Protein AF-0000000079717683 (afdb_homodimer)

pLDDT: mean 86.37, std 19.03, range [25.09, 98.94]

Foldseek 3Di:
DPPPPPCPPVNVVVVVVVVVVVVVVVVVVVVVVPPPPPFDFDDFDAAFDKDADPPDDPVLVVLVVVVCVVCVVPFQFQWKWKAFQQDTGITGGGWHDDPPPRDQDDDRSVLLCPDPVNVVCLVVVDKDKFLALVPDPCVVSRNGGGPQFGIWIWHDLHNGIIMITTGRTRNGQDPVNRVVVNVSSPVSSVSVVVVVVPPPPPPPD/DPPPVPCDPVNVVVVVVVVVVVVVVVVVVVVVVPPPPPFDFDDFDAAFDKDADPPDDPVLVVLVVVVCVVCVVPFQFQWKWKAFQQDTGITGGGWHDDPPPRDQDDDRSVLLCPDPVNVVCLVVVDKDKFLALVPPPCVVSRNGGGPQFGIWIWHDLHNGIIMITTGRTRNGQDPVNRVVVNVSSPVSSVSVVVVVVPPPPPPPD

InterPro domains:
  IPR021325 Cofactor assembly of complex C subunit B, CCB2/CCB4 [PF11152] (8-188)
  IPR044705 COFACTOR ASSEMBLY OF COMPLEX C SUBUNIT B CCB4 [PTHR34943] (3-204)

Structure (mmCIF, N/CA/C/O backbone):
data_AF-0000000079717683-model_v1
#
loop_
_entity.id
_entity.type
_entity.pdbx_description
1 polymer 'Cofactor assembly of complex C subunit B'
#
loop_
_atom_site.group_PDB
_atom_site.id
_atom_site.type_symbol
_atom_site.label_atom_id
_atom_site.label_alt_id
_atom_site.label_comp_id
_atom_site.label_asym_id
_atom_site.label_entity_id
_atom_site.label_seq_id
_atom_site.pdbx_PDB_ins_code
_atom_site.Cartn_x
_atom_site.Cartn_y
_atom_site.Cartn_z
_atom_site.occupancy
_atom_site.B_iso_or_equiv
_atom_site.auth_seq_id
_atom_site.auth_comp_id
_atom_site.auth_asym_id
_atom_site.auth_atom_id
_atom_site.pdbx_PDB_model_num
ATOM 1 N N . MET A 1 1 ? -74.312 -5.559 -16.391 1 25.58 1 MET A N 1
ATOM 2 C CA . MET A 1 1 ? -74.375 -5.621 -14.922 1 25.58 1 MET A CA 1
ATOM 3 C C . MET A 1 1 ? -72.938 -5.637 -14.352 1 25.58 1 MET A C 1
ATOM 5 O O . MET A 1 1 ? -72.25 -6.617 -14.516 1 25.58 1 MET A O 1
ATOM 9 N N . ILE A 1 2 ? -72.25 -4.547 -14.484 1 30.44 2 ILE A N 1
ATOM 10 C CA . ILE A 1 2 ? -70.875 -4.277 -14.023 1 30.44 2 ILE A CA 1
ATOM 11 C C . ILE A 1 2 ? -70.812 -4.352 -12.5 1 30.44 2 ILE A C 1
ATOM 13 O O . ILE A 1 2 ? -71.5 -3.602 -11.812 1 30.44 2 ILE A O 1
ATOM 17 N N . VAL A 1 3 ? -70.688 -5.559 -11.906 1 27.12 3 VAL A N 1
ATOM 18 C CA . VAL A 1 3 ? -70.562 -5.793 -10.469 1 27.12 3 VAL A CA 1
ATOM 19 C C . VAL A 1 3 ? -69.438 -4.906 -9.898 1 27.12 3 VAL A C 1
ATOM 21 O O . VAL A 1 3 ? -68.312 -5.043 -10.266 1 27.12 3 VAL A O 1
ATOM 24 N N . VAL A 1 4 ? -69.688 -3.625 -9.734 1 32.44 4 VAL A N 1
ATOM 25 C CA . VAL A 1 4 ? -68.812 -2.748 -8.93 1 32.44 4 VAL A CA 1
ATOM 26 C C . VAL A 1 4 ? -68.688 -3.32 -7.52 1 32.44 4 VAL A C 1
ATOM 28 O O . VAL A 1 4 ? -69.688 -3.527 -6.828 1 32.44 4 VAL A O 1
ATOM 31 N N . PHE A 1 5 ? -67.812 -4.316 -7.312 1 33.53 5 PHE A N 1
ATOM 32 C CA . PHE A 1 5 ? -67.438 -4.746 -5.969 1 33.53 5 PHE A CA 1
ATOM 33 C C . PHE A 1 5 ? -67.188 -3.543 -5.078 1 33.53 5 PHE A C 1
ATOM 35 O O . PHE A 1 5 ? -66.312 -2.73 -5.395 1 33.53 5 PHE A O 1
ATOM 42 N N . SER A 1 6 ? -68.188 -2.869 -4.555 1 35.72 6 SER A N 1
ATOM 43 C CA . SER A 1 6 ? -68.062 -1.89 -3.477 1 35.72 6 SER A CA 1
ATOM 44 C C . SER A 1 6 ? -67.25 -2.434 -2.314 1 35.72 6 SER A C 1
ATOM 46 O O . SER A 1 6 ? -67.688 -3.365 -1.628 1 35.72 6 SE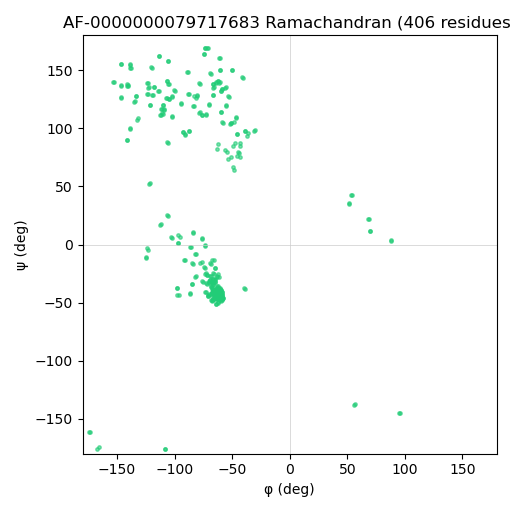R A O 1
ATOM 48 N N . ILE A 1 7 ? -65.938 -2.666 -2.572 1 44.16 7 ILE A N 1
ATOM 49 C CA . ILE A 1 7 ? -65.125 -3.035 -1.441 1 44.16 7 ILE A CA 1
ATOM 50 C C . ILE A 1 7 ? -65.375 -2.064 -0.286 1 44.16 7 ILE A C 1
ATOM 52 O O . ILE A 1 7 ? -65.312 -0.846 -0.475 1 44.16 7 ILE A O 1
ATOM 56 N N . SER A 1 8 ? -66.062 -2.457 0.704 1 50.16 8 SER A N 1
ATOM 57 C CA . SER A 1 8 ? -66.312 -1.689 1.909 1 50.16 8 SER A CA 1
ATOM 58 C C . SER A 1 8 ? -65.125 -0.934 2.398 1 50.16 8 SER A C 1
ATOM 60 O O . SER A 1 8 ? -63.969 -1.282 2.045 1 50.16 8 SER A O 1
ATOM 62 N N . SER A 1 9 ? -65.375 0.323 2.943 1 54.12 9 SER A N 1
ATOM 63 C CA . SER A 1 9 ? -64.375 1.19 3.525 1 54.12 9 SER A CA 1
ATOM 64 C C . SER A 1 9 ? -63.344 0.389 4.348 1 54.12 9 SER A C 1
ATOM 66 O O . SER A 1 9 ? -62.156 0.699 4.352 1 54.12 9 SER A O 1
ATOM 68 N N . GLN A 1 10 ? -63.875 -0.634 5.047 1 58.06 10 GLN A N 1
ATOM 69 C CA . GLN A 1 10 ? -63.031 -1.503 5.84 1 58.06 10 GLN A CA 1
ATOM 70 C C . GLN A 1 10 ? -62.094 -2.326 4.949 1 58.06 10 GLN A C 1
ATOM 72 O O . GLN A 1 10 ? -60.938 -2.543 5.285 1 58.06 10 GLN A O 1
ATOM 77 N N . SER A 1 11 ? -62.688 -2.746 3.824 1 59.88 11 SER A N 1
ATOM 78 C CA . SER A 1 11 ? -61.906 -3.57 2.906 1 59.88 11 SER A CA 1
ATOM 79 C C . SER A 1 11 ? -60.781 -2.77 2.266 1 59.88 11 SER A C 1
ATOM 81 O O . SER A 1 11 ? -59.656 -3.287 2.066 1 59.88 11 SER A O 1
ATOM 83 N N . ARG A 1 12 ? -61 -1.533 2.066 1 60.41 12 ARG A N 1
ATOM 84 C CA . ARG A 1 12 ? -59.969 -0.696 1.497 1 60.41 12 ARG A CA 1
ATOM 85 C C . ARG A 1 12 ? -58.844 -0.474 2.5 1 60.41 12 ARG A C 1
ATOM 87 O O . ARG A 1 12 ? -57.656 -0.495 2.133 1 60.41 12 ARG A O 1
ATOM 94 N N . ALA A 1 13 ? -59.25 -0.191 3.729 1 59.91 13 ALA A N 1
ATOM 95 C CA . ALA A 1 13 ? -58.25 -0.01 4.773 1 59.91 13 ALA A CA 1
ATOM 96 C C . ALA A 1 13 ? -57.438 -1.283 4.977 1 59.91 13 ALA A C 1
ATOM 98 O O . ALA A 1 13 ? -56.219 -1.223 5.184 1 59.91 13 ALA A O 1
ATOM 99 N N . ASP A 1 14 ? -58.062 -2.424 4.945 1 64.25 14 ASP A N 1
ATOM 100 C CA . ASP A 1 14 ? -57.406 -3.713 5.078 1 64.25 14 ASP A CA 1
ATOM 101 C C . ASP A 1 14 ? -56.406 -3.949 3.924 1 64.25 14 ASP A C 1
ATOM 103 O O . ASP A 1 14 ? -55.312 -4.445 4.129 1 64.25 14 ASP A O 1
ATOM 107 N N . LEU A 1 15 ? -56.844 -3.641 2.789 1 63.84 15 LEU A N 1
ATOM 108 C CA . LEU A 1 15 ? -56 -3.818 1.628 1 63.84 15 LEU A CA 1
ATOM 109 C C . LEU A 1 15 ? -54.812 -2.867 1.687 1 63.84 15 LEU A C 1
ATOM 111 O O . LEU A 1 15 ? -53.688 -3.254 1.357 1 63.84 15 LEU A O 1
ATOM 115 N N . LEU A 1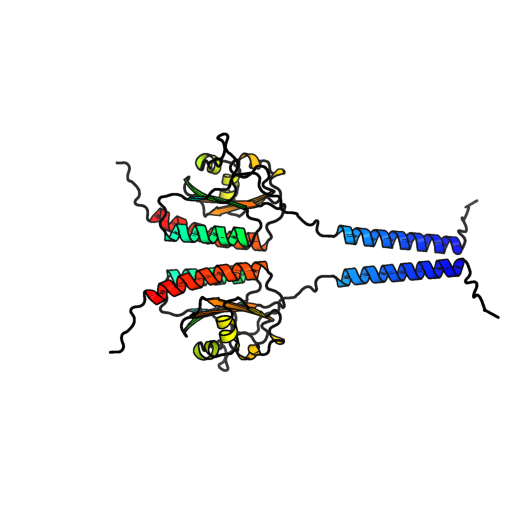 16 ? -55.094 -1.616 2.158 1 64.62 16 LEU A N 1
ATOM 116 C CA . LEU A 1 16 ? -54.031 -0.654 2.291 1 64.62 16 LEU A CA 1
ATOM 117 C C . LEU A 1 16 ? -53.031 -1.089 3.375 1 64.62 16 LEU A C 1
ATOM 119 O O . LEU A 1 16 ? -51.812 -0.95 3.211 1 64.62 16 LEU A O 1
ATOM 123 N N . THR A 1 17 ? -53.562 -1.602 4.453 1 63.84 17 THR A N 1
ATOM 124 C CA . THR A 1 17 ? -52.719 -2.088 5.543 1 63.84 17 THR A CA 1
ATOM 125 C C . THR A 1 17 ? -51.906 -3.305 5.098 1 63.84 17 THR A C 1
ATOM 127 O O . THR A 1 17 ? -50.719 -3.424 5.426 1 63.84 17 THR A O 1
ATOM 130 N N . LEU A 1 18 ? -52.594 -4.176 4.402 1 64.12 18 LEU A N 1
ATOM 131 C CA . LEU A 1 18 ? -51.875 -5.336 3.879 1 64.12 18 LEU A CA 1
ATOM 132 C C . LEU A 1 18 ? -50.812 -4.914 2.877 1 64.12 18 LEU A C 1
ATOM 134 O O . LEU A 1 18 ? -49.688 -5.438 2.895 1 64.12 18 LEU A O 1
ATOM 138 N N . GLY A 1 19 ? -51.219 -3.979 2.045 1 63.22 19 GLY A N 1
ATOM 139 C CA . GLY A 1 19 ? -50.25 -3.465 1.102 1 63.22 19 GLY A CA 1
ATOM 140 C C . GLY A 1 19 ? -49.062 -2.799 1.774 1 63.22 19 GLY A C 1
ATOM 141 O O . GLY A 1 19 ? -47.906 -3.016 1.38 1 63.22 19 GLY A O 1
ATOM 142 N N . LEU A 1 20 ? -49.5 -2.059 2.818 1 68.94 20 LEU A N 1
ATOM 143 C CA . LEU A 1 20 ? -48.438 -1.37 3.553 1 68.94 20 LEU A CA 1
ATOM 144 C C . LEU A 1 20 ? -47.594 -2.363 4.32 1 68.94 20 LEU A C 1
ATOM 146 O O . LEU A 1 20 ? -46.375 -2.186 4.426 1 68.94 20 LEU A O 1
ATOM 150 N N . ALA A 1 21 ? -48.156 -3.422 4.801 1 62.91 21 ALA A N 1
ATOM 151 C CA . ALA A 1 21 ? -47.406 -4.465 5.496 1 62.91 21 ALA A CA 1
ATOM 152 C C . ALA A 1 21 ? -46.469 -5.203 4.539 1 62.91 21 ALA A C 1
ATOM 154 O O . ALA A 1 21 ? -45.312 -5.465 4.871 1 62.91 21 ALA A O 1
ATOM 155 N N . VAL A 1 22 ? -47.031 -5.43 3.398 1 65.94 22 VAL A N 1
ATOM 156 C CA . VAL A 1 22 ? -46.25 -6.121 2.389 1 65.94 22 VAL A CA 1
ATOM 157 C C . VAL A 1 22 ? -45.062 -5.227 1.951 1 65.94 22 VAL A C 1
ATOM 159 O O . VAL A 1 22 ? -43.938 -5.695 1.819 1 65.94 22 VAL A O 1
ATOM 162 N N . THR A 1 23 ? -45.375 -3.998 1.812 1 65.56 23 THR A N 1
ATOM 163 C CA . THR A 1 23 ? -44.344 -3.061 1.399 1 65.56 23 THR A CA 1
ATOM 164 C C . THR A 1 23 ? -43.281 -2.922 2.484 1 65.56 23 THR A C 1
ATOM 166 O O . THR A 1 23 ? -42.094 -2.85 2.186 1 65.56 23 THR A O 1
ATOM 169 N N . ASN A 1 24 ? -43.781 -3.018 3.703 1 71.5 24 ASN A N 1
ATOM 170 C CA . ASN A 1 24 ? -42.844 -2.936 4.82 1 71.5 24 ASN A CA 1
ATOM 171 C C . ASN A 1 24 ? -41.969 -4.184 4.91 1 71.5 24 ASN A C 1
ATOM 173 O O . ASN A 1 24 ? -40.781 -4.086 5.16 1 71.5 24 ASN A O 1
ATOM 177 N N . VAL A 1 25 ? -42.531 -5.301 4.75 1 63.47 25 VAL A N 1
ATOM 178 C CA . VAL A 1 25 ? -41.781 -6.551 4.781 1 63.47 25 VAL A CA 1
ATOM 179 C C . VAL A 1 25 ? -40.812 -6.594 3.619 1 63.47 25 VAL A C 1
ATOM 181 O O . VAL A 1 25 ? -39.656 -6.992 3.789 1 63.47 25 VAL A O 1
ATOM 184 N N . LEU A 1 26 ? -41.25 -6.09 2.492 1 62.16 26 LEU A N 1
ATOM 185 C CA . LEU A 1 26 ? -40.406 -6.09 1.312 1 62.16 26 LEU A CA 1
ATOM 186 C C . LEU A 1 26 ? -39.219 -5.129 1.491 1 62.16 26 LEU A C 1
ATOM 188 O O . LEU A 1 26 ? -38.094 -5.453 1.125 1 62.16 26 LEU A O 1
ATOM 192 N N . THR A 1 27 ? -39.531 -4.043 2.008 1 63.47 27 THR A N 1
ATOM 193 C CA . THR A 1 27 ? -38.469 -3.078 2.27 1 63.47 27 THR A CA 1
ATOM 194 C C . THR A 1 27 ? -37.469 -3.635 3.283 1 63.47 27 THR A C 1
ATOM 196 O O . THR A 1 27 ? -36.25 -3.459 3.133 1 63.47 27 THR A O 1
ATOM 199 N N . GLY A 1 28 ? -38.031 -4.301 4.254 1 58.59 28 GLY A N 1
ATOM 200 C CA . GLY A 1 28 ? -37.156 -4.953 5.223 1 58.59 28 GLY A CA 1
ATOM 201 C C . GLY A 1 28 ? -36.281 -6.016 4.609 1 58.59 28 GLY A C 1
ATOM 202 O O . GLY A 1 28 ? -35.062 -6.086 4.918 1 58.59 28 GLY A O 1
ATOM 203 N N . LEU A 1 29 ? -36.875 -6.723 3.807 1 57.84 29 LEU A N 1
ATOM 204 C CA . LEU A 1 29 ? -36.125 -7.797 3.152 1 57.84 29 LEU A CA 1
ATOM 205 C C . LEU A 1 29 ? -35.062 -7.234 2.227 1 57.84 29 LEU A C 1
ATOM 207 O O . LEU A 1 29 ? -33.969 -7.785 2.137 1 57.84 29 LEU A O 1
ATOM 211 N N . VAL A 1 30 ? -35.344 -6.27 1.545 1 55.72 30 VAL A N 1
ATOM 212 C CA . VAL A 1 30 ? -34.344 -5.648 0.655 1 55.72 30 VAL A CA 1
ATOM 213 C C . VAL A 1 30 ? -33.188 -5.105 1.472 1 55.72 30 VAL A C 1
ATOM 215 O O . VAL A 1 30 ? -32.031 -5.23 1.069 1 55.72 30 VAL A O 1
ATOM 218 N N . TRP A 1 31 ? -33.562 -4.629 2.588 1 51.88 31 TRP A N 1
ATOM 219 C CA . TRP A 1 31 ? -32.531 -4.117 3.49 1 51.88 31 TRP A CA 1
ATOM 220 C C . TRP A 1 31 ? -31.594 -5.234 3.951 1 51.88 31 TRP A C 1
ATOM 222 O O . TRP A 1 31 ? -30.375 -5.059 3.99 1 51.88 31 TRP A O 1
ATOM 232 N N . ILE A 1 32 ? -32.281 -6.219 4.402 1 49.62 32 ILE A N 1
ATOM 233 C CA . ILE A 1 32 ? -31.484 -7.367 4.805 1 49.62 32 ILE A CA 1
ATOM 234 C C . ILE A 1 32 ? -30.703 -7.906 3.604 1 49.62 32 ILE A C 1
ATOM 236 O O . ILE A 1 32 ? -29.562 -8.359 3.746 1 49.62 32 ILE A O 1
ATOM 240 N N . SER A 1 33 ? -31.422 -7.844 2.516 1 47.56 33 SER A N 1
ATOM 241 C CA . SER A 1 33 ? -30.781 -8.406 1.335 1 47.56 33 SER A CA 1
ATOM 242 C C . SER A 1 33 ? -29.609 -7.535 0.867 1 47.56 33 SER A C 1
ATOM 244 O O . SER A 1 33 ? -28.703 -8.016 0.203 1 47.56 33 SER A O 1
ATOM 246 N N . ILE A 1 34 ? -29.75 -6.215 1.086 1 48 34 ILE A N 1
ATOM 247 C CA . ILE A 1 34 ? -28.609 -5.418 0.67 1 48 34 ILE A CA 1
ATOM 248 C C . ILE A 1 34 ? -27.453 -5.625 1.65 1 48 34 ILE A C 1
ATOM 250 O O . ILE A 1 34 ? -26.734 -4.68 1.974 1 48 34 ILE A O 1
ATOM 254 N N . ARG A 1 35 ? -27.688 -6.418 2.604 1 45.72 35 ARG A N 1
ATOM 255 C CA . ARG A 1 35 ? -26.516 -6.766 3.398 1 45.72 35 ARG A CA 1
ATOM 256 C C . ARG A 1 35 ? -25.375 -7.246 2.508 1 45.72 35 ARG A C 1
ATOM 258 O O . ARG A 1 35 ? -25.547 -8.148 1.684 1 45.72 35 ARG A O 1
ATOM 265 N N . PRO A 1 36 ? -24.406 -6.355 2.34 1 51.03 36 PRO A N 1
ATOM 266 C CA . PRO A 1 36 ? -23.266 -6.832 1.551 1 51.03 36 PRO A CA 1
ATOM 267 C C . PRO A 1 36 ? -22.906 -8.289 1.847 1 51.03 36 PRO A C 1
ATOM 269 O O . PRO A 1 36 ? -22.906 -8.703 3.008 1 51.03 36 PRO A O 1
ATOM 272 N N . LYS A 1 37 ? -23.391 -9.234 0.995 1 50.97 37 LYS A N 1
ATOM 273 C CA . LYS A 1 37 ? -22.953 -10.609 1.216 1 50.97 37 LYS A CA 1
ATOM 274 C C . LYS A 1 37 ? -21.547 -10.648 1.806 1 50.97 37 LYS A C 1
ATOM 276 O O . LYS A 1 37 ? -20.625 -10.016 1.282 1 50.97 37 LYS A O 1
ATOM 281 N N . SER A 1 38 ? -21.578 -10.805 3.158 1 57.78 38 SER A N 1
ATOM 282 C CA . SER A 1 38 ? -20.312 -10.977 3.852 1 57.78 38 SER A CA 1
ATOM 283 C C . SER A 1 38 ? -19.391 -11.945 3.109 1 57.78 38 SER A C 1
ATOM 285 O O . SER A 1 38 ? -19.75 -13.117 2.926 1 57.78 38 SER A O 1
ATOM 287 N N . ILE A 1 39 ? -18.641 -11.461 2.141 1 71.31 39 ILE A N 1
ATOM 288 C CA . ILE A 1 39 ? -17.688 -12.328 1.463 1 71.31 39 ILE A CA 1
ATOM 289 C C . ILE A 1 39 ? -16.703 -12.906 2.479 1 71.31 39 ILE A C 1
ATOM 291 O O . ILE A 1 39 ? -16.078 -12.156 3.232 1 71.31 39 ILE A O 1
ATOM 295 N N . THR A 1 40 ? -16.906 -14.227 2.822 1 86.81 40 THR A N 1
ATOM 296 C CA . THR A 1 40 ? -16.156 -14.914 3.869 1 86.81 40 THR A CA 1
ATOM 297 C C . THR A 1 40 ? -14.867 -15.516 3.309 1 86.81 40 THR A C 1
ATOM 299 O O . THR A 1 40 ? -14.883 -16.156 2.26 1 86.81 40 THR A O 1
ATOM 302 N N . PRO A 1 41 ? -13.805 -15.25 3.953 1 94.5 41 PRO A N 1
ATOM 303 C CA . PRO A 1 41 ? -12.539 -15.859 3.555 1 94.5 41 PRO A CA 1
ATOM 304 C C . PRO A 1 41 ? -12.555 -17.391 3.666 1 94.5 41 PRO A C 1
ATOM 306 O O . PRO A 1 41 ? -13.227 -17.938 4.543 1 94.5 41 PRO A O 1
ATOM 309 N N . VAL A 1 42 ? -11.977 -18.078 2.766 1 96.75 42 VAL A N 1
ATOM 310 C CA . VAL A 1 42 ? -11.766 -19.516 2.826 1 96.75 42 VAL A CA 1
ATOM 311 C C . VAL A 1 42 ? -10.305 -19.812 3.139 1 96.75 42 VAL A C 1
ATOM 313 O O . VAL A 1 42 ? -9.406 -19.156 2.607 1 96.75 42 VAL A O 1
ATOM 316 N N . GLU A 1 43 ? -10.039 -20.797 4.016 1 96.5 43 GLU A N 1
ATOM 317 C CA . GLU A 1 43 ? -8.664 -21.203 4.301 1 96.5 43 GLU A CA 1
ATOM 318 C C . GLU A 1 43 ? -8.047 -21.922 3.105 1 96.5 43 GLU A C 1
ATOM 320 O O . GLU A 1 43 ? -8.586 -22.922 2.617 1 96.5 43 GLU A O 1
ATOM 325 N N . PRO A 1 44 ? -6.988 -21.406 2.611 1 97.12 44 PRO A N 1
ATOM 326 C CA . PRO A 1 44 ? -6.375 -22.047 1.45 1 97.12 44 PRO A CA 1
ATOM 327 C C . PRO A 1 44 ? -5.973 -23.5 1.729 1 97.12 44 PRO A C 1
ATOM 329 O O . PRO A 1 44 ? -5.426 -23.797 2.797 1 97.12 44 PRO A O 1
ATOM 332 N N . GLN A 1 45 ? -6.301 -24.359 0.834 1 95.69 45 GLN A N 1
ATOM 333 C CA . GLN A 1 45 ? -5.906 -25.75 0.924 1 95.69 45 GLN A CA 1
ATOM 334 C C . GLN A 1 45 ? -4.578 -26 0.218 1 95.69 45 GLN A C 1
ATOM 336 O O . GLN A 1 45 ? -4.539 -26.188 -1.001 1 95.69 45 GLN A O 1
ATOM 341 N N . GLY A 1 46 ? -3.518 -25.969 0.981 1 96.88 46 GLY A N 1
ATOM 342 C CA . GLY A 1 46 ? -2.191 -26.172 0.42 1 96.88 46 GLY A CA 1
ATOM 343 C C . GLY A 1 46 ? -1.101 -26.234 1.474 1 96.88 46 GLY A C 1
ATOM 344 O O . GLY A 1 46 ? -1.339 -26.688 2.594 1 96.88 46 GLY A O 1
ATOM 345 N N . VAL A 1 47 ? 0.033 -26.031 1.021 1 96.88 47 VAL A N 1
ATOM 346 C CA . VAL A 1 47 ? 1.191 -26.094 1.905 1 96.88 47 VAL A CA 1
ATOM 347 C C . VAL A 1 47 ? 1.888 -24.734 1.948 1 96.88 47 VAL A C 1
ATOM 349 O O . VAL A 1 47 ? 2.016 -24.062 0.923 1 96.88 47 VAL A O 1
ATOM 352 N N . GLU A 1 48 ? 2.236 -24.344 3.145 1 96.56 48 GLU A N 1
ATOM 353 C CA . GLU A 1 48 ? 2.992 -23.109 3.295 1 96.56 48 GLU A CA 1
ATOM 354 C C . GLU A 1 48 ? 4.387 -23.234 2.686 1 96.56 48 GLU A C 1
ATOM 356 O O . GLU A 1 48 ? 5.031 -24.266 2.816 1 96.56 48 GLU A O 1
ATOM 361 N N . CYS A 1 49 ? 4.797 -22.234 1.942 1 96.69 49 CYS A N 1
ATOM 362 C CA . CYS A 1 49 ? 6.125 -22.312 1.345 1 96.69 49 CYS A CA 1
ATOM 363 C C . CYS A 1 49 ? 6.758 -20.922 1.254 1 96.69 49 CYS A C 1
ATOM 365 O O . CYS A 1 49 ? 6.062 -19.906 1.34 1 96.69 49 CYS A O 1
ATOM 367 N N . GLN A 1 50 ? 8.031 -20.828 1.22 1 97.56 50 GLN A N 1
ATOM 368 C CA . GLN A 1 50 ? 8.859 -19.641 0.97 1 97.56 50 GLN A CA 1
ATOM 369 C C . GLN A 1 50 ? 10.078 -20 0.123 1 97.56 50 GLN A C 1
ATOM 371 O O . GLN A 1 50 ? 11.125 -20.375 0.657 1 97.56 50 GLN A O 1
ATOM 376 N N . VAL A 1 51 ? 9.891 -19.906 -1.107 1 97.06 51 VAL A N 1
ATOM 377 C CA . VAL A 1 51 ? 10.961 -20.188 -2.062 1 97.06 51 VAL A CA 1
ATOM 378 C C . VAL A 1 51 ? 11.383 -18.891 -2.756 1 97.06 51 VAL A C 1
ATOM 380 O O . VAL A 1 51 ? 10.578 -18.25 -3.422 1 97.06 51 VAL A O 1
ATOM 383 N N . ILE A 1 52 ? 12.602 -18.516 -2.551 1 97.56 52 ILE A N 1
ATOM 384 C CA . ILE A 1 52 ? 13.164 -17.328 -3.166 1 97.56 52 ILE A CA 1
ATOM 385 C C . ILE A 1 52 ? 14.406 -17.688 -3.977 1 97.56 52 ILE A C 1
ATOM 387 O O . ILE A 1 52 ? 15.25 -18.469 -3.516 1 97.56 52 ILE A O 1
ATOM 391 N N . TYR A 1 53 ? 14.531 -17.203 -5.141 1 96.19 53 TYR A N 1
ATOM 392 C CA . TYR A 1 53 ? 15.68 -17.453 -6.004 1 96.19 53 TYR A CA 1
ATOM 393 C C . TYR A 1 53 ? 16.984 -17.141 -5.281 1 96.19 53 TYR A C 1
ATOM 395 O O . TYR A 1 53 ? 17.172 -16.047 -4.754 1 96.19 53 TYR A O 1
ATOM 403 N N . SER A 1 54 ? 17.891 -18.031 -5.25 1 93.94 54 SER A N 1
ATOM 404 C CA . SER A 1 54 ? 19.047 -18.031 -4.363 1 93.94 54 SER A CA 1
ATOM 405 C C . SER A 1 54 ? 20.078 -16.984 -4.805 1 93.94 54 SER A C 1
ATOM 407 O O . SER A 1 54 ? 20.891 -16.547 -4.004 1 93.94 54 SER A O 1
ATOM 409 N N . HIS A 1 55 ? 20.094 -16.516 -5.977 1 92.75 55 HIS A N 1
ATOM 410 C CA . HIS A 1 55 ? 21.156 -15.664 -6.488 1 92.75 55 HIS A CA 1
ATOM 411 C C . HIS A 1 55 ? 20.797 -14.188 -6.352 1 92.75 55 HIS A C 1
ATOM 413 O O . HIS A 1 55 ? 21.547 -13.312 -6.785 1 92.75 55 HIS A O 1
ATOM 419 N N . LEU A 1 56 ? 19.688 -13.891 -5.691 1 95.25 56 LEU A N 1
ATOM 420 C CA . LEU A 1 56 ? 19.266 -12.5 -5.551 1 95.25 56 LEU A CA 1
ATOM 421 C C . LEU A 1 56 ? 20.078 -11.789 -4.469 1 95.25 56 LEU A C 1
ATOM 423 O O . LEU A 1 56 ? 20.375 -12.375 -3.422 1 95.25 56 LEU A O 1
ATOM 427 N N . PRO A 1 57 ? 20.469 -10.562 -4.758 1 95.25 57 PRO A N 1
ATOM 428 C CA . PRO A 1 57 ? 21.094 -9.773 -3.703 1 95.25 57 PRO A CA 1
ATOM 429 C C . PRO A 1 57 ? 20.188 -9.555 -2.502 1 95.25 57 PRO A C 1
ATOM 431 O O . PRO A 1 57 ? 18.953 -9.57 -2.643 1 95.25 57 PRO A O 1
ATOM 434 N N . GLU A 1 58 ? 20.734 -9.219 -1.374 1 94.81 58 GLU A N 1
ATOM 435 C CA . GLU A 1 58 ? 20.016 -9.039 -0.12 1 94.81 58 GLU A CA 1
ATOM 436 C C . GLU A 1 58 ? 19 -7.898 -0.231 1 94.81 58 GLU A C 1
ATOM 438 O O . GLU A 1 58 ? 17.906 -7.977 0.334 1 94.81 58 GLU A O 1
ATOM 443 N N . SER A 1 59 ? 19.359 -6.895 -0.892 1 93.62 59 SER A N 1
ATOM 444 C CA . SER A 1 59 ? 18.484 -5.738 -1.027 1 93.62 59 SER A CA 1
ATOM 445 C C . SER A 1 59 ? 17.203 -6.102 -1.763 1 93.62 59 SER A C 1
ATOM 447 O O . SER A 1 59 ? 16.109 -5.629 -1.404 1 93.62 59 SER A O 1
ATOM 449 N N . VAL A 1 60 ? 17.344 -6.984 -2.768 1 96.56 60 VAL A N 1
ATOM 450 C CA . VAL A 1 60 ? 16.188 -7.402 -3.553 1 96.56 60 VAL A CA 1
ATOM 451 C C . VAL A 1 60 ? 15.312 -8.344 -2.725 1 96.56 60 VAL A C 1
ATOM 453 O O . VAL A 1 60 ? 14.086 -8.219 -2.719 1 96.56 60 VAL A O 1
ATOM 456 N N . VAL A 1 61 ? 15.969 -9.227 -1.995 1 97.62 61 VAL A N 1
ATOM 457 C CA . VAL A 1 61 ? 15.25 -10.164 -1.144 1 97.62 61 VAL A CA 1
ATOM 458 C C . VAL A 1 61 ? 14.453 -9.406 -0.086 1 97.62 61 VAL A C 1
ATOM 460 O O . VAL A 1 61 ? 13.289 -9.711 0.168 1 97.62 61 VAL A O 1
ATOM 463 N N . SER A 1 62 ? 15.055 -8.359 0.499 1 96.44 62 SER A N 1
ATOM 464 C CA . SER A 1 62 ? 14.391 -7.551 1.521 1 96.44 62 SER A CA 1
ATOM 465 C C . SER A 1 62 ? 13.164 -6.844 0.959 1 96.44 62 SER A C 1
ATOM 467 O O . SER A 1 62 ? 12.141 -6.742 1.637 1 96.44 62 SER A O 1
ATOM 469 N N . GLU A 1 63 ? 13.32 -6.398 -0.269 1 96.94 63 GLU A N 1
ATOM 470 C CA . GLU A 1 63 ? 12.188 -5.754 -0.925 1 96.94 63 GLU A CA 1
ATOM 471 C C . GLU A 1 63 ? 11.039 -6.738 -1.143 1 96.94 63 GLU A C 1
ATOM 473 O O . GLU A 1 63 ? 9.883 -6.422 -0.861 1 96.94 63 GLU A O 1
ATOM 478 N N . ILE A 1 64 ? 11.352 -7.891 -1.582 1 98.12 64 ILE A N 1
ATOM 479 C CA . ILE A 1 64 ? 10.367 -8.922 -1.878 1 98.12 64 ILE A CA 1
ATOM 480 C C . ILE A 1 64 ? 9.664 -9.344 -0.592 1 98.12 64 ILE A C 1
ATOM 482 O O . ILE A 1 64 ? 8.438 -9.477 -0.563 1 98.12 64 ILE A O 1
ATOM 486 N N . LEU A 1 65 ? 10.422 -9.508 0.41 1 98.25 65 LEU A N 1
ATOM 487 C CA . LEU A 1 65 ? 9.852 -9.93 1.687 1 98.25 65 LEU A CA 1
ATOM 488 C C . LEU A 1 65 ? 8.953 -8.844 2.26 1 98.25 65 LEU A C 1
ATOM 490 O O . LEU A 1 65 ? 7.91 -9.141 2.848 1 98.25 65 LEU A O 1
ATOM 494 N N . TRP A 1 66 ? 9.328 -7.613 2.137 1 98 66 TRP A N 1
ATOM 495 C CA . TRP A 1 66 ? 8.477 -6.508 2.564 1 98 66 TRP A CA 1
ATOM 496 C C . TRP A 1 66 ? 7.156 -6.508 1.795 1 98 66 TRP A C 1
ATOM 498 O O . TRP A 1 66 ? 6.094 -6.262 2.373 1 98 66 TRP A O 1
ATOM 508 N N . VAL A 1 67 ? 7.266 -6.758 0.494 1 98.5 67 VAL A N 1
ATOM 509 C CA . VAL A 1 67 ? 6.066 -6.812 -0.34 1 98.5 67 VAL A CA 1
ATOM 510 C C . VAL A 1 67 ? 5.129 -7.898 0.175 1 98.5 67 VAL A C 1
ATOM 512 O O . VAL A 1 67 ? 3.938 -7.652 0.379 1 98.5 67 VAL A O 1
ATOM 515 N N . TRP A 1 68 ? 5.652 -9.047 0.449 1 98.69 68 TRP A N 1
ATOM 516 C CA . TRP A 1 68 ? 4.84 -10.164 0.919 1 98.69 68 TRP A CA 1
ATOM 517 C C . TRP A 1 68 ? 4.219 -9.852 2.279 1 98.69 68 TRP A C 1
ATOM 519 O O . TRP A 1 68 ? 3.018 -10.031 2.477 1 98.69 68 TRP A O 1
ATOM 529 N N . GLU A 1 69 ? 4.992 -9.328 3.172 1 98.06 69 GLU A N 1
ATOM 530 C CA . GLU A 1 69 ? 4.504 -9.031 4.516 1 98.06 69 GLU A CA 1
ATOM 531 C C . GLU A 1 69 ? 3.396 -7.988 4.484 1 98.06 69 GLU A C 1
ATOM 533 O O . GLU A 1 69 ? 2.387 -8.117 5.18 1 98.06 69 GLU A O 1
ATOM 538 N N . SER A 1 70 ? 3.596 -6.988 3.672 1 97.88 70 SER A N 1
ATOM 539 C CA . SER A 1 70 ? 2.598 -5.926 3.574 1 97.88 70 SER A CA 1
ATOM 540 C C . SER A 1 70 ? 1.311 -6.438 2.934 1 97.88 70 SER A C 1
ATOM 542 O O . SER A 1 70 ? 0.222 -6.242 3.479 1 97.88 70 SER A O 1
ATOM 544 N N . LEU A 1 71 ? 1.438 -7.145 1.807 1 98.5 71 LEU A N 1
ATOM 545 C CA . LEU A 1 71 ? 0.266 -7.621 1.08 1 98.5 71 LEU A CA 1
ATOM 546 C C . LEU A 1 71 ? -0.512 -8.641 1.908 1 98.5 71 LEU A C 1
ATOM 548 O O . LEU A 1 71 ? -1.743 -8.594 1.961 1 98.5 71 LEU A O 1
ATOM 552 N N . SER A 1 72 ? 0.219 -9.539 2.557 1 98.19 72 SER A N 1
ATOM 553 C CA . SER A 1 72 ? -0.438 -10.594 3.32 1 98.19 72 SER A CA 1
ATOM 554 C C . SER A 1 72 ? -1.145 -10.031 4.551 1 98.19 72 SER A C 1
ATOM 556 O O . SER A 1 72 ? -2.145 -10.594 5.008 1 98.19 72 SER A O 1
ATOM 558 N N . ALA A 1 73 ? -0.656 -8.891 5.074 1 97.19 73 ALA A N 1
ATOM 559 C CA . ALA A 1 73 ? -1.24 -8.289 6.27 1 97.19 73 ALA A CA 1
ATOM 560 C C . ALA A 1 73 ? -2.434 -7.402 5.914 1 97.19 73 ALA A C 1
ATOM 562 O O . ALA A 1 73 ? -3.402 -7.324 6.672 1 97.19 73 ALA A O 1
ATOM 563 N N . VAL A 1 74 ? -2.367 -6.777 4.789 1 97.12 74 VAL A N 1
ATOM 564 C CA . VAL A 1 74 ? -3.33 -5.715 4.512 1 97.12 74 VAL A CA 1
ATOM 565 C C . VAL A 1 74 ? -4.465 -6.262 3.646 1 97.12 74 VAL A C 1
ATOM 567 O O . VAL A 1 74 ? -5.617 -5.848 3.791 1 97.12 74 VAL A O 1
ATOM 570 N N . THR A 1 75 ? -4.203 -7.141 2.703 1 97.75 75 THR A N 1
ATOM 571 C CA . THR A 1 75 ? -5.191 -7.621 1.743 1 97.75 75 THR A CA 1
ATOM 572 C C . THR A 1 75 ? -5.574 -9.07 2.039 1 97.75 75 THR A C 1
ATOM 574 O O . THR A 1 75 ? -5.172 -9.625 3.062 1 97.75 75 THR A O 1
ATOM 577 N N . CYS A 1 76 ? -6.395 -9.641 1.178 1 97.94 76 CYS A N 1
ATOM 578 C CA . CYS A 1 76 ? -6.789 -11.039 1.306 1 97.94 76 CYS A CA 1
ATOM 579 C C . CYS A 1 76 ? -5.742 -11.961 0.683 1 97.94 76 CYS A C 1
ATOM 581 O O . CYS A 1 76 ? -5.977 -13.164 0.539 1 97.94 76 CYS A O 1
ATOM 583 N N . CYS A 1 77 ? -4.617 -11.492 0.327 1 98.69 77 CYS A N 1
ATOM 584 C CA . CYS A 1 77 ? -3.576 -12.242 -0.368 1 98.69 77 CYS A CA 1
ATOM 585 C C . CYS A 1 77 ? -3.008 -13.336 0.521 1 98.69 77 CYS A C 1
ATOM 587 O O . CYS A 1 77 ? -2.582 -13.07 1.647 1 98.69 77 CYS A O 1
ATOM 589 N N . LYS A 1 78 ? -2.98 -14.562 -0.035 1 98.75 78 LYS A N 1
ATOM 590 C CA . LYS A 1 78 ? -2.455 -15.703 0.708 1 98.75 78 LYS A CA 1
ATOM 591 C C . LYS A 1 78 ? -1.344 -16.406 -0.071 1 98.75 78 LYS A C 1
ATOM 593 O O . LYS A 1 78 ? -0.652 -17.266 0.466 1 98.75 78 LYS A O 1
ATOM 598 N N . SER A 1 79 ? -1.205 -16.031 -1.324 1 98.81 79 SER A N 1
ATOM 599 C CA . SER A 1 79 ? -0.165 -16.609 -2.178 1 98.81 79 SER A CA 1
ATOM 600 C C . SER A 1 79 ? 0.438 -15.539 -3.092 1 98.81 79 SER A C 1
ATOM 602 O O . SER A 1 79 ? -0.281 -14.695 -3.629 1 98.81 79 SER A O 1
ATOM 604 N N . LEU A 1 80 ? 1.738 -15.562 -3.238 1 98.88 80 LEU A N 1
ATOM 605 C CA . LEU A 1 80 ? 2.441 -14.664 -4.145 1 98.88 80 LEU A CA 1
ATOM 606 C C . LEU A 1 80 ? 3.484 -15.414 -4.961 1 98.88 80 LEU A C 1
ATOM 608 O O . LEU A 1 80 ? 4.32 -16.125 -4.402 1 98.88 80 LEU A O 1
ATOM 612 N N . VAL A 1 81 ? 3.359 -15.328 -6.234 1 98.88 81 VAL A N 1
ATOM 613 C CA . VAL A 1 81 ? 4.332 -15.891 -7.164 1 98.88 81 VAL A CA 1
ATOM 614 C C . VAL A 1 81 ? 4.863 -14.797 -8.086 1 98.88 81 VAL A C 1
ATOM 616 O O . VAL A 1 81 ? 4.086 -14.031 -8.664 1 98.88 81 VAL A O 1
ATOM 619 N N . ILE A 1 82 ? 6.133 -14.719 -8.18 1 98.81 82 ILE A N 1
ATOM 620 C CA . ILE A 1 82 ? 6.766 -13.758 -9.086 1 98.81 82 ILE A CA 1
ATOM 621 C C . ILE A 1 82 ? 7.652 -14.5 -10.078 1 98.81 82 ILE A C 1
ATOM 623 O O . ILE A 1 82 ? 8.562 -15.234 -9.688 1 98.81 82 ILE A O 1
ATOM 627 N N . VAL A 1 83 ? 7.375 -14.375 -11.297 1 98.44 83 VAL A N 1
ATOM 628 C CA . VAL A 1 83 ? 8.195 -14.906 -12.383 1 98.44 83 VAL A CA 1
ATOM 629 C C . VAL A 1 83 ? 8.781 -13.75 -13.195 1 98.44 83 VAL A C 1
ATOM 631 O O . VAL A 1 83 ? 8.062 -12.805 -13.547 1 98.44 83 VAL A O 1
ATOM 634 N N . TYR A 1 84 ? 10.023 -13.812 -13.453 1 97.69 84 TYR A N 1
ATOM 635 C CA . TYR A 1 84 ? 10.734 -12.758 -14.164 1 97.69 84 TYR A CA 1
ATOM 636 C C . TYR A 1 84 ? 11.852 -13.328 -15.031 1 97.69 84 TYR A C 1
ATOM 638 O O . TYR A 1 84 ? 12.664 -14.117 -14.555 1 97.69 84 TYR A O 1
ATOM 646 N N . ASP A 1 85 ? 11.922 -13.023 -16.359 1 95 85 ASP A N 1
ATOM 647 C CA . ASP A 1 85 ? 12.914 -13.516 -17.312 1 95 85 ASP A CA 1
ATOM 648 C C . ASP A 1 85 ? 12.969 -15.047 -17.297 1 95 85 ASP A C 1
ATOM 650 O O . ASP A 1 85 ? 14.047 -15.633 -17.188 1 95 85 ASP A O 1
ATOM 654 N N . CYS A 1 86 ? 11.789 -15.672 -17.25 1 94.75 86 CYS A N 1
ATOM 655 C CA . CYS A 1 86 ? 11.609 -17.109 -17.375 1 94.75 86 CYS A CA 1
ATOM 656 C C . CYS A 1 86 ? 12.18 -17.844 -16.156 1 94.75 86 CYS A C 1
ATOM 658 O O . CYS A 1 86 ? 12.594 -19 -16.266 1 94.75 86 CYS A O 1
ATOM 660 N N . GLN A 1 87 ? 12.281 -17.094 -15.109 1 96 87 GLN A N 1
ATOM 661 C CA . GLN A 1 87 ? 12.719 -17.672 -13.844 1 96 87 GLN A CA 1
ATOM 662 C C . GLN A 1 87 ? 11.688 -17.422 -12.742 1 96 87 GLN A C 1
ATOM 664 O O . GLN A 1 87 ? 11.109 -16.328 -12.656 1 96 87 GLN A O 1
ATOM 669 N N . CYS A 1 88 ? 11.492 -18.453 -11.961 1 98 88 CYS A N 1
ATOM 670 C CA . CYS A 1 88 ? 10.688 -18.25 -10.758 1 98 88 CYS A CA 1
ATOM 671 C C . CYS A 1 88 ? 11.492 -17.531 -9.68 1 98 88 CYS A C 1
ATOM 673 O O . CYS A 1 88 ? 12.398 -18.109 -9.086 1 98 88 CYS A O 1
ATOM 675 N N . ILE A 1 89 ? 11.125 -16.344 -9.398 1 98.06 89 ILE A N 1
ATOM 676 C CA . ILE A 1 89 ? 11.875 -15.516 -8.461 1 98.06 89 ILE A CA 1
ATOM 677 C C . ILE A 1 89 ? 11.398 -15.789 -7.031 1 98.06 89 ILE A C 1
ATOM 679 O O . ILE A 1 89 ? 12.203 -15.844 -6.102 1 98.06 89 ILE A O 1
ATOM 683 N N . VAL A 1 90 ? 10.109 -15.898 -6.941 1 98.5 90 VAL A N 1
ATOM 684 C CA . VAL A 1 90 ? 9.531 -16.047 -5.605 1 98.5 90 VAL A CA 1
ATOM 685 C C . VAL A 1 90 ? 8.289 -16.938 -5.672 1 98.5 90 VAL A C 1
ATOM 687 O O . VAL A 1 90 ? 7.504 -16.844 -6.617 1 98.5 90 VAL A O 1
ATOM 690 N N . GLN A 1 91 ? 8.109 -17.797 -4.809 1 98.75 91 GLN A N 1
ATOM 691 C CA . GLN A 1 91 ? 6.891 -18.5 -4.422 1 98.75 91 GLN A CA 1
ATOM 692 C C . GLN A 1 91 ? 6.719 -18.516 -2.906 1 98.75 91 GLN A C 1
ATOM 694 O O . GLN A 1 91 ? 7.449 -19.219 -2.197 1 98.75 91 GLN A O 1
ATOM 699 N N . ILE A 1 92 ? 5.773 -17.734 -2.447 1 98.75 92 ILE A N 1
ATOM 700 C CA . ILE A 1 92 ? 5.648 -17.562 -1.004 1 98.75 92 ILE A CA 1
ATOM 701 C C . ILE A 1 92 ? 4.172 -17.594 -0.607 1 98.75 92 ILE A C 1
ATOM 703 O O . ILE A 1 92 ? 3.311 -17.141 -1.37 1 98.75 92 ILE A O 1
ATOM 707 N N . GLY A 1 93 ? 3.867 -18.016 0.612 1 98.69 93 GLY A N 1
ATOM 708 C CA . GLY A 1 93 ? 2.506 -18.219 1.079 1 98.69 93 GLY A CA 1
ATOM 709 C C . GLY A 1 93 ? 2.035 -19.656 0.943 1 98.69 93 GLY A C 1
ATOM 710 O O . GLY A 1 93 ? 2.803 -20.594 1.176 1 98.69 93 GLY A O 1
ATOM 711 N N . VAL A 1 94 ? 0.761 -19.797 0.638 1 98.56 94 VAL A N 1
ATOM 712 C CA . VAL A 1 94 ? 0.223 -21.156 0.515 1 98.56 94 VAL A CA 1
ATOM 713 C C . VAL A 1 94 ? 0.26 -21.594 -0.947 1 98.56 94 VAL A C 1
ATOM 715 O O . VAL A 1 94 ? -0.291 -20.906 -1.819 1 98.56 94 VAL A O 1
ATOM 718 N N . ALA A 1 95 ? 0.944 -22.672 -1.227 1 98.25 95 ALA A N 1
ATOM 719 C CA . ALA A 1 95 ? 1.032 -23.266 -2.562 1 98.25 95 ALA A CA 1
ATOM 720 C C . ALA A 1 95 ? 0.191 -24.531 -2.662 1 98.25 95 ALA A C 1
ATOM 722 O O . ALA A 1 95 ? -0.173 -25.125 -1.643 1 98.25 95 ALA A O 1
ATOM 723 N N . ALA A 1 96 ? -0.158 -24.859 -3.859 1 97.06 96 ALA A N 1
ATOM 724 C CA . ALA A 1 96 ? -0.791 -26.156 -4.086 1 97.06 96 ALA A CA 1
ATOM 725 C C . ALA A 1 96 ? 0.134 -27.297 -3.672 1 97.06 96 ALA A C 1
ATOM 727 O O . ALA A 1 96 ? 1.358 -27.141 -3.689 1 97.06 96 ALA A O 1
ATOM 728 N N . LYS A 1 97 ? -0.49 -28.375 -3.258 1 93.62 97 LYS A N 1
ATOM 729 C CA . LYS A 1 97 ? 0.273 -29.562 -2.889 1 93.62 97 LYS A CA 1
ATOM 730 C C . LYS A 1 97 ? 0.684 -30.359 -4.125 1 93.62 97 LYS A C 1
ATOM 732 O O . LYS A 1 97 ? -0.116 -30.531 -5.047 1 93.62 97 LYS A O 1
ATOM 737 N N . SER A 1 98 ? 1.963 -30.625 -4.191 1 89.12 98 SER A N 1
ATOM 738 C CA . SER A 1 98 ? 2.443 -31.5 -5.258 1 89.12 98 SER A CA 1
ATOM 739 C C . SER A 1 98 ? 2.059 -32.969 -5.004 1 89.12 98 SER A C 1
ATOM 741 O O . SER A 1 98 ? 1.525 -33.281 -3.943 1 89.12 98 SER A O 1
ATOM 743 N N . LEU A 1 99 ? 2.252 -33.781 -6.035 1 83.44 99 LEU A N 1
ATOM 744 C CA . LEU A 1 99 ? 1.962 -35.219 -5.902 1 83.44 99 LEU A CA 1
ATOM 745 C C . LEU A 1 99 ? 2.834 -35.844 -4.824 1 83.44 99 LEU A C 1
ATOM 747 O O . LEU A 1 99 ? 2.434 -36.844 -4.195 1 83.44 99 LEU A O 1
ATOM 751 N N . ASN A 1 100 ? 3.992 -35.188 -4.68 1 76.81 100 ASN A N 1
ATOM 752 C CA . ASN A 1 100 ? 4.855 -35.625 -3.592 1 76.81 100 ASN A CA 1
ATOM 753 C C . ASN A 1 100 ? 4.418 -35.031 -2.25 1 76.81 100 ASN A C 1
ATOM 755 O O . ASN A 1 100 ? 4.07 -33.875 -2.162 1 76.81 100 ASN A O 1
ATOM 759 N N . ILE A 1 101 ? 4.242 -35.844 -1.398 1 73.75 101 ILE A N 1
ATOM 760 C CA . ILE A 1 101 ? 3.631 -35.531 -0.112 1 73.75 101 ILE A CA 1
ATOM 761 C C . ILE A 1 101 ? 4.395 -34.406 0.559 1 73.75 101 ILE A C 1
ATOM 763 O O . ILE A 1 101 ? 5.609 -34.5 0.757 1 73.75 101 ILE A O 1
ATOM 767 N N . GLY A 1 102 ? 3.672 -33.25 0.822 1 79.12 102 GLY A N 1
ATOM 768 C CA . GLY A 1 102 ? 4.117 -32.188 1.708 1 79.12 102 GLY A CA 1
ATOM 769 C C . GLY A 1 102 ? 4.957 -31.141 1.004 1 79.12 102 GLY A C 1
ATOM 770 O O . GLY A 1 102 ? 5.523 -30.266 1.649 1 79.12 102 GLY A O 1
ATOM 771 N N . GLU A 1 103 ? 5.07 -31.344 -0.311 1 90.75 103 GLU A N 1
ATOM 772 C CA . GLU A 1 103 ? 5.902 -30.375 -1.031 1 90.75 103 GLU A CA 1
ATOM 773 C C . GLU A 1 103 ? 5.047 -29.422 -1.862 1 90.75 103 GLU A C 1
ATOM 775 O O . GLU A 1 103 ? 4.008 -29.828 -2.398 1 90.75 103 GLU A O 1
ATOM 780 N N . PRO A 1 104 ? 5.406 -28.219 -1.898 1 95.25 104 PRO A N 1
ATOM 781 C CA . PRO A 1 104 ? 4.656 -27.281 -2.734 1 95.25 104 PRO A CA 1
ATOM 782 C C . PRO A 1 104 ? 4.789 -27.578 -4.227 1 95.25 104 PRO A C 1
ATOM 784 O O . PRO A 1 104 ? 5.852 -28 -4.68 1 95.25 104 PRO A O 1
ATOM 787 N N . PHE A 1 105 ? 3.689 -27.484 -4.922 1 95.88 105 PHE A N 1
ATOM 788 C CA . PHE A 1 105 ? 3.734 -27.562 -6.379 1 95.88 105 PHE A CA 1
ATOM 789 C C . PHE A 1 105 ? 4.613 -26.453 -6.957 1 95.88 105 PHE A C 1
ATOM 791 O O . PHE A 1 105 ? 4.289 -25.281 -6.844 1 95.88 105 PHE A O 1
ATOM 798 N N . ALA A 1 106 ? 5.699 -26.859 -7.543 1 95.06 106 ALA A N 1
ATOM 799 C CA . ALA A 1 106 ? 6.688 -25.906 -8.039 1 95.06 106 ALA A CA 1
ATOM 800 C C . ALA A 1 106 ? 6.148 -25.125 -9.234 1 95.06 106 ALA A C 1
ATOM 802 O O . ALA A 1 106 ? 5.418 -25.672 -10.062 1 95.06 106 ALA A O 1
ATOM 803 N N . VAL A 1 107 ? 6.594 -23.891 -9.312 1 97.38 107 VAL A N 1
ATOM 804 C CA . VAL A 1 107 ? 6.172 -23.016 -10.414 1 97.38 107 VAL A CA 1
ATOM 805 C C . VAL A 1 107 ? 7.039 -23.297 -11.641 1 97.38 107 VAL A C 1
ATOM 807 O O . VAL A 1 107 ? 8.266 -23.188 -11.57 1 97.38 107 VAL A O 1
ATOM 810 N N . ASP A 1 108 ? 6.445 -23.703 -12.68 1 97 108 ASP A N 1
ATOM 811 C CA . ASP A 1 108 ? 7.109 -23.797 -13.977 1 97 108 ASP A CA 1
ATOM 812 C C . ASP A 1 108 ? 7.012 -22.484 -14.742 1 97 108 ASP A C 1
ATOM 814 O O . ASP A 1 108 ? 6.012 -22.219 -15.414 1 97 108 ASP A O 1
ATOM 818 N N . ALA A 1 109 ? 8.047 -21.703 -14.656 1 97.44 109 ALA A N 1
ATOM 819 C CA . ALA A 1 109 ? 8.055 -20.344 -15.203 1 97.44 109 ALA A CA 1
ATOM 820 C C . ALA A 1 109 ? 7.828 -20.359 -16.719 1 97.44 109 ALA A C 1
ATOM 822 O O . ALA A 1 109 ? 7.07 -19.547 -17.25 1 97.44 109 ALA A O 1
ATOM 823 N N . ALA A 1 110 ? 8.531 -21.266 -17.375 1 96.88 110 ALA A N 1
ATOM 824 C CA . ALA A 1 110 ? 8.406 -21.359 -18.828 1 96.88 110 ALA A CA 1
ATOM 825 C C . ALA A 1 110 ? 6.973 -21.672 -19.234 1 96.88 110 ALA A C 1
ATOM 827 O O . ALA A 1 110 ? 6.426 -21.062 -20.156 1 96.88 110 ALA A O 1
ATOM 828 N N . LYS A 1 111 ? 6.422 -22.625 -18.594 1 97 111 LYS A N 1
ATOM 829 C CA . LYS A 1 111 ? 5.047 -23.016 -18.891 1 97 111 LYS A CA 1
ATOM 830 C C . LYS A 1 111 ? 4.078 -21.875 -18.641 1 97 111 LYS A C 1
ATOM 832 O O . LYS A 1 111 ? 3.191 -21.609 -19.453 1 97 111 LYS A O 1
ATOM 837 N N . LEU A 1 112 ? 4.238 -21.203 -17.469 1 97.5 112 LEU A N 1
ATOM 838 C CA . LEU A 1 112 ? 3.387 -20.062 -17.141 1 97.5 112 LEU A CA 1
ATOM 839 C C . LEU A 1 112 ? 3.506 -18.969 -18.188 1 97.5 112 LEU A C 1
ATOM 841 O O . LEU A 1 112 ? 2.496 -18.422 -18.641 1 97.5 112 LEU A O 1
ATOM 845 N N . MET A 1 113 ? 4.707 -18.672 -18.641 1 96.81 113 MET A N 1
ATOM 846 C CA . MET A 1 113 ? 4.945 -17.531 -19.531 1 96.81 113 MET A CA 1
ATOM 847 C C . MET A 1 113 ? 4.52 -17.859 -20.953 1 96.81 113 MET A C 1
ATOM 849 O O . MET A 1 113 ? 4.379 -16.953 -21.781 1 96.81 113 MET A O 1
ATOM 853 N N . GLN A 1 114 ? 4.332 -19.109 -21.266 1 95.81 114 GLN A N 1
ATOM 854 C CA . GLN A 1 114 ? 3.85 -19.516 -22.578 1 95.81 114 GLN A CA 1
ATOM 855 C C . GLN A 1 114 ? 2.326 -19.609 -22.609 1 95.81 114 GLN A C 1
ATOM 857 O O . GLN A 1 114 ? 1.721 -19.688 -23.672 1 95.81 114 GLN A O 1
ATOM 862 N N . GLY A 1 115 ? 1.752 -19.578 -21.406 1 96.25 115 GLY A N 1
ATOM 863 C CA . GLY A 1 115 ? 0.311 -19.75 -21.297 1 96.25 115 GLY A CA 1
ATOM 864 C C . GLY A 1 115 ? -0.458 -18.516 -21.734 1 96.25 115 GLY A C 1
ATOM 865 O O . GLY A 1 115 ? 0.117 -17.422 -21.859 1 96.25 115 GLY A O 1
ATOM 866 N N . SER A 1 116 ? -1.733 -18.656 -21.984 1 95.81 116 SER A N 1
ATOM 867 C CA . SER A 1 116 ? -2.588 -17.578 -22.469 1 95.81 116 SER A CA 1
ATOM 868 C C . SER A 1 116 ? -2.803 -16.516 -21.391 1 95.81 116 SER A C 1
ATOM 870 O O . SER A 1 116 ? -2.957 -15.336 -21.703 1 95.81 116 SER A O 1
ATOM 872 N N . VAL A 1 117 ? -2.783 -16.953 -20.156 1 95.69 117 VAL A N 1
ATOM 873 C CA . VAL A 1 117 ? -2.99 -16.016 -19.047 1 95.69 117 VAL A CA 1
ATOM 874 C C . VAL A 1 117 ? -1.881 -14.977 -19.031 1 95.69 117 VAL A C 1
ATOM 876 O O . VAL A 1 117 ? -2.156 -13.773 -19.047 1 95.69 117 VAL A O 1
ATOM 879 N N . TYR A 1 118 ? -0.699 -15.438 -19.109 1 96.69 118 TYR A N 1
ATOM 880 C CA . TYR A 1 118 ? 0.442 -14.531 -19.109 1 96.69 118 TYR A CA 1
ATOM 881 C C . TYR A 1 118 ? 0.472 -13.695 -20.375 1 96.69 118 TYR A C 1
ATOM 883 O O . TYR A 1 118 ? 0.652 -12.477 -20.328 1 96.69 118 TYR A O 1
ATOM 891 N N . GLN A 1 119 ? 0.309 -14.344 -21.5 1 96.44 119 GLN A N 1
ATOM 892 C CA . GLN A 1 119 ? 0.38 -13.648 -22.781 1 96.44 119 GLN A CA 1
ATOM 893 C C . GLN A 1 119 ? -0.675 -12.555 -22.875 1 96.44 119 GLN A C 1
ATOM 895 O O . GLN A 1 119 ? -0.428 -11.492 -23.453 1 96.44 119 GLN A O 1
ATOM 900 N N . GLY A 1 120 ? -1.848 -12.859 -22.359 1 95.75 120 GLY A N 1
ATOM 901 C CA . GLY A 1 120 ? -2.885 -11.844 -22.328 1 95.75 120 GLY A CA 1
ATOM 902 C C . GLY A 1 120 ? -2.498 -10.617 -21.516 1 95.75 120 GLY A C 1
ATOM 903 O O . GLY A 1 120 ? -2.697 -9.484 -21.953 1 95.75 120 GLY A O 1
ATOM 904 N N . VAL A 1 121 ? -1.947 -10.836 -20.344 1 96.44 121 VAL A N 1
ATOM 905 C CA . VAL A 1 121 ? -1.525 -9.766 -19.438 1 96.44 121 VAL A CA 1
ATOM 906 C C . VAL A 1 121 ? -0.368 -8.992 -20.078 1 96.44 121 VAL A C 1
ATOM 908 O O . VAL A 1 121 ? -0.318 -7.758 -19.984 1 96.44 121 VAL A O 1
ATOM 911 N N . LEU A 1 122 ? 0.547 -9.719 -20.703 1 95.31 122 LEU A N 1
ATOM 912 C CA . LEU A 1 122 ? 1.696 -9.102 -21.359 1 95.31 122 LEU A CA 1
ATOM 913 C C . LEU A 1 122 ? 1.248 -8.195 -22.5 1 95.31 122 LEU A C 1
ATOM 915 O O . LEU A 1 122 ? 1.722 -7.059 -22.609 1 95.31 122 LEU A O 1
ATOM 919 N N . LYS A 1 123 ? 0.365 -8.664 -23.281 1 95.12 123 LYS A N 1
ATOM 920 C CA . LYS A 1 123 ? -0.126 -7.898 -24.422 1 95.12 123 LYS A CA 1
ATOM 921 C C . LYS A 1 123 ? -0.847 -6.633 -23.969 1 95.12 123 LYS A C 1
ATOM 923 O O . LYS A 1 123 ? -0.654 -5.559 -24.547 1 95.12 123 LYS A O 1
ATOM 928 N N . SER A 1 124 ? -1.645 -6.754 -22.953 1 95.12 124 SER A N 1
ATOM 929 C CA . SER A 1 124 ? -2.414 -5.609 -22.469 1 95.12 124 SER A CA 1
ATOM 930 C C . SER A 1 124 ? -1.534 -4.641 -21.688 1 95.12 124 SER A C 1
ATOM 932 O O . SER A 1 124 ? -1.807 -3.438 -21.656 1 95.12 124 SER A O 1
ATOM 934 N N . GLY A 1 125 ? -0.554 -5.145 -21.031 1 94.94 125 GLY A N 1
ATOM 935 C CA . GLY A 1 125 ? 0.297 -4.355 -20.156 1 94.94 125 GLY A CA 1
ATOM 936 C C . GLY A 1 125 ? -0.411 -3.881 -18.906 1 94.94 125 GLY A C 1
ATOM 937 O O . GLY A 1 125 ? 0.085 -3 -18.203 1 94.94 125 GLY A O 1
ATOM 938 N N . ALA A 1 126 ? -1.562 -4.418 -18.672 1 96.5 126 ALA A N 1
ATOM 939 C CA . ALA A 1 126 ? -2.391 -3.953 -17.562 1 96.5 126 ALA A CA 1
ATOM 940 C C . ALA A 1 126 ? -2.67 -5.082 -16.578 1 96.5 126 ALA A C 1
ATOM 942 O O . ALA A 1 126 ? -2.668 -6.258 -16.953 1 96.5 126 ALA A O 1
ATOM 943 N N . GLN A 1 127 ? -2.883 -4.652 -15.344 1 97.94 127 GLN A N 1
ATOM 944 C CA . GLN A 1 127 ? -3.285 -5.59 -14.297 1 97.94 127 GLN A CA 1
ATOM 945 C C . GLN A 1 127 ? -4.617 -6.254 -14.641 1 97.94 127 GLN A C 1
ATOM 947 O O . GLN A 1 127 ? -5.516 -5.609 -15.18 1 97.94 127 GLN A O 1
ATOM 952 N N . SER A 1 128 ? -4.719 -7.562 -14.367 1 97.62 128 SER A N 1
ATOM 953 C CA . SER A 1 128 ? -5.977 -8.289 -14.516 1 97.62 128 SER A CA 1
ATOM 954 C C . SER A 1 128 ? -6.438 -8.867 -13.188 1 97.62 128 SER A C 1
ATOM 956 O O . SER A 1 128 ? -5.645 -9.477 -12.461 1 97.62 128 SER A O 1
ATOM 958 N N . TYR A 1 129 ? -7.641 -8.578 -12.898 1 97.75 129 TYR A N 1
ATOM 959 C CA . TYR A 1 129 ? -8.234 -9.078 -11.664 1 97.75 129 TYR A CA 1
ATOM 960 C C . TYR A 1 129 ? -9.297 -10.125 -11.953 1 97.75 129 TYR A C 1
ATOM 962 O O . TYR A 1 129 ? -10.328 -9.82 -12.547 1 97.75 129 TYR A O 1
ATOM 970 N N . LEU A 1 130 ? -9.008 -11.359 -11.562 1 97.06 130 LEU A N 1
ATOM 971 C CA . LEU A 1 130 ? -9.969 -12.453 -11.602 1 97.06 130 LEU A CA 1
ATOM 972 C C . LEU A 1 130 ? -10.695 -12.586 -10.266 1 97.06 130 LEU A C 1
ATOM 974 O O . LEU A 1 130 ? -10.234 -13.289 -9.367 1 97.06 130 LEU A O 1
ATOM 978 N N . ALA A 1 131 ? -11.891 -12 -10.18 1 95.31 131 ALA A N 1
ATOM 979 C CA . ALA A 1 131 ? -12.602 -11.812 -8.922 1 95.31 131 ALA A CA 1
ATOM 980 C C . ALA A 1 131 ? -13.133 -13.141 -8.391 1 95.31 131 ALA A C 1
ATOM 982 O O . ALA A 1 131 ? -13.43 -13.273 -7.203 1 95.31 131 ALA A O 1
ATOM 983 N N . ASN A 1 132 ? -13.359 -14.062 -9.336 1 96 132 ASN A N 1
ATOM 984 C CA . ASN A 1 132 ? -13.766 -15.438 -9.039 1 96 132 ASN A CA 1
ATOM 985 C C . ASN A 1 132 ? -13.039 -16.438 -9.93 1 96 132 ASN A C 1
ATOM 987 O O . ASN A 1 132 ? -13.469 -16.688 -11.062 1 96 132 ASN A O 1
ATOM 991 N N . LEU A 1 133 ? -11.953 -17.031 -9.266 1 95.94 133 LEU A N 1
ATOM 992 C CA . LEU A 1 133 ? -11.055 -17.844 -10.078 1 95.94 133 LEU A CA 1
ATOM 993 C C . LEU A 1 133 ? -11.773 -19.094 -10.594 1 95.94 133 LEU A C 1
ATOM 995 O O . LEU A 1 133 ? -11.469 -19.578 -11.688 1 95.94 133 LEU A O 1
ATOM 999 N N . SER A 1 134 ? -12.742 -19.609 -9.859 1 93.88 134 SER A N 1
ATOM 1000 C CA . SER A 1 134 ? -13.406 -20.859 -10.227 1 93.88 134 SER A CA 1
ATOM 1001 C C . SER A 1 134 ? -14.18 -20.719 -11.531 1 93.88 134 SER A C 1
ATOM 1003 O O . SER A 1 134 ? -14.438 -21.703 -12.219 1 93.88 134 SER A O 1
ATOM 1005 N N . LEU A 1 135 ? -14.469 -19.484 -11.875 1 92.56 135 LEU A N 1
ATOM 1006 C CA . LEU A 1 135 ? -15.25 -19.234 -13.078 1 92.56 135 LEU A CA 1
ATOM 1007 C C . LEU A 1 135 ? -14.352 -18.906 -14.258 1 92.56 135 LEU A C 1
ATOM 1009 O O . LEU A 1 135 ? -14.828 -18.719 -15.383 1 92.56 135 LEU A O 1
ATOM 1013 N N . TYR A 1 136 ? -13.086 -18.922 -14.039 1 90.88 136 TYR A N 1
ATOM 1014 C CA . TYR A 1 136 ? -12.156 -18.5 -15.078 1 90.88 136 TYR A CA 1
ATOM 1015 C C . TYR A 1 136 ? -11.508 -19.703 -15.75 1 90.88 136 TYR A C 1
ATOM 1017 O O . TYR A 1 136 ? -10.883 -20.531 -15.086 1 90.88 136 TYR A O 1
ATOM 1025 N N . PRO A 1 137 ? -11.555 -19.781 -17.078 1 88.38 137 PRO A N 1
ATOM 1026 C CA . PRO A 1 137 ? -10.984 -20.922 -17.797 1 88.38 137 PRO A CA 1
ATOM 1027 C C . PRO A 1 137 ? -9.469 -21.016 -17.641 1 88.38 137 PRO A C 1
ATOM 1029 O O . PRO A 1 137 ? -8.906 -22.125 -17.672 1 88.38 137 PRO A O 1
ATOM 1032 N N . GLY A 1 138 ? -8.758 -19.969 -17.469 1 87.5 138 GLY A N 1
ATOM 1033 C CA . GLY A 1 138 ? -7.309 -19.938 -17.359 1 87.5 138 GLY A CA 1
ATOM 1034 C C . GLY A 1 138 ? -6.805 -20.406 -16.016 1 87.5 138 GLY A C 1
ATOM 1035 O O . GLY A 1 138 ? -5.598 -20.406 -15.758 1 87.5 138 GLY A O 1
ATOM 1036 N N . ARG A 1 139 ? -7.707 -20.859 -15.188 1 92.44 139 ARG A N 1
ATOM 1037 C CA . ARG A 1 139 ? -7.324 -21.297 -13.859 1 92.44 139 ARG A CA 1
ATOM 1038 C C . ARG A 1 139 ? -6.383 -22.5 -13.938 1 92.44 139 ARG A C 1
ATOM 1040 O O . ARG A 1 139 ? -5.551 -22.703 -13.047 1 92.44 139 ARG A O 1
ATOM 1047 N N . SER A 1 140 ? -6.508 -23.266 -15 1 93.38 140 SER A N 1
ATOM 1048 C CA . SER A 1 140 ? -5.668 -24.453 -15.18 1 93.38 140 SER A CA 1
ATOM 1049 C C . SER A 1 140 ? -4.215 -24.062 -15.422 1 93.38 140 SER A C 1
ATOM 1051 O O . SER A 1 140 ? -3.311 -24.891 -15.266 1 93.38 140 SER A O 1
ATOM 1053 N N . GLU A 1 141 ? -3.982 -22.828 -15.773 1 95.88 141 GLU A N 1
ATOM 1054 C CA . GLU A 1 141 ? -2.631 -22.344 -16.047 1 95.88 141 GLU A CA 1
ATOM 1055 C C . GLU A 1 141 ? -1.935 -21.891 -14.766 1 95.88 141 GLU A C 1
ATOM 1057 O O . GLU A 1 141 ? -0.76 -21.531 -14.789 1 95.88 141 GLU A O 1
ATOM 1062 N N . LEU A 1 142 ? -2.629 -21.953 -13.688 1 97.5 142 LEU A N 1
ATOM 1063 C CA . LEU A 1 142 ? -2.092 -21.547 -12.391 1 97.5 142 LEU A CA 1
ATOM 1064 C C . LEU A 1 142 ? -2.146 -22.688 -11.391 1 97.5 142 LEU A C 1
ATOM 1066 O O . LEU A 1 142 ? -2.678 -22.531 -10.289 1 97.5 142 LEU A O 1
ATOM 1070 N N . PRO A 1 143 ? -1.586 -23.828 -11.789 1 96.12 143 PRO A N 1
ATOM 1071 C CA . PRO A 1 143 ? -1.722 -25.031 -10.953 1 96.12 143 PRO A CA 1
ATOM 1072 C C . PRO A 1 143 ? -0.973 -24.906 -9.633 1 96.12 143 PRO A C 1
ATOM 1074 O O . PRO A 1 143 ? -1.184 -25.719 -8.719 1 96.12 143 PRO A O 1
ATOM 1077 N N . PHE A 1 144 ? -0.119 -23.938 -9.484 1 97.81 144 PHE A N 1
ATOM 1078 C CA . PHE A 1 144 ? 0.707 -23.766 -8.297 1 97.81 144 PHE A CA 1
ATOM 1079 C C . PHE A 1 144 ? -0.077 -23.062 -7.195 1 97.81 144 PHE A C 1
ATOM 1081 O O . PHE A 1 144 ? 0.388 -22.984 -6.055 1 97.81 144 PHE A O 1
ATOM 1088 N N . LEU A 1 145 ? -1.224 -22.578 -7.445 1 98.06 145 LEU A N 1
ATOM 1089 C CA . LEU A 1 145 ? -2.1 -22 -6.43 1 98.06 145 LEU A CA 1
ATOM 1090 C C . LEU A 1 145 ? -2.979 -23.078 -5.801 1 98.06 145 LEU A C 1
ATOM 1092 O O . LEU A 1 145 ? -3.346 -24.062 -6.465 1 98.06 145 LEU A O 1
ATOM 1096 N N . PRO A 1 146 ? -3.301 -22.859 -4.52 1 97.56 146 PRO A N 1
ATOM 1097 C CA . PRO A 1 146 ? -4.25 -23.797 -3.912 1 97.56 146 PRO A CA 1
ATOM 1098 C C . PRO A 1 146 ? -5.508 -24 -4.758 1 97.56 146 PRO A C 1
ATOM 1100 O O . PRO A 1 146 ? -5.965 -23.062 -5.414 1 97.56 146 PRO A O 1
ATOM 1103 N N . SER A 1 147 ? -6.105 -25.172 -4.664 1 95.12 147 SER A N 1
ATOM 1104 C CA . SER A 1 147 ? -7.25 -25.531 -5.504 1 95.12 147 SER A CA 1
ATOM 1105 C C . SER A 1 147 ? -8.461 -24.672 -5.168 1 95.12 147 SER A C 1
ATOM 1107 O O . SER A 1 147 ? -9.336 -24.469 -6.016 1 95.12 147 SER A O 1
ATOM 1109 N N . ASN A 1 148 ? -8.461 -24.172 -3.941 1 97.12 148 ASN A N 1
ATOM 1110 C CA . ASN A 1 148 ? -9.625 -23.375 -3.549 1 97.12 148 ASN A CA 1
ATOM 1111 C C . ASN A 1 148 ? -9.297 -21.891 -3.484 1 97.12 148 ASN A C 1
ATOM 1113 O O . ASN A 1 148 ? -9.914 -21.141 -2.721 1 97.12 148 ASN A O 1
ATOM 1117 N N . THR A 1 149 ? -8.273 -21.453 -4.238 1 98.12 149 THR A N 1
ATOM 1118 C CA . THR A 1 149 ? -8.039 -20.031 -4.383 1 98.12 149 THR A CA 1
ATOM 1119 C C . THR A 1 149 ? -9.289 -19.328 -4.914 1 98.12 149 THR A C 1
ATOM 1121 O O . THR A 1 149 ? -9.914 -19.797 -5.863 1 98.12 149 THR A O 1
ATOM 1124 N N . GLN A 1 150 ? -9.625 -18.203 -4.297 1 97.81 150 GLN A N 1
ATOM 1125 C CA . GLN A 1 150 ? -10.914 -17.578 -4.598 1 97.81 150 GLN A CA 1
ATOM 1126 C C . GLN A 1 150 ? -10.766 -16.484 -5.645 1 97.81 150 GLN A C 1
ATOM 1128 O O . GLN A 1 150 ? -11.594 -16.359 -6.551 1 97.81 150 GLN A O 1
ATOM 1133 N N . ALA A 1 151 ? -9.789 -15.688 -5.539 1 98 151 ALA A N 1
ATOM 1134 C CA . ALA A 1 151 ? -9.547 -14.57 -6.445 1 98 151 ALA A CA 1
ATOM 1135 C C . ALA A 1 151 ? -8.062 -14.453 -6.785 1 98 151 ALA A C 1
ATOM 1137 O O . ALA A 1 151 ? -7.211 -14.938 -6.043 1 98 151 ALA A O 1
ATOM 1138 N N . VAL A 1 152 ? -7.785 -13.859 -7.918 1 98.62 152 VAL A N 1
ATOM 1139 C CA . VAL A 1 152 ? -6.395 -13.75 -8.352 1 98.62 152 VAL A CA 1
ATOM 1140 C C . VAL A 1 152 ? -6.16 -12.383 -9 1 98.62 152 VAL A C 1
ATOM 1142 O O . VAL A 1 152 ? -7.012 -11.891 -9.742 1 98.62 152 VAL A O 1
ATOM 1145 N N . ILE A 1 153 ? -5.023 -11.758 -8.641 1 98.75 153 ILE A N 1
ATOM 1146 C CA . ILE A 1 153 ? -4.531 -10.602 -9.375 1 98.75 153 ILE A CA 1
ATOM 1147 C C . ILE A 1 153 ? -3.309 -11 -10.203 1 98.75 153 ILE A C 1
ATOM 1149 O O . ILE A 1 153 ? -2.396 -11.656 -9.695 1 98.75 153 ILE A O 1
ATOM 1153 N N . LEU A 1 154 ? -3.387 -10.711 -11.477 1 98.69 154 LEU A N 1
ATOM 1154 C CA . LEU A 1 154 ? -2.25 -10.828 -12.383 1 98.69 154 LEU A CA 1
ATOM 1155 C C . LEU A 1 154 ? -1.642 -9.461 -12.672 1 98.69 154 LEU A C 1
ATOM 1157 O O . LEU A 1 154 ? -2.264 -8.625 -13.336 1 98.69 154 LEU A O 1
ATOM 1161 N N . GLN A 1 155 ? -0.431 -9.219 -12.148 1 98.75 155 GLN A N 1
ATOM 1162 C CA . GLN A 1 155 ? 0.246 -7.934 -12.273 1 98.75 155 GLN A CA 1
ATOM 1163 C C . GLN A 1 155 ? 1.484 -8.039 -13.156 1 98.75 155 GLN A C 1
ATOM 1165 O O . GLN A 1 155 ? 2.463 -8.695 -12.781 1 98.75 155 GLN A O 1
ATOM 1170 N N . PRO A 1 156 ? 1.396 -7.414 -14.305 1 98.62 156 PRO A N 1
ATOM 1171 C CA . PRO A 1 156 ? 2.604 -7.441 -15.133 1 98.62 156 PRO A CA 1
ATOM 1172 C C . PRO A 1 156 ? 3.783 -6.723 -14.484 1 98.62 156 PRO A C 1
ATOM 1174 O O . PRO A 1 156 ? 3.596 -5.711 -13.805 1 98.62 156 PRO A O 1
ATOM 1177 N N . LEU A 1 157 ? 4.891 -7.258 -14.594 1 98.31 157 LEU A N 1
ATOM 1178 C CA . LEU A 1 157 ? 6.148 -6.609 -14.234 1 98.31 157 LEU A CA 1
ATOM 1179 C C . LEU A 1 157 ? 6.926 -6.195 -15.477 1 98.31 157 LEU A C 1
ATOM 1181 O O . LEU A 1 157 ? 7.816 -6.918 -15.93 1 98.31 157 LEU A O 1
ATOM 1185 N N . GLY A 1 158 ? 6.582 -4.977 -15.914 1 96.75 158 GLY A N 1
ATOM 1186 C CA . GLY A 1 158 ? 7.105 -4.617 -17.219 1 96.75 158 GLY A CA 1
ATOM 1187 C C . GLY A 1 158 ? 6.711 -5.594 -18.312 1 96.75 158 GLY A C 1
ATOM 1188 O O . GLY A 1 158 ? 5.539 -5.965 -18.422 1 96.75 158 GLY A O 1
ATOM 1189 N N . ASP A 1 159 ? 7.676 -5.926 -19.188 1 96.19 159 ASP A N 1
ATOM 1190 C CA . ASP A 1 159 ? 7.438 -6.887 -20.266 1 96.19 159 ASP A CA 1
ATOM 1191 C C . ASP A 1 159 ? 8.242 -8.164 -20.047 1 96.19 159 ASP A C 1
ATOM 1193 O O . ASP A 1 159 ? 8.414 -8.969 -20.969 1 96.19 159 ASP A O 1
ATOM 1197 N N . ARG A 1 160 ? 8.695 -8.32 -18.812 1 96.31 160 ARG A N 1
ATOM 1198 C CA . ARG A 1 160 ? 9.633 -9.422 -18.609 1 96.31 160 ARG A CA 1
ATOM 1199 C C . ARG A 1 160 ? 9.133 -10.383 -17.547 1 96.31 160 ARG A C 1
ATOM 1201 O O . ARG A 1 160 ? 9.758 -11.414 -17.281 1 96.31 160 ARG A O 1
ATOM 1208 N N . GLY A 1 161 ? 7.988 -9.992 -16.922 1 97.94 161 GLY A N 1
ATOM 1209 C CA . GLY A 1 161 ? 7.562 -10.859 -15.844 1 97.94 161 GLY A CA 1
ATOM 1210 C C . GLY A 1 161 ? 6.133 -10.609 -15.406 1 97.94 161 GLY A C 1
ATOM 1211 O O . GLY A 1 161 ? 5.414 -9.828 -16.031 1 97.94 161 GLY A O 1
ATOM 1212 N N . ILE A 1 162 ? 5.777 -11.328 -14.336 1 98.69 162 ILE A N 1
ATOM 1213 C CA . ILE A 1 162 ? 4.418 -11.266 -13.805 1 98.69 162 ILE A CA 1
ATOM 1214 C C . ILE A 1 162 ? 4.43 -11.602 -12.32 1 98.69 162 ILE A C 1
ATOM 1216 O O . ILE A 1 162 ? 5.223 -12.43 -11.867 1 98.69 162 ILE A O 1
ATOM 1220 N N . ALA A 1 163 ? 3.648 -10.875 -11.586 1 98.88 163 ALA A N 1
ATOM 1221 C CA . ALA A 1 163 ? 3.318 -11.242 -10.211 1 98.88 163 ALA A CA 1
ATOM 1222 C C . ALA A 1 163 ? 1.898 -11.789 -10.117 1 98.88 163 ALA A C 1
ATOM 1224 O O . ALA A 1 163 ? 0.946 -11.148 -10.57 1 98.88 163 ALA A O 1
ATOM 1225 N N . VAL A 1 164 ? 1.751 -12.961 -9.57 1 98.88 164 VAL A N 1
ATOM 1226 C CA . VAL A 1 164 ? 0.461 -13.625 -9.391 1 98.88 164 VAL A CA 1
ATOM 1227 C C . VAL A 1 164 ? 0.09 -13.641 -7.914 1 98.88 164 VAL A C 1
ATOM 1229 O O . VAL A 1 164 ? 0.808 -14.219 -7.094 1 98.88 164 VAL A O 1
ATOM 1232 N N . LEU A 1 165 ? -0.972 -12.977 -7.578 1 98.94 165 LEU A N 1
ATOM 1233 C CA . LEU A 1 165 ? -1.449 -12.922 -6.203 1 98.94 165 LEU A CA 1
ATOM 1234 C C . LEU A 1 165 ? -2.742 -13.711 -6.043 1 98.94 165 LEU A C 1
ATOM 1236 O O . LEU A 1 165 ? -3.738 -13.422 -6.711 1 98.94 165 LEU A O 1
ATOM 1240 N N . GLY A 1 166 ? -2.742 -14.734 -5.18 1 98.75 166 GLY A N 1
ATOM 1241 C CA . GLY A 1 166 ? -3.936 -15.508 -4.871 1 98.75 166 GLY A CA 1
ATOM 1242 C C . GLY A 1 166 ? -4.586 -15.094 -3.562 1 98.75 166 GLY A C 1
ATOM 1243 O O . GLY A 1 166 ? -3.914 -14.984 -2.535 1 98.75 166 GLY A O 1
ATOM 1244 N N . GLY A 1 167 ? -5.871 -14.922 -3.627 1 98.62 167 GLY A N 1
ATOM 1245 C CA . GLY A 1 167 ? -6.625 -14.5 -2.453 1 98.62 167 GLY A CA 1
ATOM 1246 C C . GLY A 1 167 ? -7.59 -15.562 -1.959 1 98.62 167 GLY A C 1
ATOM 1247 O O . GLY A 1 167 ? -7.992 -16.453 -2.719 1 98.62 167 GLY A O 1
ATOM 1248 N N . ASP A 1 168 ? -8.008 -15.398 -0.742 1 98.38 168 ASP A N 1
ATOM 1249 C CA . ASP A 1 168 ? -8.852 -16.406 -0.107 1 98.38 168 ASP A CA 1
ATOM 1250 C C . ASP A 1 168 ? -10.312 -15.953 -0.086 1 98.38 168 ASP A C 1
ATOM 1252 O O . ASP A 1 168 ? -11.148 -16.578 0.581 1 98.38 168 ASP A O 1
ATOM 1256 N N . THR A 1 169 ? -10.617 -14.852 -0.721 1 97.69 169 THR A N 1
ATOM 1257 C CA . THR A 1 169 ? -11.961 -14.273 -0.696 1 97.69 169 THR A CA 1
ATOM 1258 C C . THR A 1 169 ? -12.398 -13.875 -2.1 1 97.69 169 THR A C 1
ATOM 1260 O O . THR A 1 169 ? -11.656 -13.219 -2.828 1 97.69 169 THR A O 1
ATOM 1263 N N . ILE A 1 170 ? -13.586 -14.344 -2.52 1 96.25 170 ILE A N 1
ATOM 1264 C CA . ILE A 1 170 ? -14.156 -13.906 -3.789 1 96.25 170 ILE A CA 1
ATOM 1265 C C . ILE A 1 170 ? -14.367 -12.391 -3.77 1 96.25 170 ILE A C 1
ATOM 1267 O O . ILE A 1 170 ? -14.875 -11.844 -2.791 1 96.25 170 ILE A O 1
ATOM 1271 N N . ARG A 1 171 ? -13.922 -11.75 -4.836 1 95.69 171 ARG A N 1
ATOM 1272 C CA . ARG A 1 171 ? -14 -10.297 -4.945 1 95.69 171 ARG A CA 1
ATOM 1273 C C . ARG A 1 171 ? -13.398 -9.617 -3.715 1 95.69 171 ARG A C 1
ATOM 1275 O O . ARG A 1 171 ? -13.906 -8.602 -3.25 1 95.69 171 ARG A O 1
ATOM 1282 N N . GLY A 1 172 ? -12.359 -10.266 -3.205 1 95.88 172 GLY A N 1
ATOM 1283 C CA . GLY A 1 172 ? -11.781 -9.797 -1.957 1 95.88 172 GLY A CA 1
ATOM 1284 C C . GLY A 1 172 ? -10.82 -8.641 -2.143 1 95.88 172 GLY A C 1
ATOM 1285 O O . GLY A 1 172 ? -10.586 -7.859 -1.213 1 95.88 172 GLY A O 1
ATOM 1286 N N . PHE A 1 173 ? -10.211 -8.539 -3.27 1 96.62 173 PHE A N 1
ATOM 1287 C CA . PHE A 1 173 ? -9.312 -7.426 -3.543 1 96.62 173 PHE A CA 1
ATOM 1288 C C . PHE A 1 173 ? -10.102 -6.168 -3.895 1 96.62 173 PHE A C 1
ATOM 1290 O O . PHE A 1 173 ? -10.711 -6.09 -4.965 1 96.62 173 PHE A O 1
ATOM 1297 N N . THR A 1 174 ? -10.023 -5.195 -3.041 1 95.69 174 THR A N 1
ATOM 1298 C CA . THR A 1 174 ? -10.703 -3.928 -3.295 1 95.69 174 THR A CA 1
ATOM 1299 C C . THR A 1 174 ? -10.008 -3.158 -4.418 1 95.69 174 THR A C 1
ATOM 1301 O O . THR A 1 174 ? -8.938 -3.551 -4.875 1 95.69 174 THR A O 1
ATOM 1304 N N . THR A 1 175 ? -10.68 -2.123 -4.852 1 95.31 175 THR A N 1
ATOM 1305 C CA . THR A 1 175 ? -10.078 -1.256 -5.855 1 95.31 175 THR A CA 1
ATOM 1306 C C . THR A 1 175 ? -8.797 -0.627 -5.328 1 95.31 175 THR A C 1
ATOM 1308 O O . THR A 1 175 ? -7.828 -0.463 -6.074 1 95.31 175 THR A O 1
ATOM 1311 N N . SER A 1 176 ? -8.773 -0.271 -4.035 1 95.56 176 SER A N 1
ATOM 1312 C CA . SER A 1 176 ? -7.566 0.274 -3.416 1 95.56 176 SER A CA 1
ATOM 1313 C C . SER A 1 176 ? -6.434 -0.746 -3.422 1 95.56 176 SER A C 1
ATOM 1315 O O . SER A 1 176 ? -5.285 -0.405 -3.717 1 95.56 176 SER A O 1
ATOM 1317 N N . ASP A 1 177 ? -6.781 -2.018 -3.129 1 97.25 177 ASP A N 1
ATOM 1318 C CA . ASP A 1 177 ? -5.777 -3.074 -3.191 1 97.25 177 ASP A CA 1
ATOM 1319 C C . ASP A 1 177 ? -5.152 -3.16 -4.582 1 97.25 177 ASP A C 1
ATOM 1321 O O . ASP A 1 177 ? -3.932 -3.258 -4.715 1 97.25 177 ASP A O 1
ATOM 1325 N N . GLN A 1 178 ? -6.016 -3.125 -5.52 1 97.38 178 GLN A N 1
ATOM 1326 C CA . GLN A 1 178 ? -5.574 -3.252 -6.906 1 97.38 178 GLN A CA 1
ATOM 1327 C C . GLN A 1 178 ? -4.637 -2.109 -7.293 1 97.38 178 GLN A C 1
ATOM 1329 O O . GLN A 1 178 ? -3.619 -2.328 -7.949 1 97.38 178 GLN A O 1
ATOM 1334 N N . THR A 1 179 ? -4.949 -0.89 -6.898 1 97.31 179 THR A N 1
ATOM 1335 C CA . THR A 1 179 ? -4.098 0.26 -7.184 1 97.31 179 THR A CA 1
ATOM 1336 C C . THR A 1 179 ? -2.76 0.132 -6.465 1 97.31 179 THR A C 1
ATOM 1338 O O . THR A 1 179 ? -1.706 0.371 -7.059 1 97.31 179 THR A O 1
ATOM 1341 N N . TRP A 1 180 ? -2.791 -0.307 -5.176 1 97.62 180 TRP A N 1
ATOM 1342 C CA . TRP A 1 180 ? -1.566 -0.543 -4.418 1 97.62 180 TRP A CA 1
ATOM 1343 C C . TRP A 1 180 ? -0.688 -1.577 -5.113 1 97.62 180 TRP A C 1
ATOM 1345 O O . TRP A 1 180 ? 0.523 -1.385 -5.242 1 97.62 180 TRP A O 1
ATOM 1355 N N . ILE A 1 181 ? -1.302 -2.652 -5.559 1 98.69 181 ILE A N 1
ATOM 1356 C CA . ILE A 1 181 ? -0.566 -3.744 -6.188 1 98.69 181 ILE A CA 1
ATOM 1357 C C . ILE A 1 181 ? 0.064 -3.262 -7.492 1 98.69 181 ILE A C 1
ATOM 1359 O O . ILE A 1 181 ? 1.176 -3.666 -7.84 1 98.69 181 ILE A O 1
ATOM 1363 N N . THR A 1 182 ? -0.616 -2.326 -8.164 1 98.38 182 THR A N 1
ATOM 1364 C CA . THR A 1 182 ? -0.038 -1.731 -9.359 1 98.38 182 THR A CA 1
ATOM 1365 C C . THR A 1 182 ? 1.242 -0.971 -9.023 1 98.38 182 THR A C 1
ATOM 1367 O O . THR A 1 182 ? 2.273 -1.168 -9.672 1 98.38 182 THR A O 1
ATOM 1370 N N . TYR A 1 183 ? 1.237 -0.152 -7.992 1 97.44 183 TYR A N 1
ATOM 1371 C CA . TYR A 1 183 ? 2.402 0.632 -7.594 1 97.44 183 TYR A CA 1
ATOM 1372 C C . TYR A 1 183 ? 3.506 -0.267 -7.051 1 97.44 183 TYR A C 1
ATOM 1374 O O . TYR A 1 183 ? 4.688 -0.032 -7.305 1 97.44 183 TYR A O 1
ATOM 1382 N N . ILE A 1 184 ? 3.148 -1.291 -6.359 1 98.44 184 ILE A N 1
ATOM 1383 C CA . ILE A 1 184 ? 4.113 -2.258 -5.852 1 98.44 184 ILE A CA 1
ATOM 1384 C C . ILE A 1 184 ? 4.746 -3.02 -7.016 1 98.44 184 ILE A C 1
ATOM 1386 O O . ILE A 1 184 ? 5.953 -3.275 -7.016 1 98.44 184 ILE A O 1
ATOM 1390 N N . GLY A 1 185 ? 3.854 -3.363 -7.965 1 98.38 185 GLY A N 1
ATOM 1391 C CA . GLY A 1 185 ? 4.359 -4.035 -9.148 1 98.38 185 GLY A CA 1
ATOM 1392 C C . GLY A 1 185 ? 5.391 -3.221 -9.906 1 98.38 185 GLY A C 1
ATOM 1393 O O . GLY A 1 185 ? 6.398 -3.76 -10.367 1 98.38 185 GLY A O 1
ATOM 1394 N N . GLU A 1 186 ? 5.145 -1.935 -10.023 1 97.25 186 GLU A N 1
ATOM 1395 C CA . GLU A 1 186 ? 6.09 -1.044 -10.688 1 97.25 186 GLU A CA 1
ATOM 1396 C C . GLU A 1 186 ? 7.422 -0.998 -9.945 1 97.25 186 GLU A C 1
ATOM 1398 O O . GLU A 1 186 ? 8.484 -0.989 -10.562 1 97.25 186 GLU A O 1
ATOM 1403 N N . LYS A 1 187 ? 7.328 -0.96 -8.719 1 96.69 1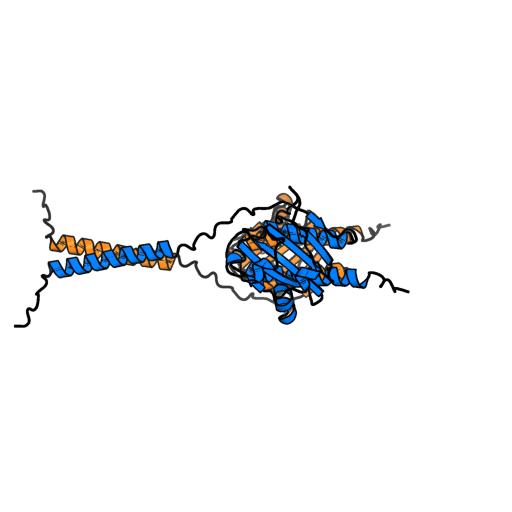87 LYS A N 1
ATOM 1404 C CA . LYS A 1 187 ? 8.531 -0.947 -7.895 1 96.69 187 LYS A CA 1
ATOM 1405 C C . LYS A 1 187 ? 9.312 -2.25 -8.039 1 96.69 187 LYS A C 1
ATOM 1407 O O . LYS A 1 187 ? 10.539 -2.236 -8.148 1 96.69 187 LYS A O 1
ATOM 1412 N N . LEU A 1 188 ? 8.617 -3.387 -7.977 1 97.75 188 LEU A N 1
ATOM 1413 C CA . LEU A 1 188 ? 9.25 -4.691 -8.141 1 97.75 188 LEU A CA 1
ATOM 1414 C C . LEU A 1 188 ? 9.93 -4.805 -9.5 1 97.75 188 LEU A C 1
ATOM 1416 O O . LEU A 1 188 ? 11.039 -5.324 -9.602 1 97.75 188 LEU A O 1
ATOM 1420 N N . ASP A 1 189 ? 9.227 -4.328 -10.523 1 97.94 189 ASP A N 1
ATOM 1421 C CA . ASP A 1 189 ? 9.812 -4.348 -11.859 1 97.94 189 ASP A CA 1
ATOM 1422 C C . ASP A 1 189 ? 11.117 -3.561 -11.906 1 97.94 189 ASP A C 1
ATOM 1424 O O . ASP A 1 189 ? 12.125 -4.051 -12.422 1 97.94 189 ASP A O 1
ATOM 1428 N N . ALA A 1 190 ? 11.086 -2.355 -11.336 1 96.5 190 ALA A N 1
ATOM 1429 C CA . ALA A 1 190 ? 12.289 -1.521 -11.32 1 96.5 190 ALA A CA 1
ATOM 1430 C C . ALA A 1 190 ? 13.43 -2.203 -10.57 1 96.5 190 ALA A C 1
ATOM 1432 O O . ALA A 1 190 ? 14.578 -2.184 -11.023 1 96.5 190 ALA A O 1
ATOM 1433 N N . THR A 1 191 ? 13.102 -2.82 -9.484 1 96.44 191 THR A N 1
ATOM 1434 C CA . THR A 1 191 ? 14.086 -3.49 -8.648 1 96.44 191 THR A CA 1
ATOM 1435 C C . THR A 1 191 ? 14.688 -4.691 -9.375 1 96.44 191 THR A C 1
ATOM 1437 O O . THR A 1 191 ? 15.906 -4.859 -9.406 1 96.44 191 THR A O 1
ATOM 1440 N N . LEU A 1 192 ? 13.867 -5.516 -9.984 1 96.94 192 LEU A N 1
ATOM 1441 C CA . LEU A 1 192 ? 14.32 -6.727 -10.656 1 96.94 192 LEU A CA 1
ATOM 1442 C C . LEU A 1 192 ? 15.039 -6.387 -11.961 1 96.94 192 LEU A C 1
ATOM 1444 O O . LEU A 1 192 ? 16.031 -7.035 -12.312 1 96.94 192 LEU A O 1
ATOM 1448 N N . ALA A 1 193 ? 14.586 -5.316 -12.609 1 95.88 193 ALA A N 1
ATOM 1449 C CA . ALA A 1 193 ? 15.242 -4.883 -13.836 1 95.88 193 ALA A CA 1
ATOM 1450 C C . ALA A 1 193 ? 16.672 -4.406 -13.562 1 95.88 193 ALA A C 1
ATOM 1452 O O . ALA A 1 193 ? 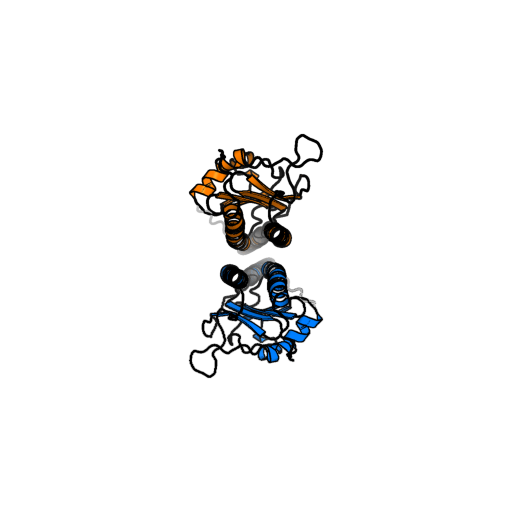17.594 -4.719 -14.32 1 95.88 193 ALA A O 1
ATOM 1453 N N . LYS A 1 194 ? 16.828 -3.658 -12.5 1 92.81 194 LYS A N 1
ATOM 1454 C CA . LYS A 1 194 ? 18.141 -3.176 -12.102 1 92.81 194 LYS A CA 1
ATOM 1455 C C . LYS A 1 194 ? 19.078 -4.34 -11.789 1 92.81 194 LYS A C 1
ATOM 1457 O O . LYS A 1 194 ? 20.25 -4.328 -12.188 1 92.81 194 LYS A O 1
ATOM 1462 N N . TYR A 1 195 ? 18.609 -5.281 -11.156 1 91.31 195 TYR A N 1
ATOM 1463 C CA . TYR A 1 195 ? 19.391 -6.465 -10.812 1 91.31 195 TYR A CA 1
ATOM 1464 C C . TYR A 1 195 ? 19.781 -7.242 -12.062 1 91.31 195 TYR A C 1
ATOM 1466 O O . TYR A 1 195 ? 20.938 -7.633 -12.219 1 91.31 195 TYR A O 1
ATOM 1474 N N . MET A 1 196 ? 18.828 -7.469 -12.938 1 88.31 196 MET A N 1
ATOM 1475 C CA . MET A 1 196 ? 19.062 -8.273 -14.125 1 88.31 196 MET A CA 1
ATOM 1476 C C . MET A 1 196 ? 20.047 -7.574 -15.07 1 88.31 196 MET A C 1
ATOM 1478 O O . MET A 1 196 ? 20.812 -8.234 -15.773 1 88.31 196 MET A O 1
ATOM 1482 N N . SER A 1 197 ? 19.984 -6.309 -15.062 1 84.69 197 SER A N 1
ATOM 1483 C CA . SER A 1 197 ? 20.906 -5.547 -15.906 1 84.69 197 SER A CA 1
ATOM 1484 C C . SER A 1 197 ? 22.328 -5.57 -15.359 1 84.69 197 SER A C 1
ATOM 1486 O O . SER A 1 197 ? 23.281 -5.391 -16.109 1 84.69 197 SER A O 1
ATOM 1488 N N . SER A 1 198 ? 22.469 -5.766 -14.133 1 78.5 198 SER A N 1
ATOM 1489 C CA . SER A 1 198 ? 23.781 -5.789 -13.508 1 78.5 198 SER A CA 1
ATOM 1490 C C . SER A 1 198 ? 24.438 -7.164 -13.625 1 78.5 198 SER A C 1
ATOM 1492 O O . SER A 1 198 ? 25.641 -7.316 -13.391 1 78.5 198 SER A O 1
ATOM 1494 N N . MET A 1 199 ? 23.719 -8.188 -13.922 1 72 199 MET A N 1
ATOM 1495 C CA . MET A 1 199 ? 24.266 -9.531 -14.07 1 72 199 MET A CA 1
ATOM 1496 C C . MET A 1 199 ? 25.062 -9.648 -15.367 1 72 199 MET A C 1
ATOM 1498 O O . MET A 1 199 ? 24.609 -9.195 -16.422 1 72 199 MET A O 1
ATOM 1502 N N . PRO A 1 200 ? 26.406 -9.812 -15.258 1 61.72 200 PRO A N 1
ATOM 1503 C CA . PRO A 1 200 ? 27.25 -9.969 -16.453 1 61.72 200 PRO A CA 1
ATOM 1504 C C . PRO A 1 200 ? 26.672 -10.977 -17.438 1 61.72 200 PRO A C 1
ATOM 1506 O O . PRO A 1 200 ? 26.031 -11.953 -17.031 1 61.72 200 PRO A O 1
ATOM 1509 N N . SER A 1 201 ? 26.141 -10.539 -18.641 1 53.19 201 SER A N 1
ATOM 1510 C CA . SER A 1 201 ? 25.766 -11.453 -19.719 1 53.19 201 SER A CA 1
ATOM 1511 C C . SER A 1 201 ? 26.734 -12.625 -19.797 1 53.19 201 SER A C 1
ATOM 1513 O O . SER A 1 201 ? 27.953 -12.438 -19.953 1 53.19 201 SER A O 1
ATOM 1515 N N . VAL A 1 202 ? 26.578 -13.727 -19.281 1 45.72 202 VAL A N 1
ATOM 1516 C CA . VAL A 1 202 ? 27.391 -14.883 -19.609 1 45.72 202 VAL A CA 1
ATOM 1517 C C . VAL A 1 202 ? 27.469 -15.062 -21.125 1 45.72 202 VAL A C 1
ATOM 1519 O O . VAL A 1 202 ? 26.438 -15.273 -21.781 1 45.72 202 VAL A O 1
ATOM 1522 N N . VAL A 1 203 ? 28.359 -14.422 -21.922 1 40.03 203 VAL A N 1
ATOM 1523 C CA . VAL A 1 203 ? 28.75 -14.797 -23.281 1 40.03 203 VAL A CA 1
ATOM 1524 C C . VAL A 1 203 ? 29.016 -16.297 -23.344 1 40.03 203 VAL A C 1
ATOM 1526 O O . VAL A 1 203 ? 29.906 -16.797 -22.641 1 40.03 203 VAL A O 1
ATOM 1529 N N . GLN A 1 204 ? 28.078 -17.156 -23.734 1 33.66 204 GLN A N 1
ATOM 1530 C CA . GLN A 1 204 ? 28.406 -18.438 -24.375 1 33.66 204 GLN A CA 1
ATOM 1531 C C . GLN A 1 204 ? 29.469 -18.266 -25.453 1 33.66 204 GLN A C 1
ATOM 1533 O O . GLN A 1 204 ? 29.25 -17.594 -26.453 1 33.66 204 GLN A O 1
ATOM 1538 N N . GLU A 1 205 ? 30.75 -18.094 -25.094 1 26.61 205 GLU A N 1
ATOM 1539 C CA . GLU A 1 205 ? 31.719 -18.672 -26.016 1 26.61 205 GLU A CA 1
ATOM 1540 C C . GLU A 1 205 ? 31.672 -20.188 -25.984 1 26.61 205 GLU A C 1
ATOM 1542 O O . GLU A 1 205 ? 31.562 -20.781 -24.906 1 26.61 205 GLU A O 1
ATOM 1547 N N . MET B 1 1 ? -67.25 4.523 35.656 1 25.09 1 MET B N 1
ATOM 1548 C CA . MET B 1 1 ? -67.688 4.66 34.281 1 25.09 1 MET B CA 1
ATOM 1549 C C . MET B 1 1 ? -66.438 4.664 33.344 1 25.09 1 MET B C 1
ATOM 1551 O O . MET B 1 1 ? -65.688 5.617 33.344 1 25.09 1 MET B O 1
ATOM 1555 N N . ILE B 1 2 ? -65.75 3.537 33.281 1 29.81 2 ILE B N 1
ATOM 1556 C CA . ILE B 1 2 ? -64.562 3.24 32.469 1 29.81 2 ILE B CA 1
ATOM 1557 C C . ILE B 1 2 ? -64.938 3.348 31 1 29.81 2 ILE B C 1
ATOM 1559 O O . ILE B 1 2 ? -65.812 2.635 30.5 1 29.81 2 ILE B O 1
ATOM 1563 N N . VAL B 1 3 ? -64.875 4.566 30.422 1 27.34 3 VAL B N 1
ATOM 1564 C CA . VAL B 1 3 ? -65.125 4.848 29.016 1 27.34 3 VAL B CA 1
ATOM 1565 C C . VAL B 1 3 ? -64.25 3.949 28.141 1 27.34 3 VAL B C 1
ATOM 1567 O O . VAL B 1 3 ? -63.031 4.043 28.172 1 27.34 3 VAL B O 1
ATOM 1570 N N . VAL B 1 4 ? -64.562 2.65 28.031 1 32.84 4 VAL B N 1
ATOM 1571 C CA . VAL B 1 4 ? -64 1.77 27.016 1 32.84 4 VAL B CA 1
ATOM 1572 C C . VAL B 1 4 ? -64.25 2.381 25.625 1 32.84 4 VAL B C 1
ATOM 1574 O O . VAL B 1 4 ? -65.375 2.619 25.234 1 32.84 4 VAL B O 1
ATOM 1577 N N . PHE B 1 5 ? -63.438 3.363 25.234 1 33.94 5 PHE B N 1
ATOM 1578 C CA . PHE B 1 5 ? -63.438 3.834 23.859 1 33.94 5 PHE B CA 1
ATOM 1579 C C . PHE B 1 5 ? -63.438 2.66 22.891 1 33.94 5 PHE B C 1
ATOM 1581 O O . PHE B 1 5 ? -62.5 1.836 22.922 1 33.94 5 PHE B O 1
ATOM 1588 N N . SER B 1 6 ? -64.562 2.027 22.625 1 35.97 6 SER B N 1
ATOM 1589 C CA . SER B 1 6 ? -64.812 1.068 21.547 1 35.97 6 SER B CA 1
ATOM 1590 C C . SER B 1 6 ? -64.312 1.619 20.219 1 35.97 6 SER B C 1
ATOM 1592 O O . SER B 1 6 ? -64.875 2.557 19.672 1 35.97 6 SER B O 1
ATOM 1594 N N . ILE B 1 7 ? -63 1.83 20.109 1 44.34 7 ILE B N 1
ATOM 1595 C CA . ILE B 1 7 ? -62.5 2.209 18.781 1 44.34 7 ILE B CA 1
ATOM 1596 C C . ILE B 1 7 ? -63 1.226 17.734 1 44.34 7 ILE B C 1
ATOM 1598 O O . ILE B 1 7 ? -62.906 0.01 17.922 1 44.34 7 ILE B O 1
ATOM 1602 N N . SER B 1 8 ? -63.969 1.578 16.938 1 50.53 8 SER B N 1
ATOM 1603 C CA . SER B 1 8 ? -64.562 0.794 15.852 1 50.53 8 SER B CA 1
ATOM 1604 C C . SER B 1 8 ? -63.469 0.052 15.062 1 50.53 8 SER B C 1
ATOM 1606 O O . SER B 1 8 ? -62.281 0.418 15.109 1 50.53 8 SER B O 1
ATOM 1608 N N . SER B 1 9 ? -63.844 -1.229 14.594 1 54.47 9 SER B N 1
ATOM 1609 C CA . SER B 1 9 ? -63 -2.084 13.766 1 54.47 9 SER B CA 1
ATOM 1610 C C . SER B 1 9 ? -62.25 -1.272 12.711 1 54.47 9 SER B C 1
ATOM 1612 O O . SER B 1 9 ? -61.094 -1.568 12.398 1 54.47 9 SER B O 1
ATOM 1614 N N . GLN B 1 10 ? -62.969 -0.261 12.195 1 58.16 10 GLN B N 1
ATOM 1615 C CA . GLN B 1 10 ? -62.344 0.617 11.203 1 58.16 10 GLN B CA 1
ATOM 1616 C C . GLN B 1 10 ? -61.219 1.445 11.82 1 58.16 10 GLN B C 1
ATOM 1618 O O . GLN B 1 10 ? -60.188 1.671 11.188 1 58.16 10 GLN B O 1
ATOM 1623 N N . SER B 1 11 ? -61.5 1.869 13.047 1 59.59 11 SER B N 1
ATOM 1624 C CA . SER B 1 11 ? -60.5 2.701 13.727 1 59.59 11 SER B CA 1
ATOM 1625 C C . SER B 1 11 ? -59.25 1.91 14.047 1 59.59 11 SER B C 1
ATOM 1627 O O . SER B 1 11 ? -58.125 2.432 13.93 1 59.59 11 SER B O 1
ATOM 1629 N N . ARG B 1 12 ? -59.406 0.67 14.305 1 61.03 12 ARG B N 1
ATOM 1630 C CA . ARG B 1 12 ? -58.25 -0.158 14.578 1 61.03 12 ARG B CA 1
ATOM 1631 C C . ARG B 1 12 ? -57.438 -0.375 13.312 1 61.03 12 ARG B C 1
ATOM 1633 O O . ARG B 1 12 ? -56.188 -0.343 13.352 1 61.03 12 ARG B O 1
ATOM 1640 N N . ALA B 1 13 ? -58.156 -0.653 12.242 1 59.88 13 ALA B N 1
ATOM 1641 C CA . ALA B 1 13 ? -57.469 -0.827 10.969 1 59.88 13 ALA B CA 1
ATOM 1642 C C . ALA B 1 13 ? -56.75 0.452 10.555 1 59.88 13 ALA B C 1
ATOM 1644 O O . ALA B 1 13 ? -55.625 0.401 10.039 1 59.88 13 ALA B O 1
ATOM 1645 N N . ASP B 1 14 ? -57.344 1.592 10.75 1 64.12 14 ASP B N 1
ATOM 1646 C CA . ASP B 1 14 ? -56.75 2.885 10.445 1 64.12 14 ASP B CA 1
ATOM 1647 C C . ASP B 1 14 ? -55.5 3.127 11.305 1 64.12 14 ASP B C 1
ATOM 1649 O O . ASP B 1 14 ? -54.5 3.625 10.812 1 64.12 14 ASP B O 1
ATOM 1653 N N . LEU B 1 15 ? -55.625 2.793 12.523 1 63.97 15 LEU B N 1
ATOM 1654 C CA . LEU B 1 15 ? -54.469 2.979 13.414 1 63.97 15 LEU B CA 1
ATOM 1655 C C . LEU B 1 15 ? -53.344 2.039 13.039 1 63.97 15 LEU B C 1
ATOM 1657 O O . LEU B 1 15 ? -52.156 2.434 13.062 1 63.97 15 LEU B O 1
ATOM 1661 N N . LEU B 1 16 ? -53.75 0.801 12.664 1 64.5 16 LEU B N 1
ATOM 1662 C CA . LEU B 1 16 ? -52.75 -0.154 12.25 1 64.5 16 LEU B CA 1
ATOM 1663 C C . LEU B 1 16 ? -52.094 0.287 10.945 1 64.5 16 LEU B C 1
ATOM 1665 O O . LEU B 1 16 ? -50.875 0.153 10.781 1 64.5 16 LEU B O 1
ATOM 1669 N N . THR B 1 17 ? -52.844 0.782 10.031 1 63.78 17 THR B N 1
ATOM 1670 C CA . THR B 1 17 ? -52.344 1.271 8.758 1 63.78 17 THR B CA 1
ATOM 1671 C C . THR B 1 17 ? -51.438 2.496 8.977 1 63.78 17 THR B C 1
ATOM 1673 O O . THR B 1 17 ? -50.406 2.627 8.352 1 63.78 17 THR B O 1
ATOM 1676 N N . LEU B 1 18 ? -51.938 3.359 9.828 1 63.97 18 LEU B N 1
ATOM 1677 C CA . LEU B 1 18 ? -51.125 4.527 10.148 1 63.97 18 LEU B CA 1
ATOM 1678 C C . LEU B 1 18 ? -49.812 4.117 10.836 1 63.97 18 LEU B C 1
ATOM 1680 O O . LEU B 1 18 ? -48.75 4.648 10.523 1 63.97 18 LEU B O 1
ATOM 1684 N N . GLY B 1 19 ? -50 3.17 11.742 1 63.38 19 GLY B N 1
ATOM 1685 C CA . GLY B 1 19 ? -48.812 2.666 12.398 1 63.38 19 GLY B CA 1
ATOM 1686 C C . GLY B 1 19 ? -47.844 2.01 11.438 1 63.38 19 GLY B C 1
ATOM 1687 O O . GLY B 1 19 ? -46.625 2.24 11.516 1 63.38 19 GLY B O 1
ATOM 1688 N N . LEU B 1 20 ? -48.531 1.257 10.562 1 69.5 20 LEU B N 1
ATOM 1689 C CA . LEU B 1 20 ? -47.719 0.573 9.578 1 69.5 20 LEU B CA 1
ATOM 1690 C C . LEU B 1 20 ? -47.062 1.569 8.609 1 69.5 20 LEU B C 1
ATOM 1692 O O . LEU B 1 20 ? -45.938 1.398 8.188 1 69.5 20 LEU B O 1
ATOM 1696 N N . ALA B 1 21 ? -47.781 2.615 8.281 1 62.78 21 ALA B N 1
ATOM 1697 C CA . ALA B 1 21 ? -47.219 3.662 7.414 1 62.78 21 ALA B CA 1
ATOM 1698 C C . ALA B 1 21 ? -46.094 4.41 8.094 1 62.78 21 ALA B C 1
ATOM 1700 O O . ALA B 1 21 ? -45.062 4.68 7.477 1 62.78 21 ALA B O 1
ATOM 1701 N N . VAL B 1 22 ? -46.312 4.648 9.352 1 66.5 22 VAL B N 1
ATOM 1702 C CA . VAL B 1 22 ? -45.281 5.344 10.109 1 66.5 22 VAL B CA 1
ATOM 1703 C C . VAL B 1 22 ? -44.031 4.461 10.227 1 66.5 22 VAL B C 1
ATOM 1705 O O . VAL B 1 22 ? -42.906 4.934 10.062 1 66.5 22 VAL B O 1
ATOM 1708 N N . THR B 1 23 ? -44.312 3.223 10.445 1 65.44 23 THR B N 1
ATOM 1709 C CA . THR B 1 23 ? -43.188 2.295 10.57 1 65.44 23 THR B CA 1
ATOM 1710 C C . THR B 1 23 ? -42.438 2.16 9.242 1 65.44 23 THR B C 1
ATOM 1712 O O . THR B 1 23 ? -41.219 2.096 9.219 1 65.44 23 THR B O 1
ATOM 1715 N N . ASN B 1 24 ? -43.281 2.244 8.195 1 71.69 24 ASN B N 1
ATOM 1716 C CA . ASN B 1 24 ? -42.656 2.166 6.867 1 71.69 24 ASN B CA 1
ATOM 1717 C C . ASN B 1 24 ? -41.844 3.42 6.547 1 71.69 24 ASN B C 1
ATOM 1719 O O . ASN B 1 24 ? -40.75 3.332 5.988 1 71.69 24 ASN B O 1
ATOM 1723 N N . VAL B 1 25 ? -42.344 4.531 6.855 1 64 25 VAL B N 1
ATOM 1724 C CA . VAL B 1 25 ? -41.656 5.789 6.629 1 64 25 VAL B CA 1
ATOM 1725 C C . VAL B 1 25 ? -40.375 5.836 7.488 1 64 25 VAL B C 1
ATOM 1727 O O . VAL B 1 25 ? -39.312 6.242 7.02 1 64 25 VAL B O 1
ATOM 1730 N N . LEU B 1 26 ? -40.531 5.328 8.688 1 62.56 26 LEU B N 1
ATOM 1731 C CA . LEU B 1 26 ? -39.375 5.336 9.602 1 62.56 26 LEU B CA 1
ATOM 1732 C C . LEU B 1 26 ? -38.281 4.383 9.117 1 62.56 26 LEU B C 1
ATOM 1734 O O . LEU B 1 26 ? -37.094 4.715 9.164 1 62.56 26 LEU B O 1
ATOM 1738 N N . THR B 1 27 ? -38.719 3.281 8.695 1 63.62 27 THR B N 1
ATOM 1739 C CA . THR B 1 27 ? -37.75 2.324 8.164 1 63.62 27 THR B CA 1
ATOM 1740 C C . THR B 1 27 ? -37.062 2.885 6.926 1 63.62 27 THR B C 1
ATOM 1742 O O . THR B 1 27 ? -35.875 2.719 6.75 1 63.62 27 THR B O 1
ATOM 1745 N N . GLY B 1 28 ? -37.875 3.547 6.125 1 58.81 28 GLY B N 1
ATOM 1746 C CA . GLY B 1 28 ? -37.281 4.203 4.961 1 58.81 28 GLY B CA 1
ATOM 1747 C C . GLY B 1 28 ? -36.281 5.27 5.324 1 58.81 28 GLY B C 1
ATOM 1748 O O . GLY B 1 28 ? -35.219 5.352 4.711 1 58.81 28 GLY B O 1
ATOM 1749 N N . LEU B 1 29 ? -36.656 5.969 6.258 1 58.5 29 LEU B N 1
ATOM 1750 C CA . LEU B 1 29 ? -35.781 7.051 6.695 1 58.5 29 LEU B CA 1
ATOM 1751 C C . LEU B 1 29 ? -34.5 6.496 7.305 1 58.5 29 LEU B C 1
ATOM 1753 O O . LEU B 1 29 ? -33.438 7.051 7.098 1 58.5 29 LEU B O 1
ATOM 1757 N N . VAL B 1 30 ? -34.594 5.527 8.023 1 55.81 30 VAL B N 1
ATOM 1758 C CA . VAL B 1 30 ? -33.406 4.91 8.633 1 55.81 30 VAL B CA 1
ATOM 1759 C C . VAL B 1 30 ? -32.5 4.375 7.535 1 55.81 30 VAL B C 1
ATOM 1761 O O . VAL B 1 30 ? -31.281 4.508 7.625 1 55.81 30 VAL B O 1
ATOM 1764 N N . TRP B 1 31 ? -33.156 3.904 6.555 1 52.25 31 TRP B N 1
ATOM 1765 C CA . TRP B 1 31 ? -32.406 3.4 5.414 1 52.25 31 TRP B CA 1
ATOM 1766 C C . TRP B 1 31 ? -31.625 4.527 4.727 1 52.25 31 TRP B C 1
ATOM 1768 O O . TRP B 1 31 ? -30.453 4.359 4.367 1 52.25 31 TRP B O 1
ATOM 1778 N N . ILE B 1 32 ? -32.406 5.5 4.477 1 49.72 32 ILE B N 1
ATOM 1779 C CA . ILE B 1 32 ? -31.75 6.652 3.879 1 49.72 32 ILE B CA 1
ATOM 1780 C C . ILE B 1 32 ? -30.688 7.199 4.84 1 49.72 32 ILE B C 1
ATOM 1782 O O . ILE B 1 32 ? -29.641 7.672 4.41 1 49.72 32 ILE B O 1
ATOM 1786 N N . SER B 1 33 ? -31.109 7.133 6.086 1 47.91 33 SER B N 1
ATOM 1787 C CA . SER B 1 33 ? -30.188 7.703 7.062 1 47.91 33 SER B CA 1
ATOM 1788 C C . SER B 1 33 ? -28.938 6.84 7.207 1 47.91 33 SER B C 1
ATOM 1790 O O . SER B 1 33 ? -27.875 7.336 7.609 1 47.91 33 SER B O 1
ATOM 1792 N N . ILE B 1 34 ? -29.125 5.52 7.023 1 48.56 34 ILE B N 1
ATOM 1793 C CA . ILE B 1 34 ? -27.891 4.73 7.117 1 48.56 34 ILE B CA 1
ATOM 1794 C C . ILE B 1 34 ? -27.047 4.949 5.867 1 48.56 34 ILE B C 1
ATOM 1796 O O . ILE B 1 34 ? -26.281 4.07 5.469 1 48.56 34 ILE B O 1
ATOM 1800 N N . ARG B 1 35 ? -27.531 5.719 4.996 1 46.12 35 ARG B N 1
ATOM 1801 C CA . ARG B 1 35 ? -26.625 6.082 3.914 1 46.12 35 ARG B CA 1
ATOM 1802 C C . ARG B 1 35 ? -25.312 6.605 4.465 1 46.12 35 ARG B C 1
ATOM 1804 O O . ARG B 1 35 ? -25.297 7.523 5.293 1 46.12 35 ARG B O 1
ATOM 1811 N N . PRO B 1 36 ? -24.312 5.738 4.391 1 51.09 36 PRO B N 1
ATOM 1812 C CA . PRO B 1 36 ? -23.016 6.246 4.852 1 51.09 36 PRO B CA 1
ATOM 1813 C C . PRO B 1 36 ? -22.781 7.699 4.449 1 51.09 36 PRO B C 1
ATOM 1815 O O . PRO B 1 36 ? -23.094 8.094 3.32 1 51.09 36 PRO B O 1
ATOM 1818 N N . LYS B 1 37 ? -23.047 8.664 5.383 1 50.94 37 LYS B N 1
ATOM 1819 C CA . LYS B 1 37 ? -22.703 10.039 5.031 1 50.94 37 LYS B CA 1
ATOM 1820 C C . LYS B 1 37 ? -21.5 10.078 4.086 1 50.94 37 LYS B C 1
ATOM 1822 O O . LYS B 1 37 ? -20.469 9.453 4.352 1 50.94 37 LYS B O 1
ATOM 1827 N N . SER B 1 38 ? -21.906 10.219 2.785 1 58.19 38 SER B N 1
ATOM 1828 C CA . SER B 1 38 ? -20.859 10.391 1.776 1 58.19 38 SER B CA 1
ATOM 1829 C C . SER B 1 38 ? -19.797 11.359 2.25 1 58.19 38 SER B C 1
ATOM 1831 O O . SER B 1 38 ? -20.078 12.523 2.545 1 58.19 38 SER B O 1
ATOM 1833 N N . ILE B 1 39 ? -18.781 10.852 2.965 1 71.44 39 ILE B N 1
ATOM 1834 C CA . ILE B 1 39 ? -17.688 11.719 3.361 1 71.44 39 ILE B CA 1
ATOM 1835 C C . ILE B 1 39 ? -17.031 12.32 2.121 1 71.44 39 ILE B C 1
ATOM 1837 O O . ILE B 1 39 ? -16.641 11.602 1.201 1 71.44 39 ILE B O 1
ATOM 1841 N N . THR B 1 40 ? -17.328 13.656 1.881 1 86.75 40 THR B N 1
ATOM 1842 C CA . THR B 1 40 ? -16.922 14.367 0.678 1 86.75 40 THR B CA 1
ATOM 1843 C C . THR B 1 40 ? -15.531 14.984 0.866 1 86.75 40 THR B C 1
ATOM 1845 O O . THR B 1 40 ? -15.266 15.625 1.888 1 86.75 40 THR B O 1
ATOM 1848 N N . PRO B 1 41 ? -14.688 14.742 -0.049 1 94.5 41 PRO B N 1
ATOM 1849 C CA . PRO B 1 41 ? -13.367 15.375 -0.013 1 94.5 41 PRO B CA 1
ATOM 1850 C C . PRO B 1 41 ? -13.438 16.891 -0.111 1 94.5 41 PRO B C 1
ATOM 1852 O O . PRO B 1 41 ? -14.336 17.438 -0.767 1 94.5 41 PRO B O 1
ATOM 1855 N N . VAL B 1 42 ? -12.641 17.609 0.605 1 96.81 42 VAL B N 1
ATOM 1856 C CA . VAL B 1 42 ? -12.484 19.047 0.492 1 96.81 42 VAL B CA 1
ATOM 1857 C C . VAL B 1 42 ? -11.164 19.375 -0.205 1 96.81 42 VAL B C 1
ATOM 1859 O O . VAL B 1 42 ? -10.141 18.734 0.061 1 96.81 42 VAL B O 1
ATOM 1862 N N . GLU B 1 43 ? -11.164 20.359 -1.116 1 96.56 43 GLU B N 1
ATOM 1863 C CA . GLU B 1 43 ? -9.93 20.797 -1.757 1 96.56 43 GLU B CA 1
ATOM 1864 C C . GLU B 1 43 ? -9.023 21.531 -0.77 1 96.56 43 GLU B C 1
ATOM 1866 O O . GLU B 1 43 ? -9.43 22.516 -0.158 1 96.56 43 GLU B O 1
ATOM 1871 N N . PRO B 1 44 ? -7.863 21.031 -0.571 1 97.19 44 PRO B N 1
ATOM 1872 C CA . PRO B 1 44 ? -6.977 21.703 0.384 1 97.19 44 PRO B CA 1
ATOM 1873 C C . PRO B 1 44 ? -6.691 23.156 0.008 1 97.19 44 PRO B C 1
ATOM 1875 O O . PRO B 1 44 ? -6.453 23.453 -1.164 1 97.19 44 PRO B O 1
ATOM 1878 N N . GLN B 1 45 ? -6.793 24 0.968 1 95.75 45 GLN B N 1
ATOM 1879 C CA . GLN B 1 45 ? -6.465 25.406 0.779 1 95.75 45 GLN B CA 1
ATOM 1880 C C . GLN B 1 45 ? -5 25.688 1.104 1 95.75 45 GLN B C 1
ATOM 1882 O O . GLN B 1 45 ? -4.641 25.875 2.27 1 95.75 45 GLN B O 1
ATOM 1887 N N . GLY B 1 46 ? -4.172 25.656 0.085 1 96.94 46 GLY B N 1
ATOM 1888 C CA . GLY B 1 46 ? -2.748 25.891 0.269 1 96.94 46 GLY B CA 1
ATOM 1889 C C . GLY B 1 46 ? -1.984 25.969 -1.039 1 96.94 46 GLY B C 1
ATOM 1890 O O . GLY B 1 46 ? -2.527 26.422 -2.053 1 96.94 46 GLY B O 1
ATOM 1891 N N . VAL B 1 47 ? -0.763 25.797 -0.901 1 96.88 47 VAL B N 1
ATOM 1892 C CA . VAL B 1 47 ? 0.112 25.891 -2.064 1 96.88 47 VAL B CA 1
ATOM 1893 C C . VAL B 1 47 ? 0.798 24.547 -2.301 1 96.88 47 VAL B C 1
ATOM 1895 O O . VAL B 1 47 ? 1.21 23.875 -1.351 1 96.88 47 VAL B O 1
ATOM 1898 N N . GLU B 1 48 ? 0.813 24.156 -3.545 1 96.56 48 GLU B N 1
ATOM 1899 C CA . GLU B 1 48 ? 1.527 22.938 -3.898 1 96.56 48 GLU B CA 1
ATOM 1900 C C . GLU B 1 48 ? 3.031 23.094 -3.688 1 96.56 48 GLU B C 1
ATOM 1902 O O . GLU B 1 48 ? 3.596 24.141 -3.979 1 96.56 48 GLU B O 1
ATOM 1907 N N . CYS B 1 49 ? 3.65 22.109 -3.1 1 96.69 49 CYS B N 1
ATOM 1908 C CA . CYS B 1 49 ? 5.09 22.203 -2.879 1 96.69 49 CYS B CA 1
ATOM 1909 C C . CYS B 1 49 ? 5.754 20.844 -2.967 1 96.69 49 CYS B C 1
ATOM 1911 O O . CYS B 1 49 ? 5.082 19.812 -2.869 1 96.69 49 CYS B O 1
ATOM 1913 N N . GLN B 1 50 ? 6.988 20.75 -3.271 1 97.56 50 GLN B N 1
ATOM 1914 C CA . GLN B 1 50 ? 7.875 19.594 -3.256 1 97.56 50 GLN B CA 1
ATOM 1915 C C . GLN B 1 50 ? 9.273 19.984 -2.768 1 97.56 50 GLN B C 1
ATOM 1917 O O . GLN B 1 50 ? 10.133 20.359 -3.564 1 97.56 50 GLN B O 1
ATOM 1922 N N . VAL B 1 51 ? 9.43 19.891 -1.535 1 97.06 51 VAL B N 1
ATOM 1923 C CA . VAL B 1 51 ? 10.703 20.188 -0.9 1 97.06 51 VAL B CA 1
ATOM 1924 C C . VAL B 1 51 ? 11.328 18.906 -0.353 1 97.06 51 VAL B C 1
ATOM 1926 O O . VAL B 1 51 ? 10.742 18.234 0.501 1 97.06 51 VAL B O 1
ATOM 1929 N N . ILE B 1 52 ? 12.453 18.547 -0.877 1 97.56 52 ILE B N 1
ATOM 1930 C CA . ILE B 1 52 ? 13.18 17.359 -0.438 1 97.56 52 ILE B CA 1
ATOM 1931 C C . ILE B 1 52 ? 14.586 17.766 0.011 1 97.56 52 ILE B C 1
ATOM 1933 O O . ILE B 1 52 ? 15.258 18.547 -0.656 1 97.56 52 ILE B O 1
ATOM 1937 N N . TYR B 1 53 ? 15.023 17.266 1.094 1 96.12 53 TYR B N 1
ATOM 1938 C CA . TYR B 1 53 ? 16.359 17.547 1.621 1 96.12 53 TYR B CA 1
ATOM 1939 C C . TYR B 1 53 ? 17.422 17.266 0.572 1 96.12 53 TYR B C 1
ATOM 1941 O O . TYR B 1 53 ? 17.484 16.172 0.004 1 96.12 53 TYR B O 1
ATOM 1949 N N . SER B 1 54 ? 18.281 18.172 0.307 1 93.88 54 SER B N 1
ATOM 1950 C CA . SER B 1 54 ? 19.156 18.188 -0.856 1 93.88 54 SER B CA 1
ATOM 1951 C C . SER B 1 54 ? 20.281 17.172 -0.712 1 93.88 54 SER B C 1
ATOM 1953 O O . SER B 1 54 ? 20.875 16.734 -1.708 1 93.88 54 SER B O 1
ATOM 1955 N N . HIS B 1 55 ? 20.625 16.688 0.414 1 92.62 55 HIS B N 1
ATOM 1956 C CA . HIS B 1 55 ? 21.812 15.859 0.612 1 92.62 55 HIS B CA 1
ATOM 1957 C C . HIS B 1 55 ? 21.453 14.375 0.585 1 92.62 55 HIS B C 1
ATOM 1959 O O . HIS B 1 55 ? 22.312 13.523 0.804 1 92.62 55 HIS B O 1
ATOM 1965 N N . LEU B 1 56 ? 20.219 14.062 0.232 1 95.25 56 LEU B N 1
ATOM 1966 C CA . LEU B 1 56 ? 19.812 12.664 0.209 1 95.25 56 LEU B CA 1
ATOM 1967 C C . LEU B 1 56 ? 20.312 11.969 -1.05 1 95.25 56 LEU B C 1
ATOM 1969 O O . LEU B 1 56 ? 20.297 12.555 -2.135 1 95.25 56 LEU B O 1
ATOM 1973 N N . PRO B 1 57 ? 20.781 10.75 -0.881 1 95.25 57 PRO B N 1
ATOM 1974 C CA . PRO B 1 57 ? 21.125 9.969 -2.068 1 95.25 57 PRO B CA 1
ATOM 1975 C C . PRO B 1 57 ? 19.922 9.727 -2.98 1 95.25 57 PRO B C 1
ATOM 1977 O O . PRO B 1 57 ? 18.781 9.727 -2.516 1 95.25 57 PRO B O 1
ATOM 1980 N N . GLU B 1 58 ? 20.156 9.398 -4.223 1 94.81 58 GLU B N 1
ATOM 1981 C CA . GLU B 1 58 ? 19.125 9.195 -5.234 1 94.81 58 GLU B CA 1
ATOM 1982 C C . GLU B 1 58 ? 18.203 8.039 -4.859 1 94.81 58 GLU B C 1
ATOM 1984 O O . GLU B 1 58 ? 17 8.094 -5.109 1 94.81 58 GLU B O 1
ATOM 1989 N N . SER B 1 59 ? 18.75 7.043 -4.312 1 93.69 59 SER B N 1
ATOM 1990 C CA . SER B 1 59 ? 17.969 5.871 -3.949 1 93.69 59 SER B CA 1
ATOM 1991 C C . SER B 1 59 ? 16.906 6.207 -2.895 1 93.69 59 SER B C 1
ATOM 1993 O O . SER B 1 59 ? 15.789 5.711 -2.947 1 93.69 59 SER B O 1
ATOM 1995 N N . VAL B 1 60 ? 17.312 7.098 -1.965 1 96.62 60 VAL B N 1
ATOM 1996 C CA . VAL B 1 60 ? 16.391 7.496 -0.898 1 96.62 60 VAL B CA 1
ATOM 1997 C C . VAL B 1 60 ? 15.312 8.414 -1.461 1 96.62 60 VAL B C 1
ATOM 1999 O O . VAL B 1 60 ? 14.133 8.266 -1.14 1 96.62 60 VAL B O 1
ATOM 2002 N N . VAL B 1 61 ? 15.734 9.312 -2.334 1 97.62 61 VAL B N 1
ATOM 2003 C CA . VAL B 1 61 ? 14.789 10.234 -2.959 1 97.62 61 VAL B CA 1
ATOM 2004 C C . VAL B 1 61 ? 13.758 9.453 -3.768 1 97.62 61 VAL B C 1
ATOM 2006 O O . VAL B 1 61 ? 12.562 9.734 -3.703 1 97.62 61 VAL B O 1
ATOM 2009 N N . SER B 1 62 ? 14.203 8.422 -4.492 1 96.44 62 SER B N 1
ATOM 2010 C CA . SER B 1 62 ? 13.312 7.594 -5.305 1 96.44 62 SER B CA 1
ATOM 2011 C C . SER B 1 62 ? 12.297 6.863 -4.434 1 96.44 62 SER B C 1
ATOM 2013 O O . SER B 1 62 ? 11.125 6.738 -4.812 1 96.44 62 SER B O 1
ATOM 2015 N N . GLU B 1 63 ? 12.773 6.426 -3.301 1 96.88 63 GLU B N 1
ATOM 2016 C CA . GLU B 1 63 ? 11.875 5.762 -2.365 1 96.88 63 GLU B CA 1
ATOM 2017 C C . GLU B 1 63 ? 10.812 6.723 -1.846 1 96.88 63 GLU B C 1
ATOM 2019 O O . GLU B 1 63 ? 9.625 6.383 -1.805 1 96.88 63 GLU B O 1
ATOM 2024 N N . ILE B 1 64 ? 11.203 7.883 -1.497 1 98.12 64 ILE B N 1
ATOM 2025 C CA . ILE B 1 64 ? 10.312 8.898 -0.946 1 98.12 64 ILE B CA 1
ATOM 2026 C C . ILE B 1 64 ? 9.281 9.297 -1.995 1 98.12 64 ILE B C 1
ATOM 2028 O O . ILE B 1 64 ? 8.086 9.406 -1.693 1 98.12 64 ILE B O 1
ATOM 2032 N N . LEU B 1 65 ? 9.734 9.477 -3.17 1 98.25 65 LEU B N 1
ATOM 2033 C CA . LEU B 1 65 ? 8.828 9.875 -4.246 1 98.25 65 LEU B CA 1
ATOM 2034 C C . LEU B 1 65 ? 7.832 8.766 -4.559 1 98.25 65 LEU B C 1
ATOM 2036 O O . LEU B 1 65 ? 6.664 9.039 -4.848 1 98.25 65 LEU B O 1
ATOM 2040 N N . TRP B 1 66 ? 8.258 7.551 -4.539 1 98 66 TRP B N 1
ATOM 2041 C CA . TRP B 1 66 ? 7.348 6.426 -4.723 1 98 66 TRP B CA 1
ATOM 2042 C C . TRP B 1 66 ? 6.285 6.402 -3.631 1 98 66 TRP B C 1
ATOM 2044 O O . TRP B 1 66 ? 5.113 6.137 -3.904 1 98 66 TRP B O 1
ATOM 2054 N N . VAL B 1 67 ? 6.727 6.656 -2.402 1 98.56 67 VAL B N 1
ATOM 2055 C CA . VAL B 1 67 ? 5.797 6.691 -1.277 1 98.56 67 VAL B CA 1
ATOM 2056 C C . VAL B 1 67 ? 4.73 7.762 -1.52 1 98.56 67 VAL B C 1
ATOM 2058 O O . VAL B 1 67 ? 3.535 7.492 -1.397 1 98.56 67 VAL B O 1
ATOM 2061 N N . TRP B 1 68 ? 5.145 8.922 -1.922 1 98.69 68 TRP B N 1
ATOM 2062 C CA . TRP B 1 68 ? 4.211 10.016 -2.154 1 98.69 68 TRP B CA 1
ATOM 2063 C C . TRP B 1 68 ? 3.26 9.695 -3.297 1 98.69 68 TRP B C 1
ATOM 2065 O O . TRP B 1 68 ? 2.043 9.852 -3.164 1 98.69 68 TRP B O 1
ATOM 2075 N N . GLU B 1 69 ? 3.771 9.195 -4.371 1 98.06 69 GLU B N 1
ATOM 2076 C CA . GLU B 1 69 ? 2.949 8.883 -5.535 1 98.06 69 GLU B CA 1
ATOM 2077 C C . GLU B 1 69 ? 1.909 7.816 -5.207 1 98.06 69 GLU B C 1
ATOM 2079 O O . GLU B 1 69 ? 0.748 7.93 -5.602 1 98.06 69 GLU B O 1
ATOM 2084 N N . SER B 1 70 ? 2.342 6.816 -4.48 1 97.88 70 SER B N 1
ATOM 2085 C CA . SER B 1 70 ? 1.427 5.738 -4.121 1 97.88 70 SER B CA 1
ATOM 2086 C C . SER B 1 70 ? 0.348 6.227 -3.16 1 97.88 70 SER B C 1
ATOM 2088 O O . SER B 1 70 ? -0.843 6.008 -3.395 1 97.88 70 SER B O 1
ATOM 2090 N N . LEU B 1 71 ? 0.755 6.938 -2.098 1 98.56 71 LEU B N 1
ATOM 2091 C CA . LEU B 1 71 ? -0.188 7.395 -1.082 1 98.56 71 LEU B CA 1
ATOM 2092 C C . LEU B 1 71 ? -1.178 8.391 -1.671 1 98.56 71 LEU B C 1
ATOM 2094 O O . LEU B 1 71 ? -2.377 8.328 -1.392 1 98.56 71 LEU B O 1
ATOM 2098 N N . SER B 1 72 ? -0.671 9.32 -2.492 1 98.25 72 SER B N 1
ATOM 2099 C CA . SER B 1 72 ? -1.528 10.359 -3.049 1 98.25 72 SER B CA 1
ATOM 2100 C C . SER B 1 72 ? -2.525 9.781 -4.047 1 98.25 72 SER B C 1
ATOM 2102 O O . SER B 1 72 ? -3.623 10.312 -4.219 1 98.25 72 SER B O 1
ATOM 2104 N N . ALA B 1 73 ? -2.174 8.641 -4.691 1 97.19 73 ALA B N 1
ATOM 2105 C CA . ALA B 1 73 ? -3.045 8.023 -5.691 1 97.19 73 ALA B CA 1
ATOM 2106 C C . ALA B 1 73 ? -4.082 7.125 -5.027 1 97.19 73 ALA B C 1
ATOM 2108 O O . ALA B 1 73 ? -5.219 7.027 -5.496 1 97.19 73 ALA B O 1
ATOM 2109 N N . VAL B 1 74 ? -3.703 6.5 -3.967 1 97.12 74 VAL B N 1
ATOM 2110 C CA . VAL B 1 74 ? -4.535 5.422 -3.445 1 97.12 74 VAL B CA 1
ATOM 2111 C C . VAL B 1 74 ? -5.41 5.945 -2.309 1 97.12 74 VAL B C 1
ATOM 2113 O O . VAL B 1 74 ? -6.551 5.512 -2.141 1 97.12 74 VAL B O 1
ATOM 2116 N N . THR B 1 75 ? -4.918 6.828 -1.464 1 97.81 75 THR B N 1
ATOM 2117 C CA . THR B 1 75 ? -5.621 7.289 -0.272 1 97.81 75 THR B CA 1
ATOM 2118 C C . THR B 1 75 ? -6.098 8.727 -0.448 1 97.81 75 THR B C 1
ATOM 2120 O O . THR B 1 75 ? -5.996 9.297 -1.539 1 97.81 75 THR B O 1
ATOM 2123 N N . CYS B 1 76 ? -6.668 9.281 0.603 1 97.94 76 CYS B N 1
ATOM 2124 C CA . CYS B 1 76 ? -7.109 10.672 0.589 1 97.94 76 CYS B CA 1
ATOM 2125 C C . CYS B 1 76 ? -5.953 11.609 0.913 1 97.94 76 CYS B C 1
ATOM 2127 O O . CYS B 1 76 ? -6.164 12.805 1.12 1 97.94 76 CYS B O 1
ATOM 2129 N N . CYS B 1 77 ? -4.766 11.164 0.953 1 98.69 77 CYS B N 1
ATOM 2130 C CA . CYS B 1 77 ? -3.592 11.93 1.346 1 98.69 77 CYS B CA 1
ATOM 2131 C C . CYS B 1 77 ? -3.305 13.039 0.338 1 98.69 77 CYS B C 1
ATOM 2133 O O . CYS B 1 77 ? -3.191 12.781 -0.861 1 98.69 77 CYS B O 1
ATOM 2135 N N . LYS B 1 78 ? -3.156 14.273 0.881 1 98.75 78 LYS B N 1
ATOM 2136 C CA . LYS B 1 78 ? -2.871 15.422 0.025 1 98.75 78 LYS B CA 1
ATOM 2137 C C . LYS B 1 78 ? -1.604 16.141 0.478 1 98.75 78 LYS B C 1
ATOM 2139 O O . LYS B 1 78 ? -1.099 17.016 -0.226 1 98.75 78 LYS B O 1
ATOM 2144 N N . SER B 1 79 ? -1.122 15.797 1.646 1 98.81 79 SER B N 1
ATOM 2145 C CA . SER B 1 79 ? 0.097 16.391 2.191 1 98.81 79 SER B CA 1
ATOM 2146 C C . SER B 1 79 ? 0.946 15.336 2.904 1 98.81 79 SER B C 1
ATOM 2148 O O . SER B 1 79 ? 0.417 14.477 3.609 1 98.81 79 SER B O 1
ATOM 2150 N N . LEU B 1 80 ? 2.232 15.383 2.693 1 98.88 80 LEU B N 1
ATOM 2151 C CA . LEU B 1 80 ? 3.172 14.5 3.373 1 98.88 80 LEU B CA 1
ATOM 2152 C C . LEU B 1 80 ? 4.379 15.273 3.881 1 98.88 80 LEU B C 1
ATOM 2154 O O . LEU B 1 80 ? 5.02 16 3.119 1 98.88 80 LEU B O 1
ATOM 2158 N N . VAL B 1 81 ? 4.609 15.18 5.141 1 98.88 81 VAL B N 1
ATOM 2159 C CA . VAL B 1 81 ? 5.785 15.773 5.777 1 98.88 81 VAL B CA 1
ATOM 2160 C C . VAL B 1 81 ? 6.562 14.688 6.523 1 98.88 81 VAL B C 1
ATOM 2162 O O . VAL B 1 81 ? 5.98 13.914 7.285 1 98.88 81 VAL B O 1
ATOM 2165 N N . ILE B 1 82 ? 7.812 14.625 6.277 1 98.81 82 ILE B N 1
ATOM 2166 C CA . ILE B 1 82 ? 8.68 13.68 6.98 1 98.81 82 ILE B CA 1
ATOM 2167 C C . ILE B 1 82 ? 9.789 14.445 7.703 1 98.81 82 ILE B C 1
ATOM 2169 O O . ILE B 1 82 ? 10.547 15.195 7.078 1 98.81 82 ILE B O 1
ATOM 2173 N N . VAL B 1 83 ? 9.852 14.328 8.938 1 98.44 83 VAL B N 1
ATOM 2174 C CA . VAL B 1 83 ? 10.93 14.875 9.766 1 98.44 83 VAL B CA 1
ATOM 2175 C C . VAL B 1 83 ? 11.727 13.734 10.391 1 98.44 83 VAL B C 1
ATOM 2177 O O . VAL B 1 83 ? 11.156 12.773 10.914 1 98.44 83 VAL B O 1
ATOM 2180 N N . TYR B 1 84 ? 12.992 13.82 10.305 1 97.62 84 TYR B N 1
ATOM 2181 C CA . TYR B 1 84 ? 13.891 12.773 10.797 1 97.62 84 TYR B CA 1
ATOM 2182 C C . TYR B 1 84 ? 15.18 13.375 11.336 1 97.62 84 TYR B C 1
ATOM 2184 O O . TYR B 1 84 ? 15.828 14.172 10.656 1 97.62 84 TYR B O 1
ATOM 2192 N N . ASP B 1 85 ? 15.609 13.07 12.586 1 94.94 85 ASP B N 1
ATOM 2193 C CA . ASP B 1 85 ? 16.812 13.586 13.234 1 94.94 85 ASP B CA 1
ATOM 2194 C C . ASP B 1 85 ? 16.844 15.109 13.211 1 94.94 85 ASP B C 1
ATOM 2196 O O . ASP B 1 85 ? 17.828 15.719 12.82 1 94.94 85 ASP B O 1
ATOM 2200 N N . CYS B 1 86 ? 15.672 15.727 13.492 1 94.56 86 CYS B N 1
ATOM 2201 C CA . CYS B 1 86 ? 15.5 17.156 13.664 1 94.56 86 CYS B CA 1
ATOM 2202 C C . CYS B 1 86 ? 15.711 17.891 12.344 1 94.56 86 CYS B C 1
ATOM 2204 O O . CYS B 1 86 ? 16.109 19.062 12.336 1 94.56 86 CYS B O 1
ATOM 2206 N N . GLN B 1 87 ? 15.547 17.156 11.305 1 95.94 87 GLN B N 1
ATOM 2207 C CA . GLN B 1 87 ? 15.609 17.734 9.969 1 95.94 87 GLN B CA 1
ATOM 2208 C C . GLN B 1 87 ? 14.328 17.469 9.188 1 95.94 87 GLN B C 1
ATOM 2210 O O . GLN B 1 87 ? 13.781 16.375 9.25 1 95.94 87 GLN B O 1
ATOM 2215 N N . CYS B 1 88 ? 13.914 18.484 8.484 1 97.94 88 CYS B N 1
ATOM 2216 C CA . CYS B 1 88 ? 12.82 18.266 7.539 1 97.94 88 CYS B CA 1
ATOM 2217 C C . CYS B 1 88 ? 13.32 17.547 6.285 1 97.94 88 CYS B C 1
ATOM 2219 O O . CYS B 1 88 ? 14.031 18.156 5.473 1 97.94 88 CYS B O 1
ATOM 2221 N N . ILE B 1 89 ? 12.922 16.375 6.105 1 98.06 89 ILE B N 1
ATOM 2222 C CA . ILE B 1 89 ? 13.398 15.547 5 1 98.06 89 ILE B CA 1
ATOM 2223 C C . ILE B 1 89 ? 12.555 15.805 3.758 1 98.06 89 ILE B C 1
ATOM 2225 O O . ILE B 1 89 ? 13.078 15.883 2.645 1 98.06 89 ILE B O 1
ATOM 2229 N N . VAL B 1 90 ? 11.281 15.891 4.02 1 98.5 90 VAL B N 1
ATOM 2230 C CA . VAL B 1 90 ? 10.367 16.016 2.889 1 98.5 90 VAL B CA 1
ATOM 2231 C C . VAL B 1 90 ? 9.172 16.875 3.285 1 98.5 90 VAL B C 1
ATOM 2233 O O . VAL B 1 90 ? 8.664 16.781 4.406 1 98.5 90 VAL B O 1
ATOM 2236 N N . GLN B 1 91 ? 8.742 17.75 2.504 1 98.75 91 GLN B N 1
ATOM 2237 C CA . GLN B 1 91 ? 7.453 18.422 2.461 1 98.75 91 GLN B CA 1
ATOM 2238 C C . GLN B 1 91 ? 6.879 18.422 1.048 1 98.75 91 GLN B C 1
ATOM 2240 O O . GLN B 1 91 ? 7.379 19.141 0.172 1 98.75 91 GLN B O 1
ATOM 2245 N N . ILE B 1 92 ? 5.859 17.641 0.855 1 98.75 92 ILE B N 1
ATOM 2246 C CA . ILE B 1 92 ? 5.355 17.453 -0.502 1 98.75 92 ILE B CA 1
ATOM 2247 C C . ILE B 1 92 ? 3.83 17.453 -0.49 1 98.75 92 ILE B C 1
ATOM 2249 O O . ILE B 1 92 ? 3.213 17 0.477 1 98.75 92 ILE B O 1
ATOM 2253 N N . GLY B 1 93 ? 3.197 17.859 -1.581 1 98.69 93 GLY B N 1
ATOM 2254 C CA . GLY B 1 93 ? 1.756 18.031 -1.667 1 98.69 93 GLY B CA 1
ATOM 2255 C C . GLY B 1 93 ? 1.31 19.469 -1.405 1 98.69 93 GLY B C 1
ATOM 2256 O O . GLY B 1 93 ? 1.969 20.406 -1.832 1 98.69 93 GLY B O 1
ATOM 2257 N N . VAL B 1 94 ? 0.163 19.594 -0.768 1 98.62 94 VAL B N 1
ATOM 2258 C CA . VAL B 1 94 ? -0.349 20.922 -0.501 1 98.62 94 VAL B CA 1
ATOM 2259 C C . VAL B 1 94 ? 0.07 21.375 0.898 1 98.62 94 VAL B C 1
ATOM 2261 O O . VAL B 1 94 ? -0.212 20.688 1.885 1 98.62 94 VAL B O 1
ATOM 2264 N N . ALA B 1 95 ? 0.778 22.469 0.991 1 98.25 95 ALA B N 1
ATOM 2265 C CA . ALA B 1 95 ? 1.209 23.062 2.256 1 98.25 95 ALA B CA 1
ATOM 2266 C C . ALA B 1 95 ? 0.398 24.312 2.582 1 98.25 95 ALA B C 1
ATOM 2268 O O . ALA B 1 95 ? -0.234 24.891 1.698 1 98.25 95 ALA B O 1
ATOM 2269 N N . ALA B 1 96 ? 0.386 24.625 3.83 1 97.06 96 ALA B N 1
ATOM 2270 C CA . ALA B 1 96 ? -0.189 25.906 4.223 1 97.06 96 ALA B CA 1
ATOM 2271 C C . ALA B 1 96 ? 0.568 27.062 3.576 1 97.06 96 ALA B C 1
ATOM 2273 O O . ALA B 1 96 ? 1.754 26.938 3.264 1 97.06 96 ALA B O 1
ATOM 2274 N N . LYS B 1 97 ? -0.168 28.125 3.354 1 93.62 97 LYS B N 1
ATOM 2275 C CA . LYS B 1 97 ? 0.443 29.328 2.799 1 93.62 97 LYS B CA 1
ATOM 2276 C C . LYS B 1 97 ? 1.155 30.125 3.883 1 93.62 97 LYS B C 1
ATOM 2278 O O . LYS B 1 97 ? 0.631 30.297 4.988 1 93.62 97 LYS B O 1
ATOM 2283 N N . SER B 1 98 ? 2.391 30.438 3.604 1 89.06 98 SER B N 1
ATOM 2284 C CA . SER B 1 98 ? 3.125 31.328 4.508 1 89.06 98 SER B CA 1
ATOM 2285 C C . SER B 1 98 ? 2.658 32.781 4.375 1 89.06 98 SER B C 1
ATOM 2287 O O . SER B 1 98 ? 1.853 33.094 3.496 1 89.06 98 SER B O 1
ATOM 2289 N N . LEU B 1 99 ? 3.107 33.625 5.309 1 83.56 99 LEU B N 1
ATOM 2290 C CA . LEU B 1 99 ? 2.766 35.031 5.266 1 83.56 99 LEU B CA 1
ATOM 2291 C C . LEU B 1 99 ? 3.303 35.688 3.994 1 83.56 99 LEU B C 1
ATOM 2293 O O . LEU B 1 99 ? 2.73 36.656 3.502 1 83.56 99 LEU B O 1
ATOM 2297 N N . ASN B 1 100 ? 4.379 35 3.531 1 77.12 100 ASN B N 1
ATOM 2298 C CA . ASN B 1 100 ? 4.91 35.469 2.254 1 77.12 100 ASN B CA 1
ATOM 2299 C C . ASN B 1 100 ? 4.141 34.875 1.078 1 77.12 100 ASN B C 1
ATOM 2301 O O . ASN B 1 100 ? 3.805 33.688 1.085 1 77.12 100 ASN B O 1
ATOM 2305 N N . ILE B 1 101 ? 3.754 35.688 0.308 1 73.81 101 ILE B N 1
ATOM 2306 C CA . ILE B 1 101 ? 2.828 35.375 -0.77 1 73.81 101 ILE B CA 1
ATOM 2307 C C . ILE B 1 101 ? 3.408 34.25 -1.62 1 73.81 101 ILE B C 1
ATOM 2309 O O . ILE B 1 101 ? 4.527 34.344 -2.129 1 73.81 101 ILE B O 1
ATOM 2313 N N . GLY B 1 102 ? 2.654 33.094 -1.709 1 78.94 102 GLY B N 1
ATOM 2314 C CA . GLY B 1 102 ? 2.871 32.062 -2.68 1 78.94 102 GLY B CA 1
ATOM 2315 C C . GLY B 1 102 ? 3.887 31.016 -2.223 1 78.94 102 GLY B C 1
ATOM 2316 O O . GLY B 1 102 ? 4.285 30.141 -2.998 1 78.94 102 GLY B O 1
ATOM 2317 N N . GLU B 1 103 ? 4.336 31.219 -0.979 1 90.88 103 GLU B N 1
ATOM 2318 C CA . GLU B 1 103 ? 5.348 30.281 -0.504 1 90.88 103 GLU B CA 1
ATOM 2319 C C . GLU B 1 103 ? 4.762 29.312 0.522 1 90.88 103 GLU B C 1
ATOM 2321 O O . GLU B 1 103 ? 3.902 29.688 1.32 1 90.88 103 GLU B O 1
ATOM 2326 N N . PRO B 1 104 ? 5.148 28.094 0.458 1 95.25 104 PRO B N 1
ATOM 2327 C CA . PRO B 1 104 ? 4.664 27.141 1.463 1 95.25 104 PRO B CA 1
ATOM 2328 C C . PRO B 1 104 ? 5.184 27.453 2.865 1 95.25 104 PRO B C 1
ATOM 2330 O O . PRO B 1 104 ? 6.32 27.906 3.021 1 95.25 104 PRO B O 1
ATOM 2333 N N . PHE B 1 105 ? 4.32 27.344 3.834 1 95.88 105 PHE B N 1
ATOM 2334 C CA . PHE B 1 105 ? 4.75 27.438 5.223 1 95.88 105 PHE B CA 1
ATOM 2335 C C . PHE B 1 105 ? 5.773 26.344 5.539 1 95.88 105 PHE B C 1
ATOM 2337 O O . PHE B 1 105 ? 5.453 25.156 5.52 1 95.88 105 PHE B O 1
ATOM 2344 N N . ALA B 1 106 ? 6.969 26.766 5.805 1 95.19 106 ALA B N 1
ATOM 2345 C CA . ALA B 1 106 ? 8.078 25.844 6.012 1 95.19 106 ALA B CA 1
ATOM 2346 C C . ALA B 1 106 ? 7.891 25.047 7.305 1 95.19 106 ALA B C 1
ATOM 2348 O O . ALA B 1 106 ? 7.391 25.578 8.297 1 95.19 106 ALA B O 1
ATOM 2349 N N . VAL B 1 107 ? 8.367 23.812 7.258 1 97.38 107 VAL B N 1
ATOM 2350 C CA . VAL B 1 107 ? 8.273 22.953 8.43 1 97.38 107 VAL B CA 1
ATOM 2351 C C . VAL B 1 107 ? 9.438 23.234 9.375 1 97.38 107 VAL B C 1
ATOM 2353 O O . VAL B 1 107 ? 10.602 23.156 8.984 1 97.38 107 VAL B O 1
ATOM 2356 N N . ASP B 1 108 ? 9.133 23.641 10.547 1 97 108 ASP B N 1
ATOM 2357 C CA . ASP B 1 108 ? 10.117 23.75 11.617 1 97 108 ASP B CA 1
ATOM 2358 C C . ASP B 1 108 ? 10.258 22.438 12.367 1 97 108 ASP B C 1
ATOM 2360 O O . ASP B 1 108 ? 9.492 22.156 13.289 1 97 108 ASP B O 1
ATOM 2364 N N . ALA B 1 109 ? 11.258 21.672 12.008 1 97.38 109 ALA B N 1
ATOM 2365 C CA . ALA B 1 109 ? 11.438 20.328 12.523 1 97.38 109 ALA B CA 1
ATOM 2366 C C . ALA B 1 109 ? 11.633 20.344 14.039 1 97.38 109 ALA B C 1
ATOM 2368 O O . ALA B 1 109 ? 11.062 19.516 14.75 1 97.38 109 ALA B O 1
ATOM 2369 N N . ALA B 1 110 ? 12.453 21.25 14.492 1 96.88 110 ALA B N 1
ATOM 2370 C CA . ALA B 1 110 ? 12.727 21.359 15.93 1 96.88 110 ALA B CA 1
ATOM 2371 C C . ALA B 1 110 ? 11.453 21.641 16.703 1 96.88 110 ALA B C 1
ATOM 2373 O O . ALA B 1 110 ? 11.188 21.016 17.734 1 96.88 110 ALA B O 1
ATOM 2374 N N . LYS B 1 111 ? 10.742 22.578 16.234 1 97 111 LYS B N 1
ATOM 2375 C CA . LYS B 1 111 ? 9.5 22.938 16.906 1 97 111 LYS B CA 1
ATOM 2376 C C . LYS B 1 111 ? 8.516 21.766 16.906 1 97 111 LYS B C 1
ATOM 2378 O O . LYS B 1 111 ? 7.887 21.484 17.938 1 97 111 LYS B O 1
ATOM 2383 N N . LEU B 1 112 ? 8.352 21.109 15.75 1 97.5 112 LEU B N 1
ATOM 2384 C CA . LEU B 1 112 ? 7.457 19.969 15.656 1 97.5 112 LEU B CA 1
ATOM 2385 C C . LEU B 1 112 ? 7.879 18.875 16.641 1 97.5 112 LEU B C 1
ATOM 2387 O O . LEU B 1 112 ? 7.039 18.312 17.344 1 97.5 112 LEU B O 1
ATOM 2391 N N . MET B 1 113 ? 9.188 18.594 16.734 1 96.81 113 MET B N 1
ATOM 2392 C CA . MET B 1 113 ? 9.672 17.469 17.531 1 96.81 113 MET B CA 1
ATOM 2393 C C . MET B 1 113 ? 9.641 17.781 19.016 1 96.81 113 MET B C 1
ATOM 2395 O O . MET B 1 113 ? 9.75 16.875 19.844 1 96.81 113 MET B O 1
ATOM 2399 N N . GLN B 1 114 ? 9.508 19.031 19.359 1 95.75 114 GLN B N 1
ATOM 2400 C CA . GLN B 1 114 ? 9.391 19.438 20.766 1 95.75 114 GLN B CA 1
ATOM 2401 C C . GLN B 1 114 ? 7.93 19.5 21.188 1 95.75 114 GLN B C 1
ATOM 2403 O O . GLN B 1 114 ? 7.633 19.562 22.391 1 95.75 114 GLN B O 1
ATOM 2408 N N . GLY B 1 115 ? 7.055 19.453 20.203 1 96.19 115 GLY B N 1
ATOM 2409 C CA . GLY B 1 115 ? 5.637 19.578 20.484 1 96.19 115 GLY B CA 1
ATOM 2410 C C . GLY B 1 115 ? 5.035 18.328 21.109 1 96.19 115 GLY B C 1
ATOM 2411 O O . GLY B 1 115 ? 5.641 17.266 21.062 1 96.19 115 GLY B O 1
ATOM 2412 N N . SER B 1 116 ? 3.875 18.453 21.688 1 95.75 116 SER B N 1
ATOM 2413 C CA . SER B 1 116 ? 3.203 17.359 22.375 1 95.75 116 SER B CA 1
ATOM 2414 C C . SER B 1 116 ? 2.729 16.297 21.391 1 95.75 116 SER B C 1
ATOM 2416 O O . SER B 1 116 ? 2.689 15.109 21.734 1 95.75 116 SER B O 1
ATOM 2418 N N . VAL B 1 117 ? 2.408 16.719 20.203 1 95.69 117 VAL B N 1
ATOM 2419 C CA . VAL B 1 117 ? 1.928 15.789 19.188 1 95.69 117 VAL B CA 1
ATOM 2420 C C . VAL B 1 117 ? 3.012 14.766 18.875 1 95.69 117 VAL B C 1
ATOM 2422 O O . VAL B 1 117 ? 2.775 13.555 18.953 1 95.69 117 VAL B O 1
ATOM 2425 N N . TYR B 1 118 ? 4.16 15.25 18.625 1 96.62 118 TYR B N 1
ATOM 2426 C CA . TYR B 1 118 ? 5.277 14.367 18.328 1 96.62 118 TYR B CA 1
ATOM 2427 C C . TYR B 1 118 ? 5.664 13.531 19.547 1 96.62 118 TYR B C 1
ATOM 2429 O O . TYR B 1 118 ? 5.852 12.32 19.438 1 96.62 118 TYR B O 1
ATOM 2437 N N . GLN B 1 119 ? 5.797 14.18 20.656 1 96.44 119 GLN B N 1
ATOM 2438 C CA . GLN B 1 119 ? 6.223 13.492 21.859 1 96.44 119 GLN B CA 1
ATOM 2439 C C . GLN B 1 119 ? 5.25 12.375 22.234 1 96.44 119 GLN B C 1
ATOM 2441 O O . GLN B 1 119 ? 5.664 11.32 22.719 1 96.44 119 GLN B O 1
ATOM 2446 N N . GLY B 1 120 ? 3.986 12.656 22.062 1 95.75 120 GLY B N 1
ATOM 2447 C CA . GLY B 1 120 ? 3 11.617 22.312 1 95.75 120 GLY B CA 1
ATOM 2448 C C . GLY B 1 120 ? 3.176 10.406 21.422 1 95.75 120 GLY B C 1
ATOM 2449 O O . GLY B 1 120 ? 3.117 9.266 21.891 1 95.75 120 GLY B O 1
ATOM 2450 N N . VAL B 1 121 ? 3.387 10.617 20.141 1 96.44 121 VAL B N 1
ATOM 2451 C CA . VAL B 1 121 ? 3.572 9.555 19.156 1 96.44 121 VAL B CA 1
ATOM 2452 C C . VAL B 1 121 ? 4.867 8.805 19.453 1 96.44 121 VAL B C 1
ATOM 2454 O O . VAL B 1 121 ? 4.918 7.574 19.344 1 96.44 121 VAL B O 1
ATOM 2457 N N . LEU B 1 122 ? 5.902 9.555 19.812 1 95.38 122 LEU B N 1
ATOM 2458 C CA . LEU B 1 122 ? 7.195 8.969 20.141 1 95.38 122 LEU B CA 1
ATOM 2459 C C . LEU B 1 122 ? 7.086 8.047 21.344 1 95.38 122 LEU B C 1
ATOM 2461 O O . LEU B 1 122 ? 7.594 6.926 21.328 1 95.38 122 LEU B O 1
ATOM 2465 N N . LYS B 1 123 ? 6.441 8.508 22.344 1 95.06 123 LYS B N 1
ATOM 2466 C CA . LYS B 1 123 ? 6.289 7.738 23.562 1 95.06 123 LYS B CA 1
ATOM 2467 C C . LYS B 1 123 ? 5.496 6.457 23.328 1 95.06 123 LYS B C 1
ATOM 2469 O O . LYS B 1 123 ? 5.855 5.391 23.828 1 95.06 123 LYS B O 1
ATOM 2474 N N . SER B 1 124 ? 4.457 6.551 22.562 1 95.19 124 SER B N 1
ATOM 2475 C CA . SER B 1 124 ? 3.609 5.391 22.312 1 95.19 124 SER B CA 1
ATOM 2476 C C . SER B 1 124 ? 4.266 4.438 21.312 1 95.19 124 SER B C 1
ATOM 2478 O O . SER B 1 124 ? 4.012 3.229 21.359 1 95.19 124 SER B O 1
ATOM 2480 N N . GLY B 1 125 ? 5.02 4.957 20.422 1 94.88 125 GLY B N 1
ATOM 2481 C CA . GLY B 1 125 ? 5.621 4.176 19.344 1 94.88 125 GLY B CA 1
ATOM 2482 C C . GLY B 1 125 ? 4.609 3.686 18.328 1 94.88 125 GLY B C 1
ATOM 2483 O O . GLY B 1 125 ? 4.914 2.809 17.516 1 94.88 125 GLY B O 1
ATOM 2484 N N . ALA B 1 126 ? 3.426 4.203 18.422 1 96.5 126 ALA B N 1
ATOM 2485 C CA . ALA B 1 126 ? 2.336 3.723 17.578 1 96.5 126 ALA B CA 1
ATOM 2486 C C . ALA B 1 126 ? 1.782 4.844 16.703 1 96.5 126 ALA B C 1
ATOM 2488 O O . ALA B 1 126 ? 1.861 6.02 17.062 1 96.5 126 ALA B O 1
ATOM 2489 N N . GLN B 1 127 ? 1.257 4.41 15.57 1 97.94 127 GLN B N 1
ATOM 2490 C CA . GLN B 1 127 ? 0.572 5.336 14.672 1 97.94 127 GLN B CA 1
ATOM 2491 C C . GLN B 1 127 ? -0.631 5.977 15.359 1 97.94 127 GLN B C 1
ATOM 2493 O O . GLN B 1 127 ? -1.344 5.316 16.109 1 97.94 127 GLN B O 1
ATOM 2498 N N . SER B 1 128 ? -0.829 7.281 15.117 1 97.62 128 SER B N 1
ATOM 2499 C CA . SER B 1 128 ? -2.012 7.988 15.602 1 97.62 128 SER B CA 1
ATOM 2500 C C . SER B 1 128 ? -2.826 8.555 14.445 1 97.62 128 SER B C 1
ATOM 2502 O O . SER B 1 128 ? -2.268 9.164 13.523 1 97.62 128 SER B O 1
ATOM 2504 N N . TYR B 1 129 ? -4.059 8.242 14.5 1 97.75 129 TYR B N 1
ATOM 2505 C CA . TYR B 1 129 ? -4.969 8.727 13.469 1 97.75 129 TYR B CA 1
ATOM 2506 C C . TYR B 1 129 ? -5.938 9.758 14.039 1 97.75 129 TYR B C 1
ATOM 2508 O O . TYR B 1 129 ? -6.766 9.43 14.891 1 97.75 129 TYR B O 1
ATOM 2516 N N . LEU B 1 130 ? -5.797 10.984 13.586 1 97.06 130 LEU B N 1
ATOM 2517 C CA . LEU B 1 130 ? -6.734 12.062 13.883 1 97.06 130 LEU B CA 1
ATOM 2518 C C . LEU B 1 130 ? -7.797 12.172 12.797 1 97.06 130 LEU B C 1
ATOM 2520 O O . LEU B 1 130 ? -7.605 12.875 11.805 1 97.06 130 LEU B O 1
ATOM 2524 N N . ALA B 1 131 ? -8.953 11.562 13.031 1 95.31 131 ALA B N 1
ATOM 2525 C CA . ALA B 1 131 ? -9.977 11.359 12.008 1 95.31 131 ALA B CA 1
ATOM 2526 C C . ALA B 1 131 ? -10.656 12.68 11.648 1 95.31 131 ALA B C 1
ATOM 2528 O O . ALA B 1 131 ? -11.258 12.797 10.578 1 95.31 131 ALA B O 1
ATOM 2529 N N . ASN B 1 132 ? -10.641 13.594 12.617 1 96 132 ASN B N 1
ATOM 2530 C CA . ASN B 1 132 ? -11.133 14.953 12.438 1 96 132 ASN B CA 1
ATOM 2531 C C . ASN B 1 132 ? -10.219 15.977 13.109 1 96 132 ASN B C 1
ATOM 2533 O O . ASN B 1 132 ? -10.336 16.219 14.312 1 96 132 ASN B O 1
ATOM 2537 N N . LEU B 1 133 ? -9.367 16.594 12.18 1 95.94 133 LEU B N 1
ATOM 2538 C CA . LEU B 1 133 ? -8.297 17.422 12.727 1 95.94 133 LEU B CA 1
ATOM 2539 C C . LEU B 1 133 ? -8.875 18.656 13.414 1 95.94 133 LEU B C 1
ATOM 2541 O O . LEU B 1 133 ? -8.297 19.156 14.383 1 95.94 133 LEU B O 1
ATOM 2545 N N . SER B 1 134 ? -10.016 19.156 12.977 1 93.69 134 SER B N 1
ATOM 2546 C CA . SER B 1 134 ? -10.578 20.391 13.516 1 93.69 134 SER B CA 1
ATOM 2547 C C . SER B 1 134 ? -10.969 20.234 14.977 1 93.69 134 SER B C 1
ATOM 2549 O O . SER B 1 134 ? -11.062 21.219 15.719 1 93.69 134 SER B O 1
ATOM 2551 N N . LEU B 1 135 ? -11.133 19 15.375 1 92.31 135 LEU B N 1
ATOM 2552 C CA . LEU B 1 135 ? -11.562 18.734 16.734 1 92.31 135 LEU B CA 1
ATOM 2553 C C . LEU B 1 135 ? -10.359 18.422 17.641 1 92.31 135 LEU B C 1
ATOM 2555 O O . LEU B 1 135 ? -10.516 18.234 18.844 1 92.31 135 LEU B O 1
ATOM 2559 N N . TYR B 1 136 ? -9.203 18.469 17.078 1 90.81 136 TYR B N 1
ATOM 2560 C CA . TYR B 1 136 ? -8.023 18.078 17.828 1 90.81 136 TYR B CA 1
ATOM 2561 C C . TYR B 1 136 ? -7.238 19.281 18.312 1 90.81 136 TYR B C 1
ATOM 2563 O O . TYR B 1 136 ? -6.84 20.141 17.5 1 90.81 136 TYR B O 1
ATOM 2571 N N . PRO B 1 137 ? -6.93 19.375 19.594 1 88 137 PRO B N 1
ATOM 2572 C CA . PRO B 1 137 ? -6.219 20.531 20.141 1 88 137 PRO B CA 1
ATOM 2573 C C . PRO B 1 137 ? -4.801 20.656 19.578 1 88 137 PRO B C 1
ATOM 2575 O O . PRO B 1 137 ? -4.281 21.781 19.469 1 88 137 PRO B O 1
ATOM 2578 N N . GLY B 1 138 ? -4.141 19.609 19.234 1 87.12 138 GLY B N 1
ATOM 2579 C CA . GLY B 1 138 ? -2.773 19.625 18.734 1 87.12 138 GLY B CA 1
ATOM 2580 C C . GLY B 1 138 ? -2.664 20.094 17.297 1 87.12 138 GLY B C 1
ATOM 2581 O O . GLY B 1 138 ? -1.571 20.109 16.719 1 87.12 138 GLY B O 1
ATOM 2582 N N . ARG B 1 139 ? -3.756 20.516 16.766 1 92.31 139 ARG B N 1
ATOM 2583 C CA . ARG B 1 139 ? -3.754 20.969 15.375 1 92.31 139 ARG B CA 1
ATOM 2584 C C . ARG B 1 139 ? -2.852 22.188 15.195 1 92.31 139 ARG B C 1
ATOM 2586 O O . ARG B 1 139 ? -2.295 22.406 14.117 1 92.31 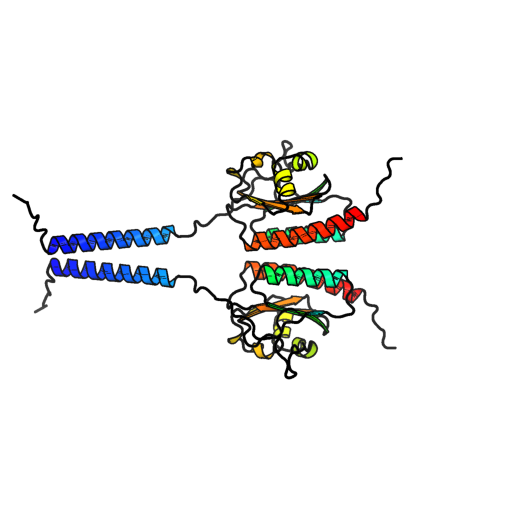139 ARG B O 1
ATOM 2593 N N . SER B 1 140 ? -2.697 22.953 16.266 1 93.19 140 SER B N 1
ATOM 2594 C CA . SER B 1 140 ? -1.864 24.156 16.203 1 93.19 140 SER B CA 1
ATOM 2595 C C . SER B 1 140 ? -0.391 23.797 16.047 1 93.19 140 SER B C 1
ATOM 2597 O O . SER B 1 140 ? 0.419 24.641 15.656 1 93.19 140 SER B O 1
ATOM 2599 N N . GLU B 1 141 ? -0.05 22.562 16.312 1 95.81 141 GLU B N 1
ATOM 2600 C CA . GLU B 1 141 ? 1.334 22.109 16.219 1 95.81 141 GLU B CA 1
ATOM 2601 C C . GLU B 1 141 ? 1.668 21.672 14.797 1 95.81 141 GLU B C 1
ATOM 2603 O O . GLU B 1 141 ? 2.812 21.328 14.5 1 95.81 141 GLU B O 1
ATOM 2608 N N . LEU B 1 142 ? 0.711 21.719 13.93 1 97.44 142 LEU B N 1
ATOM 2609 C CA . LEU B 1 142 ? 0.889 21.312 12.539 1 97.44 142 LEU B CA 1
ATOM 2610 C C . LEU B 1 142 ? 0.543 22.453 11.586 1 97.44 142 LEU B C 1
ATOM 2612 O O . LEU B 1 142 ? -0.258 22.281 10.664 1 97.44 142 LEU B O 1
ATOM 2616 N N . PRO B 1 143 ? 1.161 23.625 11.844 1 96.12 143 PRO B N 1
ATOM 2617 C CA . PRO B 1 143 ? 0.783 24.812 11.078 1 96.12 143 PRO B CA 1
ATOM 2618 C C . PRO B 1 143 ? 1.148 24.703 9.602 1 96.12 143 PRO B C 1
ATOM 2620 O O . PRO B 1 143 ? 0.686 25.5 8.781 1 96.12 143 PRO B O 1
ATOM 2623 N N . PHE B 1 144 ? 1.955 23.75 9.234 1 97.88 144 PHE B N 1
ATOM 2624 C CA . PHE B 1 144 ? 2.436 23.578 7.871 1 97.88 144 PHE B CA 1
ATOM 2625 C C . PHE B 1 144 ? 1.398 22.859 7.016 1 97.88 144 PHE B C 1
ATOM 2627 O O . PHE B 1 144 ? 1.544 22.781 5.793 1 97.88 144 PHE B O 1
ATOM 2634 N N . LEU B 1 145 ? 0.364 22.359 7.559 1 98.06 145 LEU B N 1
ATOM 2635 C CA . LEU B 1 145 ? -0.741 21.766 6.812 1 98.06 145 LEU B CA 1
ATOM 2636 C C . LEU B 1 145 ? -1.78 22.812 6.453 1 98.06 145 LEU B C 1
ATOM 2638 O O . LEU B 1 145 ? -1.979 23.781 7.195 1 98.06 145 LEU B O 1
ATOM 2642 N N . PRO B 1 146 ? -2.432 22.594 5.305 1 97.56 146 PRO B N 1
ATOM 2643 C CA . PRO B 1 146 ? -3.529 23.5 4.98 1 97.56 146 PRO B CA 1
ATOM 2644 C C . PRO B 1 146 ? -4.52 23.672 6.133 1 97.56 146 PRO B C 1
ATOM 2646 O O . PRO B 1 146 ? -4.762 22.719 6.883 1 97.56 146 PRO B O 1
ATOM 2649 N N . SER B 1 147 ? -5.145 24.828 6.215 1 95.19 147 SER B N 1
ATOM 2650 C CA . SER B 1 147 ? -6.027 25.156 7.328 1 95.19 147 SER B CA 1
ATOM 2651 C C . SER B 1 147 ? -7.266 24.266 7.328 1 95.19 147 SER B C 1
ATOM 2653 O O . SER B 1 147 ? -7.875 24.047 8.375 1 95.19 147 SER B O 1
ATOM 2655 N N . ASN B 1 148 ? -7.586 23.781 6.141 1 97.12 148 ASN B N 1
ATOM 2656 C CA . ASN B 1 148 ? -8.797 22.969 6.07 1 97.12 148 ASN B CA 1
ATOM 2657 C C . ASN B 1 148 ? -8.461 21.484 5.914 1 97.12 148 ASN B C 1
ATOM 2659 O O . ASN B 1 148 ? -9.25 20.719 5.348 1 97.12 148 ASN B O 1
ATOM 2663 N N . THR B 1 149 ? -7.266 21.078 6.359 1 98.12 149 THR B N 1
ATOM 2664 C CA . THR B 1 149 ? -6.977 19.656 6.434 1 98.12 149 THR B CA 1
ATOM 2665 C C . THR B 1 149 ? -8.023 18.938 7.277 1 98.12 149 THR B C 1
ATOM 2667 O O . THR B 1 149 ? -8.375 19.391 8.367 1 98.12 149 THR B O 1
ATOM 2670 N N . GLN B 1 150 ? -8.477 17.781 6.777 1 97.81 150 GLN B N 1
ATOM 2671 C CA . GLN B 1 150 ? -9.625 17.141 7.41 1 97.81 150 GLN B CA 1
ATOM 2672 C C . GLN B 1 150 ? -9.172 16.047 8.375 1 97.81 150 GLN B C 1
ATOM 2674 O O . GLN B 1 150 ? -9.727 15.922 9.469 1 97.81 150 GLN B O 1
ATOM 2679 N N . ALA B 1 151 ? -8.258 15.273 8.016 1 98 151 ALA B N 1
ATOM 2680 C CA . ALA B 1 151 ? -7.754 14.156 8.82 1 98 151 ALA B CA 1
ATOM 2681 C C . ALA B 1 151 ? -6.23 14.07 8.742 1 98 151 ALA B C 1
ATOM 2683 O O . ALA B 1 151 ? -5.621 14.578 7.797 1 98 151 ALA B O 1
ATOM 2684 N N . VAL B 1 152 ? -5.641 13.5 9.75 1 98.62 152 VAL B N 1
ATOM 2685 C CA . VAL B 1 152 ? -4.184 13.414 9.797 1 98.62 152 VAL B CA 1
ATOM 2686 C C . VAL B 1 152 ? -3.758 12.062 10.352 1 98.62 152 VAL B C 1
ATOM 2688 O O . VAL B 1 152 ? -4.363 11.555 11.297 1 98.62 152 VAL B O 1
ATOM 2691 N N . ILE B 1 153 ? -2.748 11.461 9.703 1 98.75 153 ILE B N 1
ATOM 2692 C CA . ILE B 1 153 ? -2.051 10.312 10.281 1 98.75 153 ILE B CA 1
ATOM 2693 C C . ILE B 1 153 ? -0.661 10.734 10.75 1 98.75 153 ILE B C 1
ATOM 2695 O O . ILE B 1 153 ? 0.067 11.414 10.016 1 98.75 153 ILE B O 1
ATOM 2699 N N . LEU B 1 154 ? -0.384 10.453 11.992 1 98.69 154 LEU B N 1
ATOM 2700 C CA . LEU B 1 154 ? 0.952 10.594 12.555 1 98.69 154 LEU B CA 1
ATOM 2701 C C . LEU B 1 154 ? 1.641 9.234 12.664 1 98.69 154 LEU B C 1
ATOM 2703 O O . LEU B 1 154 ? 1.235 8.391 13.469 1 98.69 154 LEU B O 1
ATOM 2707 N N . GLN B 1 155 ? 2.676 9.016 11.844 1 98.75 155 GLN B N 1
ATOM 2708 C CA . GLN B 1 155 ? 3.385 7.742 11.773 1 98.75 155 GLN B CA 1
ATOM 2709 C C . GLN B 1 155 ? 4.812 7.879 12.289 1 98.75 155 GLN B C 1
ATOM 2711 O O . GLN B 1 155 ? 5.645 8.547 11.672 1 98.75 155 GLN B O 1
ATOM 2716 N N . PRO B 1 156 ? 5.043 7.254 13.422 1 98.62 156 PRO B N 1
ATOM 2717 C CA . PRO B 1 156 ? 6.426 7.309 13.898 1 98.62 156 PRO B CA 1
ATOM 2718 C C . PRO B 1 156 ? 7.402 6.613 12.953 1 98.62 156 PRO B C 1
ATOM 2720 O O . PRO B 1 156 ? 7.059 5.594 12.344 1 98.62 156 PRO B O 1
ATOM 2723 N N . LEU B 1 157 ? 8.492 7.16 12.766 1 98.31 157 LEU B N 1
ATOM 2724 C CA . LEU B 1 157 ? 9.617 6.535 12.078 1 98.31 157 LEU B CA 1
ATOM 2725 C C . LEU B 1 157 ? 10.703 6.137 13.07 1 98.31 157 LEU B C 1
ATOM 2727 O O . LEU B 1 157 ? 11.68 6.871 13.258 1 98.31 157 LEU B O 1
ATOM 2731 N N . GLY B 1 158 ? 10.516 4.918 13.57 1 96.62 158 GLY B N 1
ATOM 2732 C CA . GLY B 1 158 ? 11.375 4.57 14.688 1 96.62 158 GLY B CA 1
ATOM 2733 C C . GLY B 1 158 ? 11.281 5.547 15.844 1 96.62 158 GLY B C 1
ATOM 2734 O O . GLY B 1 158 ? 10.18 5.902 16.266 1 96.62 158 GLY B O 1
ATOM 2735 N N . ASP B 1 159 ? 12.438 5.891 16.438 1 96.12 159 ASP B N 1
ATOM 2736 C CA . ASP B 1 159 ? 12.484 6.852 17.531 1 96.12 159 ASP B CA 1
ATOM 2737 C C . ASP B 1 159 ? 13.18 8.141 17.109 1 96.12 159 ASP B C 1
ATOM 2739 O O . ASP B 1 159 ? 13.586 8.945 17.953 1 96.12 159 ASP B O 1
ATOM 2743 N N . ARG B 1 160 ? 13.273 8.305 15.789 1 96.38 160 ARG B N 1
ATOM 2744 C CA . ARG B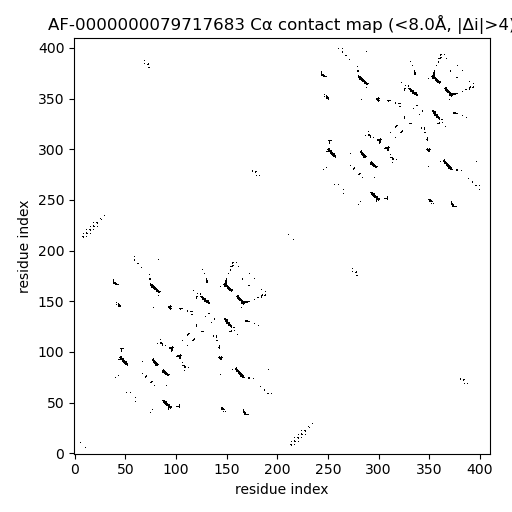 1 160 ? 14.109 9.422 15.344 1 96.38 160 ARG B CA 1
ATOM 2745 C C . ARG B 1 160 ? 13.32 10.359 14.438 1 96.38 160 ARG B C 1
ATOM 2747 O O . ARG B 1 160 ? 13.836 11.391 14 1 96.38 160 ARG B O 1
ATOM 2754 N N . GLY B 1 161 ? 12.055 9.961 14.172 1 97.88 161 GLY B N 1
ATOM 2755 C CA . GLY B 1 161 ? 11.344 10.812 13.242 1 97.88 161 GLY B CA 1
ATOM 2756 C C . GLY B 1 161 ? 9.852 10.539 13.195 1 97.88 161 GLY B C 1
ATOM 2757 O O . GLY B 1 161 ? 9.344 9.742 13.992 1 97.88 161 GLY B O 1
ATOM 2758 N N . ILE B 1 162 ? 9.195 11.25 12.281 1 98.69 162 ILE B N 1
ATOM 2759 C CA . ILE B 1 162 ? 7.75 11.156 12.141 1 98.69 162 ILE B CA 1
ATOM 2760 C C . ILE B 1 162 ? 7.352 11.492 10.703 1 98.69 162 ILE B C 1
ATOM 2762 O O . ILE B 1 162 ? 7.98 12.336 10.055 1 98.69 162 ILE B O 1
ATOM 2766 N N . ALA B 1 163 ? 6.41 10.742 10.203 1 98.88 163 ALA B N 1
ATOM 2767 C CA . ALA B 1 163 ? 5.719 11.102 8.969 1 98.88 163 ALA B CA 1
ATOM 2768 C C . ALA B 1 163 ? 4.312 11.625 9.266 1 98.88 163 ALA B C 1
ATOM 2770 O O . ALA B 1 163 ? 3.531 10.969 9.953 1 98.88 163 ALA B O 1
ATOM 2771 N N . VAL B 1 164 ? 4.004 12.789 8.789 1 98.88 164 VAL B N 1
ATOM 2772 C CA . VAL B 1 164 ? 2.699 13.422 8.969 1 98.88 164 VAL B CA 1
ATOM 2773 C C . VAL B 1 164 ? 1.943 13.43 7.641 1 98.88 164 VAL B C 1
ATOM 2775 O O . VAL B 1 164 ? 2.404 14.023 6.66 1 98.88 164 VAL B O 1
ATOM 2778 N N . LEU B 1 165 ? 0.843 12.75 7.598 1 98.94 165 LEU B N 1
ATOM 2779 C CA . LEU B 1 165 ? 0.014 12.68 6.398 1 98.94 165 LEU B CA 1
ATOM 2780 C C . LEU B 1 165 ? -1.29 13.445 6.594 1 98.94 165 LEU B C 1
ATOM 2782 O O . LEU B 1 165 ? -2.062 13.141 7.508 1 98.94 165 LEU B O 1
ATOM 2786 N N . GLY B 1 166 ? -1.545 14.469 5.77 1 98.75 166 GLY B N 1
ATOM 2787 C CA . GLY B 1 166 ? -2.793 15.211 5.789 1 98.75 166 GLY B CA 1
ATOM 2788 C C . GLY B 1 166 ? -3.764 14.789 4.707 1 98.75 166 GLY B C 1
ATOM 2789 O O . GLY B 1 166 ? -3.389 14.68 3.535 1 98.75 166 GLY B O 1
ATOM 2790 N N . GLY B 1 167 ? -4.973 14.578 5.109 1 98.62 167 GLY B N 1
ATOM 2791 C CA . GLY B 1 167 ? -6.004 14.148 4.18 1 98.62 167 GLY B CA 1
ATOM 2792 C C . GLY B 1 167 ? -7.09 15.18 3.969 1 98.62 167 GLY B C 1
ATOM 2793 O O . GLY B 1 167 ? -7.293 16.062 4.812 1 98.62 167 GLY B O 1
ATOM 2794 N N . ASP B 1 168 ? -7.824 15.016 2.902 1 98.38 168 ASP B N 1
ATOM 2795 C CA . ASP B 1 168 ? -8.836 16 2.523 1 98.38 168 ASP B CA 1
ATOM 2796 C C . ASP B 1 168 ? -10.234 15.523 2.896 1 98.38 168 ASP B C 1
ATOM 2798 O O . ASP B 1 168 ? -11.234 16.125 2.486 1 98.38 168 ASP B O 1
ATOM 2802 N N . THR B 1 169 ? -10.328 14.414 3.582 1 97.69 169 THR B N 1
ATOM 2803 C CA . THR B 1 169 ? -11.617 13.812 3.916 1 97.69 169 THR B CA 1
ATOM 2804 C C . THR B 1 169 ? -11.656 13.406 5.387 1 97.69 169 THR B C 1
ATOM 2806 O O . THR B 1 169 ? -10.727 12.758 5.883 1 97.69 169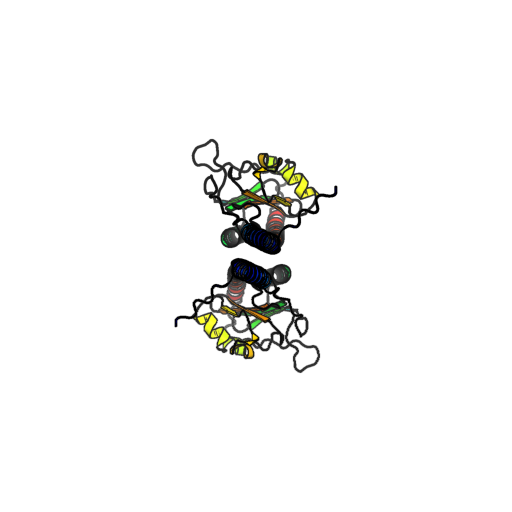 THR B O 1
ATOM 2809 N N . ILE B 1 170 ? -12.688 13.844 6.105 1 96.31 170 ILE B N 1
ATOM 2810 C CA . ILE B 1 170 ? -12.898 13.406 7.48 1 96.31 170 ILE B CA 1
ATOM 2811 C C . ILE B 1 170 ? -13.07 11.891 7.512 1 96.31 170 ILE B C 1
ATOM 2813 O O . ILE B 1 170 ? -13.812 11.328 6.703 1 96.31 170 ILE B O 1
ATOM 2817 N N . ARG B 1 171 ? -12.344 11.258 8.43 1 95.69 171 ARG B N 1
ATOM 2818 C CA . ARG B 1 171 ? -12.359 9.805 8.555 1 95.69 171 ARG B CA 1
ATOM 2819 C C . ARG B 1 171 ? -12.102 9.133 7.207 1 95.69 171 ARG B C 1
ATOM 2821 O O . ARG B 1 171 ? -12.695 8.102 6.895 1 95.69 171 ARG B O 1
ATOM 2828 N N . GLY B 1 172 ? -11.242 9.789 6.438 1 95.88 172 GLY B N 1
ATOM 2829 C CA . GLY B 1 172 ? -11.008 9.328 5.078 1 95.88 172 GLY B CA 1
ATOM 2830 C C . GLY B 1 172 ? -10.016 8.188 4.996 1 95.88 172 GLY B C 1
ATOM 2831 O O . GLY B 1 172 ? -10.023 7.418 4.035 1 95.88 172 GLY B O 1
ATOM 2832 N N . PHE B 1 173 ? -9.117 8.109 5.91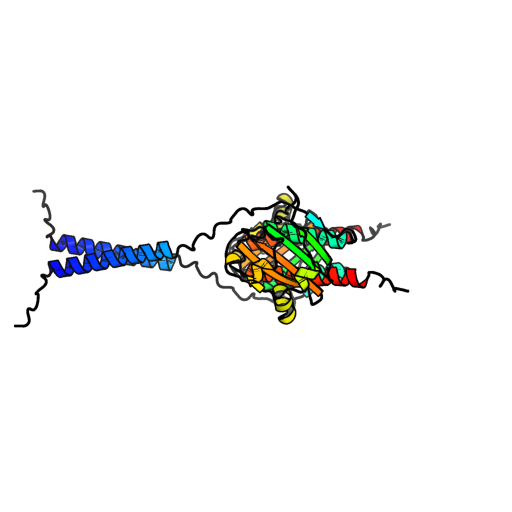4 1 96.62 173 PHE B N 1
ATOM 2833 C CA . PHE B 1 173 ? -8.156 7.016 5.93 1 96.62 173 PHE B CA 1
ATOM 2834 C C . PHE B 1 173 ? -8.797 5.746 6.477 1 96.62 173 PHE B C 1
ATOM 2836 O O . PHE B 1 173 ? -9.086 5.656 7.672 1 96.62 173 PHE B O 1
ATOM 2843 N N . THR B 1 174 ? -8.922 4.773 5.641 1 95.69 174 THR B N 1
ATOM 2844 C CA . THR B 1 174 ? -9.484 3.494 6.062 1 95.69 174 THR B CA 1
ATOM 2845 C C . THR B 1 174 ? -8.5 2.738 6.949 1 95.69 174 THR B C 1
ATOM 2847 O O . THR B 1 174 ? -7.348 3.15 7.094 1 95.69 174 THR B O 1
ATOM 2850 N N . THR B 1 175 ? -9.016 1.687 7.551 1 95.38 175 THR B N 1
ATOM 2851 C CA . THR B 1 175 ? -8.148 0.83 8.352 1 95.38 175 THR B CA 1
ATOM 2852 C C . THR B 1 175 ? -7.039 0.227 7.492 1 95.38 175 THR B C 1
ATOM 2854 O O . THR B 1 175 ? -5.902 0.083 7.949 1 95.38 175 THR B O 1
ATOM 2857 N N . SER B 1 176 ? -7.359 -0.128 6.238 1 95.62 176 SER B N 1
ATOM 2858 C CA . SER B 1 176 ? -6.355 -0.649 5.316 1 95.62 176 SER B CA 1
ATOM 2859 C C . SER B 1 176 ? -5.281 0.393 5.02 1 95.62 176 SER B C 1
ATOM 2861 O O . SER B 1 176 ? -4.094 0.075 4.996 1 95.62 176 SER B O 1
ATOM 2863 N N . ASP B 1 177 ? -5.727 1.658 4.836 1 97.31 177 ASP B N 1
ATOM 2864 C CA . ASP B 1 177 ? -4.766 2.736 4.625 1 97.31 177 ASP B CA 1
ATOM 2865 C C . ASP B 1 177 ? -3.791 2.838 5.797 1 97.31 177 ASP B C 1
ATOM 2867 O O . ASP B 1 177 ? -2.582 2.963 5.594 1 97.31 177 ASP B O 1
ATOM 2871 N N . GLN B 1 178 ? -4.367 2.785 6.938 1 97.44 178 GLN B N 1
ATOM 2872 C CA . GLN B 1 178 ? -3.572 2.924 8.156 1 97.44 178 GLN B CA 1
ATOM 2873 C C . GLN B 1 178 ? -2.547 1.801 8.273 1 97.44 178 GLN B C 1
ATOM 2875 O O . GLN B 1 178 ? -1.393 2.043 8.633 1 97.44 178 GLN B O 1
ATOM 2880 N N . THR B 1 179 ? -2.93 0.58 7.977 1 97.38 179 THR B N 1
ATOM 2881 C CA . THR B 1 179 ? -2.012 -0.552 8.016 1 97.38 179 THR B CA 1
ATOM 2882 C C . THR B 1 179 ? -0.916 -0.401 6.969 1 97.38 179 THR B C 1
ATOM 2884 O O . THR B 1 179 ? 0.262 -0.618 7.254 1 97.38 179 THR B O 1
ATOM 2887 N N . TRP B 1 180 ? -1.296 0.035 5.734 1 97.69 180 TRP B N 1
ATOM 2888 C CA . TRP B 1 180 ? -0.324 0.292 4.676 1 97.69 180 TRP B CA 1
ATOM 2889 C C . TRP B 1 180 ? 0.688 1.347 5.109 1 97.69 180 TRP B C 1
ATOM 2891 O O . TRP B 1 180 ? 1.894 1.18 4.91 1 97.69 180 TRP B O 1
ATOM 2901 N N . ILE B 1 181 ? 0.19 2.41 5.707 1 98.69 181 ILE B N 1
ATOM 2902 C CA . ILE B 1 181 ? 1.045 3.518 6.117 1 98.69 181 ILE B CA 1
ATOM 2903 C C . ILE B 1 181 ? 2.012 3.051 7.203 1 98.69 181 ILE B C 1
ATOM 2905 O O . ILE B 1 181 ? 3.168 3.479 7.242 1 98.69 181 ILE B O 1
ATOM 2909 N N . THR B 1 182 ? 1.551 2.102 8.031 1 98.38 182 THR B N 1
ATOM 2910 C CA . THR B 1 182 ? 2.441 1.521 9.031 1 98.38 182 THR B CA 1
ATOM 2911 C C . THR B 1 182 ? 3.6 0.786 8.367 1 98.38 182 THR B C 1
ATOM 2913 O O . THR B 1 182 ? 4.762 1.006 8.711 1 98.38 182 THR B O 1
ATOM 2916 N N . TYR B 1 183 ? 3.332 -0.035 7.371 1 97.5 183 TYR B N 1
ATOM 2917 C CA . TYR B 1 183 ? 4.363 -0.797 6.676 1 97.5 183 TYR B CA 1
ATOM 2918 C C . TYR B 1 183 ? 5.266 0.122 5.859 1 97.5 183 TYR B C 1
ATOM 2920 O O . TYR B 1 183 ? 6.477 -0.087 5.789 1 97.5 183 TYR B O 1
ATOM 2928 N N . ILE B 1 184 ? 4.719 1.142 5.293 1 98.44 184 ILE B N 1
ATOM 2929 C CA . ILE B 1 184 ? 5.492 2.125 4.543 1 98.44 184 ILE B CA 1
ATOM 2930 C C . ILE B 1 184 ? 6.395 2.902 5.5 1 98.44 184 ILE B C 1
ATOM 2932 O O . ILE B 1 184 ? 7.555 3.182 5.18 1 98.44 184 ILE B O 1
ATOM 2936 N N . GLY B 1 185 ? 5.785 3.236 6.656 1 98.38 185 GLY B N 1
ATOM 2937 C CA . GLY B 1 185 ? 6.578 3.922 7.664 1 98.38 185 GLY B CA 1
ATOM 2938 C C . GLY B 1 185 ? 7.793 3.129 8.109 1 98.38 185 GLY B C 1
ATOM 2939 O O . GLY B 1 185 ? 8.875 3.689 8.289 1 98.38 185 GLY B O 1
ATOM 2940 N N . GLU B 1 186 ? 7.609 1.84 8.281 1 97.31 186 GLU B N 1
ATOM 2941 C CA . GLU B 1 186 ? 8.719 0.971 8.672 1 97.31 186 GLU B CA 1
ATOM 2942 C C . GLU B 1 186 ? 9.805 0.949 7.594 1 97.31 186 GLU B C 1
ATOM 2944 O O . GLU B 1 186 ? 10.992 0.962 7.906 1 97.31 186 GLU B O 1
ATOM 2949 N N . LYS B 1 187 ? 9.383 0.913 6.445 1 96.75 187 LYS B N 1
ATOM 2950 C CA . LYS B 1 187 ? 10.328 0.92 5.328 1 96.75 187 LYS B CA 1
ATOM 2951 C C . LYS B 1 187 ? 11.094 2.238 5.266 1 96.75 187 LYS B C 1
ATOM 2953 O O . LYS B 1 187 ? 12.305 2.25 5.039 1 96.75 187 LYS B O 1
ATOM 2958 N N . LEU B 1 188 ? 10.375 3.352 5.387 1 97.81 188 LEU B N 1
ATOM 2959 C CA . LEU B 1 188 ? 11 4.672 5.379 1 97.81 188 LEU B CA 1
ATOM 2960 C C . LEU B 1 188 ? 12.016 4.797 6.508 1 97.81 188 LEU B C 1
ATOM 2962 O O . LEU B 1 188 ? 13.109 5.336 6.309 1 97.81 188 LEU B O 1
ATOM 2966 N N . ASP B 1 189 ? 11.641 4.312 7.668 1 97.94 189 ASP B N 1
ATOM 2967 C CA . ASP B 1 189 ? 12.562 4.348 8.805 1 97.94 189 ASP B CA 1
ATOM 2968 C C . ASP B 1 189 ? 13.852 3.588 8.492 1 97.94 189 ASP B C 1
ATOM 2970 O O . ASP B 1 189 ? 14.945 4.098 8.711 1 97.94 189 ASP B O 1
ATOM 2974 N N . ALA B 1 190 ? 13.688 2.371 7.957 1 96.5 190 ALA B N 1
ATOM 2975 C CA . ALA B 1 190 ? 14.852 1.561 7.621 1 96.5 190 ALA B CA 1
ATOM 2976 C C . ALA B 1 190 ? 15.734 2.266 6.594 1 96.5 190 ALA B C 1
ATOM 2978 O O . ALA B 1 190 ? 16.953 2.268 6.715 1 96.5 190 ALA B O 1
ATOM 2979 N N . THR B 1 191 ? 15.109 2.873 5.637 1 96.44 191 THR B N 1
ATOM 2980 C CA . THR B 1 191 ? 15.828 3.562 4.566 1 96.44 191 THR B CA 1
ATOM 2981 C C . THR B 1 191 ? 16.578 4.777 5.109 1 96.44 191 THR B C 1
ATOM 2983 O O . THR B 1 191 ? 17.75 4.969 4.812 1 96.44 191 THR B O 1
ATOM 2986 N N . LEU B 1 192 ? 15.93 5.586 5.914 1 96.94 192 LEU B N 1
ATOM 2987 C CA . LEU B 1 192 ? 16.516 6.809 6.445 1 96.94 192 LEU B CA 1
ATOM 2988 C C . LEU B 1 192 ? 17.578 6.484 7.504 1 96.94 192 LEU B C 1
ATOM 2990 O O . LEU B 1 192 ? 18.609 7.16 7.586 1 96.94 192 LEU B O 1
ATOM 2994 N N . ALA B 1 193 ? 17.328 5.418 8.242 1 95.88 193 ALA B N 1
ATOM 2995 C CA . ALA B 1 193 ? 18.297 4.996 9.25 1 95.88 193 ALA B CA 1
ATOM 2996 C C . ALA B 1 193 ? 19.609 4.551 8.602 1 95.88 193 ALA B C 1
ATOM 2998 O O . ALA B 1 193 ? 20.703 4.883 9.086 1 95.88 193 ALA B O 1
ATOM 2999 N N . LYS B 1 194 ? 19.484 3.801 7.543 1 92.81 194 LYS B N 1
ATOM 3000 C CA . LYS B 1 194 ? 20.656 3.348 6.805 1 92.81 194 LYS B CA 1
ATOM 3001 C C . LYS B 1 194 ? 21.453 4.527 6.254 1 92.81 194 LYS B C 1
ATOM 3003 O O . LYS B 1 194 ? 22.688 4.543 6.32 1 92.81 194 LYS B O 1
ATOM 3008 N N . TYR B 1 195 ? 20.797 5.461 5.762 1 91.12 195 TYR B N 1
ATOM 3009 C CA . TYR B 1 195 ? 21.438 6.656 5.227 1 91.12 195 TYR B CA 1
ATOM 3010 C C . TYR B 1 195 ? 22.125 7.449 6.328 1 91.12 195 TYR B C 1
ATOM 3012 O O . TYR B 1 195 ? 23.281 7.863 6.176 1 91.12 195 TYR B O 1
ATOM 3020 N N . MET B 1 196 ? 21.453 7.656 7.426 1 88.38 196 MET B N 1
ATOM 3021 C CA . MET B 1 196 ? 21.984 8.469 8.516 1 88.38 196 MET B CA 1
ATOM 3022 C C . MET B 1 196 ? 23.188 7.793 9.156 1 88.38 196 MET B C 1
ATOM 3024 O O . MET B 1 196 ? 24.109 8.469 9.625 1 88.38 196 MET B O 1
ATOM 3028 N N . SER B 1 197 ? 23.172 6.527 9.164 1 84.75 197 SER B N 1
ATOM 3029 C CA . SER B 1 197 ? 24.281 5.785 9.734 1 84.75 197 SER B CA 1
ATOM 3030 C C . SER B 1 197 ? 25.5 5.84 8.82 1 84.75 197 SER B C 1
ATOM 3032 O O . SER B 1 197 ? 26.641 5.691 9.281 1 84.75 197 SER B O 1
ATOM 3034 N N . SER B 1 198 ? 25.312 6.031 7.605 1 78 198 SER B N 1
ATOM 3035 C CA . SER B 1 198 ? 26.422 6.078 6.648 1 78 198 SER B CA 1
ATOM 3036 C C . SER B 1 198 ? 27.031 7.469 6.586 1 78 198 SER B C 1
ATOM 3038 O O . SER B 1 198 ? 28.125 7.648 6.035 1 78 198 SER B O 1
ATOM 3040 N N . MET B 1 199 ? 26.406 8.477 7.066 1 71.62 199 MET B N 1
ATOM 3041 C CA . MET B 1 199 ? 26.938 9.836 7.066 1 71.62 199 MET B CA 1
ATOM 3042 C C . MET B 1 199 ? 28.062 9.984 8.094 1 71.62 199 MET B C 1
ATOM 3044 O O . MET B 1 199 ? 27.922 9.523 9.227 1 71.62 199 MET B O 1
ATOM 3048 N N . PRO B 1 200 ? 29.328 10.172 7.605 1 61.53 200 PRO B N 1
ATOM 3049 C CA . PRO B 1 200 ? 30.469 10.352 8.523 1 61.53 200 PRO B CA 1
ATOM 3050 C C . PRO B 1 200 ? 30.156 11.352 9.633 1 61.53 200 PRO B C 1
ATOM 3052 O O . PRO B 1 200 ? 29.422 12.312 9.422 1 61.53 200 PRO B O 1
ATOM 3055 N N . SER B 1 201 ? 30 10.914 10.945 1 53.22 201 SER B N 1
ATOM 3056 C CA . SER B 1 201 ? 29.922 11.812 12.094 1 53.22 201 SER B CA 1
ATOM 3057 C C . SER B 1 201 ? 30.859 13.016 11.914 1 53.22 201 SER B C 1
ATOM 3059 O O . SER B 1 201 ? 32.062 12.852 11.734 1 53.22 201 SER B O 1
ATOM 3061 N N . VAL B 1 202 ? 30.547 14.125 11.438 1 45.59 202 VAL B N 1
ATOM 3062 C CA . VAL B 1 202 ? 31.406 15.305 11.539 1 45.59 202 VAL B CA 1
ATOM 3063 C C . VAL B 1 202 ? 31.906 15.461 12.969 1 45.59 202 VAL B C 1
ATOM 3065 O O . VAL B 1 202 ? 31.109 15.641 13.898 1 45.59 202 VAL B O 1
ATOM 3068 N N . VAL B 1 203 ? 33.031 14.852 13.445 1 40 203 VAL B N 1
ATOM 3069 C CA . VAL B 1 203 ? 33.812 15.188 14.641 1 40 203 VAL B CA 1
ATOM 3070 C C . VAL B 1 203 ? 34.031 16.703 14.695 1 40 203 VAL B C 1
ATOM 3072 O O . VAL B 1 203 ? 34.594 17.281 13.766 1 40 203 VAL B O 1
ATOM 3075 N N . GLN B 1 204 ? 33.219 17.516 15.406 1 34.16 204 GLN B N 1
ATOM 3076 C CA . GLN B 1 204 ? 33.688 18.781 15.992 1 34.16 204 GLN B CA 1
ATOM 3077 C C . GLN B 1 204 ? 35.031 18.625 16.641 1 34.16 204 GLN B C 1
ATOM 3079 O O . GLN B 1 204 ? 35.188 17.891 17.625 1 34.16 204 GLN B O 1
ATOM 3084 N N . GLU B 1 205 ? 36.125 18.531 15.891 1 27.03 205 GLU B N 1
ATOM 3085 C CA . GLU B 1 205 ? 37.312 19.109 16.516 1 27.03 205 GLU B CA 1
ATOM 3086 C C . GLU B 1 205 ? 37.188 20.641 16.609 1 27.03 205 GLU B C 1
ATOM 3088 O O . GLU B 1 205 ? 36.719 21.281 15.672 1 27.03 205 GLU B O 1
#

Organism: Gossypium tomentosum (NCBI:txid34277)

Radius of gyration: 29.49 Å; Cα contacts (8 Å, |Δi|>4): 662; chains: 2; bounding box: 112×71×60 Å

Nearest PDB structures (foldseek):
  4yof-assembly1_A  TM=6.504E-01  e=2.291E-04  Mycobacterium tuberculosis CDC1551
  3ci6-assembly1_B  TM=5.550E-01  e=6.397E-05  Acinetobacter baylyi ADP1
  3eea-assembly1_B  TM=6.548E-01  e=3.123E-03  Geobacter sulfurreducens
  2gx5-assembly1_A  TM=5.166E-01  e=8.771E-03  Bacillus subtilis
  6s6d-assembly2_D  TM=4.498E-01  e=1.620E-01  Homo sapiens

Solvent-accessible surface area (backbone atoms only — not comparable to full-atom values): 22003 Å² total; per-residue (Å²): 134,81,80,72,76,75,67,47,74,57,51,49,41,48,49,48,29,48,49,39,47,48,50,37,51,49,53,49,46,50,54,60,59,63,40,72,73,76,68,63,71,48,82,69,53,52,30,81,45,78,48,63,48,82,85,59,54,67,72,57,52,52,51,51,51,49,50,50,55,46,42,47,69,58,49,50,38,47,22,42,36,33,33,46,77,69,31,57,45,34,41,36,38,40,19,8,63,32,95,53,85,94,35,56,29,74,75,54,31,59,62,38,62,70,31,68,64,42,46,52,31,55,73,66,63,41,73,42,77,37,45,47,32,87,78,40,84,62,48,75,66,48,66,35,42,21,86,62,42,21,14,36,39,41,33,41,22,70,91,48,31,36,36,40,35,32,16,27,17,53,62,47,71,46,74,56,51,52,51,49,50,50,53,48,30,52,51,50,31,53,52,52,50,54,52,60,68,66,49,77,76,78,75,85,123,134,82,79,73,77,76,68,49,74,57,50,51,41,49,50,48,28,48,50,39,47,49,50,38,52,48,52,48,46,48,53,60,61,62,41,70,75,77,69,63,72,48,84,69,54,52,30,80,45,78,47,61,49,83,86,58,54,68,72,57,51,51,50,52,51,49,51,50,55,48,42,47,70,62,50,50,38,46,22,42,35,32,33,45,76,69,31,58,44,33,40,36,37,41,18,8,64,33,94,51,85,94,35,56,29,73,75,55,31,58,62,40,62,70,30,67,65,42,46,51,32,55,72,67,64,40,71,43,76,38,44,48,32,86,77,39,84,64,48,75,66,48,66,34,41,21,85,62,43,21,14,36,39,41,34,42,23,70,91,49,29,36,35,41,35,31,17,27,18,53,63,47,70,45,73,55,51,53,50,50,49,51,54,50,30,54,50,52,31,54,52,53,49,55,54,60,68,65,48,78,76,79,75,84,122

Sequence (410 aa):
MIVVFSISSQSRADLLTLGLAVTNVLTGLVWISIRPKSITPVEPQGVECQVIYSHLPESVVSEILWVWESLSAVTCCKSLVIVYDCQCIVQIGVAAKSLNIGEPFAVDAAKLMQGSVYQGVLKSGAQSYLANLSLYPGRSELPFLPSNTQAVILQPLGDRGIAVLGGDTIRGFTTSDQTWITYIGEKLDATLAKYMSSMPSVVQEMIVVFSISSQSRADLLTLGLAVTNVLTGLVWISIRPKSITPVEPQGVECQVIYSHLPESVVSEILWVWESLSAVTCCKSLVIVYDCQCIVQIGVAAKSLNIGEPFAVDAAKLMQGSVYQGVLKSGAQSYLANLSLYPGRSELPFLPSNTQAVILQPLGDRGIAVLGGDTIRGFTTSDQTWITYIGEKLDATLAKYMSSMPSVVQE

Secondary structure (DSSP, 8-state):
--------HHHHHHHHHHHHHHHHHHHHHHHHHTS----------SEEEEEE-TT--HHHHHHHHHHHHHHHHHSSEEEEEEEETTEEEEEEEEEPBPSSTT-B----HHHHHHSHHHHHHHHHTS-EEES-GGG-GGGGG-TTS-TT--EEEEEEETTTEEEEEEESSTT-S-HHHHHHHHHHHHHHHHHHHHHHHHS------/--------HHHHHHHHHHHHHHHHHHHHHHHHHTS----------SEEEEEE-TT--HHHHHHHHHHHHHHHHHSSEEEEEEEETTEEEEEEEEEPBPSSTT-B----HHHHHHSHHHHHHHHHTS-EEES-GGG-GGGGG-TTS-TT--EEEEEEETTTEEEEEEESSTT-S-HHHHHHHHHHHHHHHHHHHHHHHHS------